Protein AF-0000000078951810 (afdb_homodimer)

Foldseek 3Di:
DDPDDPDPPPPPPDAQEAAEEEEEADFDDDLEDDDTAQRNCVCVVVVQPDWDDQPPDRVWIWTHDPLRYIYTHDDPFLVVVVSNLVRPSHQAALHFYEYEHAFAWALQAAAQLAKAWEQKAFEQAPWFADQQVPDPPPALGRTDFQQDPGHLDQHPANVPPDPDGDSVVSFGIGGEQPFLSVVLCVLQQPQDADDDPVSLVVLVLQVVRVRRNDTYGYYYAYEYAAQDLAAADSVSVSQQSSQCSRVVNPGGYTGYYHRSSVNLVSVVVSVVVPSYDRNSYIYMYGYQHHRYDHPPDDRVVRRPPRVVRRVSRSRSSCSRRVSVVVVCSVPVVVCSVPPGGPPPVD/DDPDDPDPPPPPPDAQEAAEEEEEADFDDDLEDDDTALRNCVCVVVVQPDWDDQPPDRVWIWTHDPLRYIYTHDDPFLVVVVSNLPRPSHQAALHFYEYEHAFAWALQAAAQLAKAWEQKAFEQAPWFADQQVPDPPPALGRTDFQQDPGHLDQHPANVPPDPDGDSVVSFGIGGEQPFLSVVLCVQQQPQDADDDPVSLVVLVLQVVRVRRNDTHGYYYAYEYAAQDLAAADSVSVSQQSSQCSRVVNPGGYTGYYHRSSVNLVSVVVSVVVPSYDRNSYIYMYGYQHHRYDHPPDDRVVRRPPRVVRRVSRSRSSCSRRVSVVVVCSVPVVVCSVPPGGPPPVD

pLDDT: mean 93.47, std 12.75, range [28.98, 99.0]

Secondary structure (DSSP, 8-state):
-------------PPB--SEEEEES--SSSSSSSS--SSHHHHHHTT--EEEE-TT-TT-EEEE-TTSEEEEE-SSTHHHHHHHHH-TTB--TT-EEEEEEEEEE-TTT--TT-EEE-SEEEE-SSSEE--TTSS-TT-S-SEE-TT-SSTT---S--TT-TT---GGGG--EEE--HHHHHHHHHHHTTPPPP--HHHHHHHTT-TT-GGGGSPP-EEE-EEEE-SSEE-SHHHHHHHHHHHHHHTTT---EEEEESSHHHHHHHHHHHHHTTSS-GGGEEEEEEEEEESSPPTTS-HHHHTT--HHHHHHHHHHHHHHHHHHHHHHHHTHHHHHHS---SGGG-/-------------PPB--SEEEEES--SSSSSSSS--SSHHHHHHTT--EEEE-TT-TT-EEEE-TTSEEEEE-SSTHHHHHHHHH-TTB--TT-EEEEEEEEEE-TTT--TT-EEE-SEEEE-SSSEE--TTSS-TT-S-SEE-TT-SSTT---S--TT-TT---GGGG--EEE--HHHHHHHHHHHTTPPPP--HHHHHHHTT-TT-GGGGSPP-EEE-EEEE-SSEE-SHHHHHHHHHHHHHHTTT---EEEEESSHHHHHHHHHHHHHTTSS-GGGEEEEEEEEEESSPPTTS-HHHHTT--HHHHHHHHHHHHHHHHHHHHHHHHTHHHHHHS---SGGG-

Sequence (692 aa):
MGLIAPAIAKTDTAKIEPKVIIVAGWENGADTGDKPGEYQFWVERMHLDEKLPIEGISTQVLRRNSDGVYALVLKDGATDLTALALDKHFDLKHSYWIFTGISGVNPNLASVGSVAWSRWVVDGDALREIDDRDIPKDWPYGLYAIGADRPDSLPVDPNHYGSVTDVAQLTKAYPLNRGLEQWAYTISRNVPLKDDPVIARQRQKWTDYPYAQKAPMILEGETLGAHRYWHGERRNQWAENWVKLWTKGQGRFVMTNEESQINQREMRVLAQLGYIDPDRILVLRSGSNFSMPPKGVATTDSMGDEESGQVIAFDNNERAGEPVVKELVKNWNKYRAYIPSNQGQNMGLIAPAIAKTDTAKIEPKVIIVAGWENGADTGDKPGEYQFWVERMHLDEKLPIEGISTQVLRRNSDGVYALVLKDGATDLTALALDKHFDLKHSYWIFTGISGVNPNLASVGSVAWSRWVVDGDALREIDDRDIPKDWPYGLYAIGADRPDSLPVDPNHYGSVTDVAQLTKAYPLNRGLEQWAYTISRNVPLKDDPVIARQRQKWTDYPYAQKAPMILEGETLGAHRYWHGERRNQWAENWVKLWTKGQGRFVMTNEESQINQREMRVLAQLGYIDPDRILVLRSGSNFSMPPKGVATTDSMGDEESGQVIAFDNNERAGEPVVKELVKNWNKYRAYIPSNQGQN

Organism: Zymomonas mobilis subsp. mobilis (strain ATCC 31821 / ZM4 / CP4) (NCBI:txid264203)

Solvent-accessible surface area (backbone atoms only — not comparable to full-atom values): 35959 Å² total; per-residue (Å²): 137,82,80,73,73,76,74,75,71,76,76,76,71,80,53,45,60,50,48,32,37,38,37,19,64,35,47,32,86,54,63,59,96,62,65,72,36,51,35,19,63,53,35,59,76,63,48,32,76,44,76,38,79,38,58,90,38,88,90,48,59,38,27,24,34,95,78,32,45,30,36,37,63,36,84,60,51,59,56,51,55,49,35,51,60,64,21,78,58,47,44,43,54,64,24,30,34,35,42,40,37,61,20,29,16,32,39,84,70,34,14,58,24,13,28,27,42,28,49,32,41,24,47,63,40,75,24,30,36,38,53,49,82,69,47,64,88,88,52,95,53,28,56,24,40,64,33,28,93,43,56,90,38,72,50,82,38,45,72,65,51,69,60,42,86,49,56,79,77,66,62,41,48,46,76,42,32,55,44,40,43,51,35,42,45,66,70,23,52,77,55,83,62,62,80,49,75,67,56,59,58,56,26,60,66,31,74,93,23,71,37,22,48,41,75,41,49,60,47,78,28,18,35,38,10,18,50,45,51,59,39,16,64,69,50,45,52,47,46,39,46,51,34,19,59,56,46,75,64,74,44,45,52,34,31,33,36,60,47,56,32,57,52,51,51,44,47,51,52,38,26,75,71,63,41,35,39,64,66,36,46,41,40,41,37,7,7,17,21,61,35,39,47,50,88,94,48,56,44,79,76,44,57,84,66,30,74,87,27,38,63,51,7,37,51,26,38,43,58,43,47,47,60,43,54,50,50,48,53,73,42,31,80,55,46,59,78,40,79,61,45,64,74,68,81,108,137,80,82,75,73,76,75,76,68,77,75,78,72,80,55,44,61,50,47,32,38,39,35,18,64,34,47,32,85,55,64,58,94,60,64,70,36,52,35,19,63,52,35,60,77,63,49,33,78,44,77,38,80,38,59,87,39,89,89,47,57,36,26,23,32,94,77,32,44,32,36,39,62,36,84,59,51,59,55,50,55,50,34,51,62,63,21,79,60,46,44,44,55,64,24,31,35,36,41,38,36,62,19,28,17,32,40,84,69,34,14,58,24,12,28,29,43,29,52,31,40,23,48,63,43,74,25,29,36,38,55,48,82,72,47,63,88,85,51,92,54,30,55,25,40,66,34,28,93,42,56,89,38,72,52,83,39,46,71,68,50,73,60,44,84,47,57,77,77,66,62,40,48,44,76,40,32,56,44,41,43,51,36,41,44,67,71,24,52,78,53,85,60,63,80,50,75,68,57,57,58,56,28,61,66,31,75,93,23,71,38,22,50,41,75,40,49,59,47,78,28,19,35,39,11,19,50,44,52,57,39,15,66,69,50,46,49,49,46,39,46,51,34,18,59,56,44,73,65,73,44,45,53,34,34,33,38,60,49,58,32,57,50,51,53,44,47,51,52,39,27,75,73,63,42,36,40,64,66,36,45,43,43,41,38,7,7,17,21,59,35,39,47,49,87,92,50,56,44,78,75,43,58,82,65,30,75,87,27,38,63,51,7,37,49,25,37,43,58,40,47,47,60,42,55,50,50,48,53,74,43,30,79,56,45,59,77,39,79,61,46,62,72,68,80,107

Structure (mmCIF, N/CA/C/O backbone):
data_AF-0000000078951810-model_v1
#
loop_
_entity.id
_entity.type
_entity.pdbx_description
1 polymer 'Purine nucleoside permease'
#
loop_
_atom_site.group_PDB
_atom_site.id
_atom_site.type_symbol
_atom_site.label_atom_id
_atom_site.label_alt_id
_atom_site.label_comp_id
_atom_site.label_asym_id
_atom_site.label_entity_id
_atom_site.label_seq_id
_atom_site.pdbx_PDB_ins_code
_atom_site.Cartn_x
_atom_site.Cartn_y
_atom_site.Cartn_z
_atom_site.occupancy
_atom_site.B_iso_or_equiv
_atom_site.auth_seq_id
_atom_site.auth_comp_id
_atom_site.auth_asym_id
_atom_site.auth_atom_id
_atom_site.pdbx_PDB_model_num
ATOM 1 N N . MET A 1 1 ? 65.875 0.909 -1.857 1 34.44 1 MET A N 1
ATOM 2 C CA . MET A 1 1 ? 65.062 2.016 -1.34 1 34.44 1 MET A CA 1
ATOM 3 C C . MET A 1 1 ? 63.75 2.109 -2.07 1 34.44 1 MET A C 1
ATOM 5 O O . MET A 1 1 ? 63.688 2.639 -3.18 1 34.44 1 MET A O 1
ATOM 9 N N . GLY A 1 2 ? 62.844 1.101 -1.938 1 39 2 GLY A N 1
ATOM 10 C CA . GLY A 1 2 ? 61.562 0.908 -2.586 1 39 2 GLY A CA 1
ATOM 11 C C . GLY A 1 2 ? 60.562 1.98 -2.232 1 39 2 GLY A C 1
ATOM 12 O O . GLY A 1 2 ? 60.281 2.217 -1.054 1 39 2 GLY A O 1
ATOM 13 N N . LEU A 1 3 ? 60.375 2.957 -3.156 1 40.78 3 LEU A N 1
ATOM 14 C CA . LEU A 1 3 ? 59.344 4.004 -3.039 1 40.78 3 LEU A CA 1
ATOM 15 C C . LEU A 1 3 ? 57.969 3.398 -2.893 1 40.78 3 LEU A C 1
ATOM 17 O O . LEU A 1 3 ? 57.5 2.674 -3.775 1 40.78 3 LEU A O 1
ATOM 21 N N . ILE A 1 4 ? 57.531 3.242 -1.692 1 47.81 4 ILE A N 1
ATOM 22 C CA . ILE A 1 4 ? 56.156 2.881 -1.379 1 47.81 4 ILE A CA 1
ATOM 23 C C . ILE A 1 4 ? 55.188 3.945 -1.925 1 47.81 4 ILE A C 1
ATOM 25 O O . ILE A 1 4 ? 55.312 5.121 -1.57 1 47.81 4 ILE A O 1
ATOM 29 N N . ALA A 1 5 ? 54.562 3.625 -3.084 1 50.16 5 ALA A N 1
ATOM 30 C CA . ALA A 1 5 ? 53.5 4.504 -3.582 1 50.16 5 ALA A CA 1
ATOM 31 C C . ALA A 1 5 ? 52.469 4.781 -2.498 1 50.16 5 ALA A C 1
ATOM 33 O O . ALA A 1 5 ? 52 3.857 -1.84 1 50.16 5 ALA A O 1
ATOM 34 N N . PRO A 1 6 ? 52.344 6.023 -2.115 1 39.44 6 PRO A N 1
ATOM 35 C CA . PRO A 1 6 ? 51.312 6.246 -1.122 1 39.44 6 PRO A CA 1
ATOM 36 C C . PRO A 1 6 ? 49.938 5.781 -1.601 1 39.44 6 PRO A C 1
ATOM 38 O O . PRO A 1 6 ? 49.656 5.824 -2.799 1 39.44 6 PRO A O 1
ATOM 41 N N . ALA A 1 7 ? 49.312 4.809 -0.945 1 42.56 7 ALA A N 1
ATOM 42 C CA . ALA A 1 7 ? 47.906 4.488 -1.141 1 42.56 7 ALA A CA 1
ATOM 43 C C . ALA A 1 7 ? 47.031 5.754 -1.197 1 42.56 7 ALA A C 1
ATOM 45 O O . ALA A 1 7 ? 47.125 6.609 -0.314 1 42.56 7 ALA A O 1
ATOM 46 N N . ILE A 1 8 ? 46.688 6.152 -2.352 1 39.12 8 ILE A N 1
ATOM 47 C CA . ILE A 1 8 ? 45.688 7.215 -2.453 1 39.12 8 ILE A CA 1
ATOM 48 C C . ILE A 1 8 ? 44.562 6.965 -1.459 1 39.12 8 ILE A C 1
ATOM 50 O O . ILE A 1 8 ? 43.938 5.906 -1.481 1 39.12 8 ILE A O 1
ATOM 54 N N . ALA A 1 9 ? 44.562 7.602 -0.417 1 37.31 9 ALA A N 1
ATOM 55 C CA . ALA A 1 9 ? 43.438 7.59 0.519 1 37.31 9 ALA A CA 1
ATOM 56 C C . ALA A 1 9 ? 42.094 7.773 -0.214 1 37.31 9 ALA A C 1
ATOM 58 O O . ALA A 1 9 ? 41.938 8.719 -0.988 1 37.31 9 ALA A O 1
ATOM 59 N N . LYS A 1 10 ? 41.406 6.746 -0.51 1 45.41 10 LYS A N 1
ATOM 60 C CA . LYS A 1 10 ? 40 6.941 -0.859 1 45.41 10 LYS A CA 1
ATOM 61 C C . LYS A 1 10 ? 39.406 8.117 -0.092 1 45.41 10 LYS A C 1
ATOM 63 O O . LYS A 1 10 ? 39.344 8.102 1.14 1 45.41 10 LYS A O 1
ATOM 68 N N . THR A 1 11 ? 39.531 9.297 -0.438 1 41.09 11 THR A N 1
ATOM 69 C CA . THR A 1 11 ? 38.938 10.438 0.247 1 41.09 11 THR A CA 1
ATOM 70 C C . THR A 1 11 ? 37.469 10.172 0.58 1 41.09 11 THR A C 1
ATOM 72 O O . THR A 1 11 ? 36.625 10.039 -0.32 1 41.09 11 THR A O 1
ATOM 75 N N . ASP A 1 12 ? 37.062 9.477 1.523 1 50.69 12 ASP A N 1
ATOM 76 C CA . ASP A 1 12 ? 35.75 9.297 2.123 1 50.69 12 ASP A CA 1
ATOM 77 C C . ASP A 1 12 ? 35 10.625 2.227 1 50.69 12 ASP A C 1
ATOM 79 O O . ASP A 1 12 ? 35.312 11.461 3.068 1 50.69 12 ASP A O 1
ATOM 83 N N . THR A 1 13 ? 34.594 11.25 1.083 1 62.5 13 THR A N 1
ATOM 84 C CA . THR A 1 13 ? 33.844 12.5 1.115 1 62.5 13 THR A CA 1
ATOM 85 C C . THR A 1 13 ? 32.75 12.445 2.199 1 62.5 13 THR A C 1
ATOM 87 O O . THR A 1 13 ? 32.094 11.422 2.375 1 62.5 13 THR A O 1
ATOM 90 N N . ALA A 1 14 ? 32.75 13.43 3.109 1 85.31 14 ALA A N 1
ATOM 91 C CA . ALA A 1 14 ? 31.859 13.555 4.254 1 85.31 14 ALA A CA 1
ATOM 92 C C . ALA A 1 14 ? 30.391 13.477 3.811 1 85.31 14 ALA A C 1
ATOM 94 O O . ALA A 1 14 ? 29.984 14.172 2.879 1 85.31 14 ALA A O 1
ATOM 95 N N . LYS A 1 15 ? 29.672 12.516 4.246 1 94.94 15 LYS A N 1
ATOM 96 C CA . LYS A 1 15 ? 28.25 12.359 3.934 1 94.94 15 LYS A CA 1
ATOM 97 C C . LYS A 1 15 ? 27.469 13.609 4.309 1 94.94 15 LYS A C 1
ATOM 99 O O . LYS A 1 15 ? 27.812 14.297 5.273 1 94.94 15 LYS A O 1
ATOM 104 N N . ILE A 1 16 ? 26.547 13.953 3.496 1 97.81 16 ILE A N 1
ATOM 105 C CA . ILE A 1 16 ? 25.609 15.031 3.783 1 97.81 16 ILE A CA 1
ATOM 106 C C . ILE A 1 16 ? 24.641 14.602 4.891 1 97.81 16 ILE A C 1
ATOM 108 O O . ILE A 1 16 ? 24.078 13.508 4.836 1 97.81 16 ILE A O 1
ATOM 112 N N . GLU A 1 17 ? 24.453 15.406 5.891 1 98 17 GLU A N 1
ATOM 113 C CA . GLU A 1 17 ? 23.578 15.117 7.008 1 98 17 GLU A CA 1
ATOM 114 C C . GLU A 1 17 ? 22.406 16.109 7.062 1 98 17 GLU A C 1
ATOM 116 O O . GLU A 1 17 ? 22.5 17.141 7.711 1 98 17 GLU A O 1
ATOM 121 N N . PRO A 1 18 ? 21.297 15.82 6.426 1 98.81 18 PRO A N 1
ATOM 122 C CA . PRO A 1 18 ? 20.141 16.703 6.551 1 98.81 18 PRO A CA 1
ATOM 123 C C . PRO A 1 18 ? 19.672 16.859 7.996 1 98.81 18 PRO A C 1
ATOM 125 O O . PRO A 1 18 ? 19.531 15.867 8.719 1 98.81 18 PRO A O 1
ATOM 128 N N . LYS A 1 19 ? 19.438 18.141 8.422 1 98.94 19 LYS A N 1
ATOM 129 C CA . LYS A 1 19 ? 18.906 18.359 9.766 1 98.94 19 LYS A CA 1
ATOM 130 C C . LYS A 1 19 ? 17.422 18 9.844 1 98.94 19 LYS A C 1
ATOM 132 O O . LYS A 1 19 ? 17.016 17.234 10.719 1 98.94 19 LYS A O 1
ATOM 137 N N . VAL A 1 20 ? 16.672 18.547 8.969 1 98.94 20 VAL A N 1
ATOM 138 C CA . VAL A 1 20 ? 15.234 18.312 8.883 1 98.94 20 VAL A CA 1
ATOM 139 C C . VAL A 1 20 ? 14.85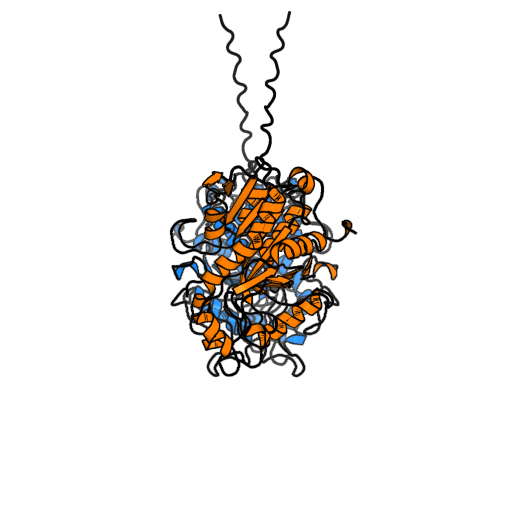2 17.984 7.441 1 98.94 20 VAL A C 1
ATOM 141 O O . VAL A 1 20 ? 15.328 18.625 6.504 1 98.94 20 VAL A O 1
ATOM 144 N N . ILE A 1 21 ? 14.094 16.969 7.215 1 98.94 21 ILE A N 1
ATOM 145 C CA . ILE A 1 21 ? 13.516 16.641 5.914 1 98.94 21 ILE A CA 1
ATOM 146 C C . ILE A 1 21 ? 11.992 16.719 5.988 1 98.94 21 ILE A C 1
ATOM 148 O O . ILE A 1 21 ? 11.359 15.969 6.734 1 98.94 21 ILE A O 1
ATOM 152 N N . ILE A 1 22 ? 11.43 17.625 5.254 1 98.94 22 ILE A N 1
ATOM 153 C CA . ILE A 1 22 ? 9.984 17.75 5.105 1 98.94 22 ILE A CA 1
ATOM 154 C C . ILE A 1 22 ? 9.508 16.891 3.938 1 98.94 22 ILE A C 1
ATOM 156 O O . ILE A 1 22 ? 10.016 17.016 2.822 1 98.94 22 ILE A O 1
ATOM 160 N N . VAL A 1 23 ? 8.523 16.031 4.172 1 98.94 23 VAL A N 1
ATOM 161 C CA . VAL A 1 23 ? 8.047 15.102 3.15 1 98.94 23 VAL A CA 1
ATOM 162 C C . VAL A 1 23 ? 6.566 15.359 2.867 1 98.94 23 VAL A C 1
ATOM 164 O O . VAL A 1 23 ? 5.727 15.203 3.754 1 98.94 23 VAL A O 1
ATOM 167 N N . ALA A 1 24 ? 6.246 15.727 1.648 1 98.25 24 ALA A N 1
ATOM 168 C CA . ALA A 1 24 ? 4.867 15.922 1.199 1 98.25 24 ALA A CA 1
ATOM 169 C C . ALA A 1 24 ? 4.449 14.828 0.224 1 98.25 24 ALA A C 1
ATOM 171 O O . ALA A 1 24 ? 5.297 14.164 -0.376 1 98.25 24 ALA A O 1
ATOM 172 N N . GLY A 1 25 ? 3.162 14.656 0.048 1 95.88 25 GLY A N 1
ATOM 173 C CA . GLY A 1 25 ? 2.643 13.562 -0.758 1 95.88 25 GLY A CA 1
ATOM 174 C C . GLY A 1 25 ? 2.496 13.922 -2.225 1 95.88 25 GLY A C 1
ATOM 175 O O . GLY A 1 25 ? 2.549 13.047 -3.09 1 95.88 25 GLY A O 1
ATOM 176 N N . TRP A 1 26 ? 2.234 15.164 -2.562 1 94.31 26 TRP A N 1
ATOM 177 C CA . TRP A 1 26 ? 2.027 15.555 -3.953 1 94.31 26 TRP A CA 1
ATOM 178 C C . TRP A 1 26 ? 2.197 17.062 -4.129 1 94.31 26 TRP A C 1
ATOM 180 O O . TRP A 1 26 ? 2.232 17.797 -3.145 1 94.31 26 TRP A O 1
ATOM 190 N N . GLU A 1 27 ? 2.42 17.422 -5.309 1 94.69 27 GLU A N 1
ATOM 191 C CA . GLU A 1 27 ? 2.463 18.828 -5.711 1 94.69 27 GLU A CA 1
ATOM 192 C C . GLU A 1 27 ? 1.817 19.031 -7.078 1 94.69 27 GLU A C 1
ATOM 194 O O . GLU A 1 27 ? 1.915 18.172 -7.949 1 94.69 27 GLU A O 1
ATOM 199 N N . ASN A 1 28 ? 1.152 20.156 -7.195 1 90.44 28 ASN A N 1
ATOM 200 C CA . ASN A 1 28 ? 0.599 20.562 -8.484 1 90.44 28 ASN A CA 1
ATOM 201 C C . ASN A 1 28 ? 1.645 21.25 -9.352 1 90.44 28 ASN A C 1
ATOM 203 O O . ASN A 1 28 ? 2.168 22.297 -8.984 1 90.44 28 ASN A O 1
ATOM 207 N N . GLY A 1 29 ? 1.916 20.688 -10.477 1 89.88 29 GLY A N 1
ATOM 208 C CA . GLY A 1 29 ? 2.812 21.375 -11.398 1 89.88 29 GLY A CA 1
ATOM 209 C C . GLY A 1 29 ? 4.203 21.578 -10.828 1 89.88 29 GLY A C 1
ATOM 210 O O . GLY A 1 29 ? 4.836 20.641 -10.352 1 89.88 29 GLY A O 1
ATOM 211 N N . ALA A 1 30 ? 4.598 22.828 -10.852 1 93.75 30 ALA A N 1
ATOM 212 C CA . ALA A 1 30 ? 5.93 23.188 -10.375 1 93.75 30 ALA A CA 1
ATOM 213 C C . ALA A 1 30 ? 5.953 23.281 -8.852 1 93.75 30 ALA A C 1
ATOM 215 O O . ALA A 1 30 ? 4.914 23.484 -8.219 1 93.75 30 ALA A O 1
ATOM 216 N N . ASP A 1 31 ? 7.148 23.188 -8.273 1 96.12 31 ASP A N 1
ATOM 217 C CA . ASP A 1 31 ? 7.297 23.25 -6.824 1 96.12 31 ASP A CA 1
ATOM 218 C C . ASP A 1 31 ? 7.098 24.672 -6.316 1 96.12 31 ASP A C 1
ATOM 220 O O . ASP A 1 31 ? 7.008 24.906 -5.105 1 96.12 31 ASP A O 1
ATOM 224 N N . THR A 1 32 ? 7.164 25.672 -7.25 1 97 32 THR A N 1
ATOM 225 C CA . THR A 1 32 ? 7.02 27.078 -6.902 1 97 32 THR A CA 1
ATOM 226 C C . THR A 1 32 ? 6.293 27.844 -8.008 1 97 32 THR A C 1
ATOM 228 O O . THR A 1 32 ? 6.293 27.422 -9.164 1 97 32 THR A O 1
ATOM 231 N N . GLY A 1 33 ? 5.641 28.875 -7.641 1 96.44 33 GLY A N 1
ATOM 232 C CA . GLY A 1 33 ? 5.27 29.906 -8.602 1 96.44 33 GLY A CA 1
ATOM 233 C C . GLY A 1 33 ? 3.914 29.672 -9.234 1 96.44 33 GLY A C 1
ATOM 234 O O . GLY A 1 33 ? 3.434 30.5 -10.008 1 96.44 33 GLY A O 1
ATOM 235 N N . ASP A 1 34 ? 3.266 28.578 -9 1 94.69 34 ASP A N 1
ATOM 236 C CA . ASP A 1 34 ? 1.946 28.297 -9.562 1 94.69 34 ASP A CA 1
ATOM 237 C C . ASP A 1 34 ? 0.968 27.859 -8.469 1 94.69 34 ASP A C 1
ATOM 239 O O . ASP A 1 34 ? 1.078 28.297 -7.32 1 94.69 34 ASP A O 1
ATOM 243 N N . LYS A 1 35 ? -0.109 27.172 -8.82 1 92.31 35 LYS A N 1
ATOM 244 C CA . LYS A 1 35 ? -1.086 26.75 -7.82 1 92.31 35 LYS A CA 1
ATOM 245 C C . LYS A 1 35 ? -0.479 25.75 -6.844 1 92.31 35 LYS A C 1
ATOM 247 O O . LYS A 1 35 ? 0.074 24.734 -7.262 1 92.31 35 LYS A O 1
ATOM 252 N N . PRO A 1 36 ? -0.615 26.016 -5.648 1 94.75 36 PRO A N 1
ATOM 253 C CA . PRO A 1 36 ? 0.043 25.156 -4.668 1 94.75 36 PRO A CA 1
ATOM 254 C C . PRO A 1 36 ? -0.662 23.812 -4.5 1 94.75 36 PRO A C 1
ATOM 256 O O . PRO A 1 36 ? -1.881 23.719 -4.668 1 94.75 36 PRO A O 1
ATOM 259 N N . GLY A 1 37 ? 0.188 22.828 -4.211 1 95.12 37 GLY A N 1
ATOM 260 C CA . GLY A 1 37 ? -0.234 21.609 -3.529 1 95.12 37 GLY A CA 1
ATOM 261 C C . GLY A 1 37 ? 0.276 21.516 -2.104 1 95.12 37 GLY A C 1
ATOM 262 O O . GLY A 1 37 ? 0.289 22.516 -1.378 1 95.12 37 GLY A O 1
ATOM 263 N N . GLU A 1 38 ? 0.694 20.344 -1.721 1 97.12 38 GLU A N 1
ATOM 264 C CA . GLU A 1 38 ? 1.125 20.094 -0.348 1 97.12 38 GLU A CA 1
ATOM 265 C C . GLU A 1 38 ? 2.568 20.547 -0.133 1 97.12 38 GLU A C 1
ATOM 267 O O . GLU A 1 38 ? 3.018 20.688 1.007 1 97.12 38 GLU A O 1
ATOM 272 N N . TYR A 1 39 ? 3.275 20.859 -1.15 1 98.19 39 TYR A N 1
ATOM 273 C CA . TYR A 1 39 ? 4.73 20.969 -1.108 1 98.19 39 TYR A CA 1
ATOM 274 C C . TYR A 1 39 ? 5.172 22.422 -1.272 1 98.19 39 TYR A C 1
ATOM 276 O O . TYR A 1 39 ? 6.125 22.859 -0.626 1 98.19 39 TYR A O 1
ATOM 284 N N . GLN A 1 40 ? 4.527 23.25 -2.051 1 97.81 40 GLN A N 1
ATOM 285 C CA . GLN A 1 40 ? 4.984 24.531 -2.586 1 97.81 40 GLN A CA 1
ATOM 286 C C . GLN A 1 40 ? 5.246 25.531 -1.464 1 97.81 40 GLN A C 1
ATOM 288 O O . GLN A 1 40 ? 6.273 26.203 -1.458 1 97.81 40 GLN A O 1
ATOM 293 N N . PHE A 1 41 ? 4.34 25.625 -0.521 1 98.62 41 PHE A N 1
ATOM 294 C CA . PHE A 1 41 ? 4.5 26.625 0.528 1 98.62 41 PHE A CA 1
ATOM 295 C C . PHE A 1 41 ? 5.727 26.328 1.379 1 98.62 41 PHE A C 1
ATOM 297 O O . PHE A 1 41 ? 6.418 27.25 1.825 1 98.62 41 PHE A O 1
ATOM 304 N N . TRP A 1 42 ? 6.039 25.047 1.615 1 98.81 42 TRP A N 1
ATOM 305 C CA . TRP A 1 42 ? 7.27 24.688 2.311 1 98.81 42 TRP A CA 1
ATOM 306 C C . TRP A 1 42 ? 8.492 25.141 1.518 1 98.81 42 TRP A C 1
ATOM 308 O O . TRP A 1 42 ? 9.414 25.734 2.076 1 98.81 42 TRP A O 1
ATOM 318 N N . VAL A 1 43 ? 8.492 24.875 0.229 1 98.88 43 VAL A N 1
ATOM 319 C CA . VAL A 1 43 ? 9.633 25.172 -0.635 1 98.88 43 VAL A CA 1
ATOM 320 C C . VAL A 1 43 ? 9.859 26.688 -0.689 1 98.88 43 VAL A C 1
ATOM 322 O O . VAL A 1 43 ? 10.984 27.156 -0.512 1 98.88 43 VAL A O 1
ATOM 325 N N . GLU A 1 44 ? 8.805 27.438 -0.864 1 98.75 44 GLU A N 1
ATOM 326 C CA . GLU A 1 44 ? 8.906 28.875 -1.058 1 98.75 44 GLU A CA 1
ATOM 327 C C . GLU A 1 44 ? 9.25 29.594 0.25 1 98.75 44 GLU A C 1
ATOM 329 O O . GLU A 1 44 ? 10.18 30.406 0.297 1 98.75 44 GLU A O 1
ATOM 334 N N . ARG A 1 45 ? 8.594 29.281 1.326 1 98.56 45 ARG A N 1
ATOM 335 C CA . ARG A 1 45 ? 8.711 30.047 2.559 1 98.56 45 ARG A CA 1
ATOM 336 C C . ARG A 1 45 ? 9.984 29.688 3.316 1 98.56 45 ARG A C 1
ATOM 338 O O . ARG A 1 45 ? 10.555 30.516 4.02 1 98.56 45 ARG A O 1
ATOM 345 N N . MET A 1 46 ? 10.461 28.422 3.107 1 98.56 46 MET A N 1
ATOM 346 C CA . MET A 1 46 ? 11.711 28.016 3.744 1 98.56 46 MET A CA 1
ATOM 347 C C . MET A 1 46 ? 12.898 28.234 2.812 1 98.56 46 MET A C 1
ATOM 349 O O . MET A 1 46 ? 14.039 27.922 3.158 1 98.56 46 MET A O 1
ATOM 353 N N . HIS A 1 47 ? 12.641 28.766 1.616 1 98.56 47 HIS A N 1
ATOM 354 C CA . HIS A 1 47 ? 13.656 29.094 0.62 1 98.56 47 HIS A CA 1
ATOM 355 C C . HIS A 1 47 ? 14.508 27.875 0.289 1 98.56 47 HIS A C 1
ATOM 357 O O . HIS A 1 47 ? 15.734 27.938 0.366 1 98.56 47 HIS A O 1
ATOM 363 N N . LEU A 1 48 ? 13.812 26.781 -0.017 1 98.81 48 LEU A N 1
ATOM 364 C CA . LEU A 1 48 ? 14.5 25.562 -0.407 1 98.81 48 LEU A CA 1
ATOM 365 C C . LEU A 1 48 ? 14.914 25.609 -1.876 1 98.81 48 LEU A C 1
ATOM 367 O O . LEU A 1 48 ? 14.43 24.812 -2.686 1 98.81 48 LEU A O 1
ATOM 371 N N . ASP A 1 49 ? 15.914 26.359 -2.191 1 98.44 49 ASP A N 1
ATOM 372 C CA . ASP A 1 49 ? 16.219 26.797 -3.553 1 98.44 49 ASP A CA 1
ATOM 373 C C . ASP A 1 49 ? 17.172 25.844 -4.242 1 98.44 49 ASP A C 1
ATOM 375 O O . ASP A 1 49 ? 17.234 25.797 -5.473 1 98.44 49 ASP A O 1
ATOM 379 N N . GLU A 1 50 ? 17.938 25.094 -3.482 1 98.56 50 GLU A N 1
ATOM 380 C CA . GLU A 1 50 ? 18.906 24.188 -4.09 1 98.56 50 GLU A CA 1
ATOM 381 C C . GLU A 1 50 ? 18.297 22.797 -4.324 1 98.56 50 GLU A C 1
ATOM 383 O O . GLU A 1 50 ? 17.531 22.297 -3.494 1 98.56 50 GLU A O 1
ATOM 388 N N . LYS A 1 51 ? 18.75 22.219 -5.406 1 97.94 51 LYS A N 1
ATOM 389 C CA . LYS A 1 51 ? 18.281 20.875 -5.773 1 97.94 51 LYS A CA 1
ATOM 390 C C . LYS A 1 51 ? 19.438 19.875 -5.754 1 97.94 51 LYS A C 1
ATOM 392 O O . LYS A 1 51 ? 20.547 20.188 -6.191 1 97.94 51 LYS A O 1
ATOM 397 N N . LEU A 1 52 ? 19.188 18.719 -5.168 1 97.81 52 LEU A N 1
ATOM 398 C CA . LEU A 1 52 ? 20.125 17.609 -5.129 1 97.81 52 LEU A CA 1
ATOM 399 C C . LEU A 1 52 ? 19.516 16.344 -5.723 1 97.81 52 LEU A C 1
ATOM 401 O O . LEU A 1 52 ? 18.344 16.047 -5.484 1 97.81 52 LEU A O 1
ATOM 405 N N . PRO A 1 53 ? 20.266 15.656 -6.492 1 97.19 53 PRO A N 1
ATOM 406 C CA . PRO A 1 53 ? 19.766 14.359 -6.953 1 97.19 53 PRO A CA 1
ATOM 407 C C . PRO A 1 53 ? 19.766 13.305 -5.848 1 97.19 53 PRO A C 1
ATOM 409 O O . PRO A 1 53 ? 20.422 13.477 -4.82 1 97.19 53 PRO A O 1
ATOM 412 N N . ILE A 1 54 ? 18.969 12.344 -5.953 1 97.56 54 ILE A N 1
ATOM 413 C CA . ILE A 1 54 ? 19 11.125 -5.152 1 97.56 54 ILE A CA 1
ATOM 414 C C . ILE A 1 54 ? 19.484 9.953 -6.004 1 97.56 54 ILE A C 1
ATOM 416 O O . ILE A 1 54 ? 18.859 9.617 -7.02 1 97.56 54 ILE A O 1
ATOM 420 N N . GLU A 1 55 ? 20.562 9.43 -5.582 1 96.19 55 GLU A N 1
ATOM 421 C CA . GLU A 1 55 ? 21.109 8.312 -6.355 1 96.19 55 GLU A CA 1
ATOM 422 C C . GLU A 1 55 ? 20.094 7.18 -6.473 1 96.19 55 GLU A C 1
ATOM 424 O O . GLU A 1 55 ? 19.453 6.809 -5.488 1 96.19 55 GLU A O 1
ATOM 429 N N . GLY A 1 56 ? 19.922 6.691 -7.66 1 94.56 56 GLY A N 1
ATOM 430 C CA . GLY A 1 56 ? 19.062 5.535 -7.887 1 94.56 56 GLY A CA 1
ATOM 431 C C . GLY A 1 56 ? 17.688 5.902 -8.406 1 94.56 56 GLY A C 1
ATOM 432 O O . GLY A 1 56 ? 16.969 5.047 -8.93 1 94.56 56 GLY A O 1
ATOM 433 N N . ILE A 1 57 ? 17.266 7.121 -8.125 1 96.69 57 ILE A N 1
ATOM 434 C CA . ILE A 1 57 ? 15.945 7.523 -8.617 1 96.69 57 ILE A CA 1
ATOM 435 C C . ILE A 1 57 ? 16.062 8.852 -9.367 1 96.69 57 ILE A C 1
ATOM 437 O O . ILE A 1 57 ? 15.961 9.922 -8.758 1 96.69 57 ILE A O 1
ATOM 441 N N . SER A 1 58 ? 16.078 8.828 -10.617 1 93.94 58 SER A N 1
ATOM 442 C CA . SER A 1 58 ? 16.375 9.984 -11.461 1 93.94 58 SER A CA 1
ATOM 443 C C . SER A 1 58 ? 15.195 10.93 -11.547 1 93.94 58 SER A C 1
ATOM 445 O O . SER A 1 58 ? 15.336 12.078 -11.961 1 93.94 58 SER A O 1
ATOM 447 N N . THR A 1 59 ? 14.078 10.477 -11.102 1 90.38 59 THR A N 1
ATOM 448 C CA . THR A 1 59 ? 12.867 11.273 -11.234 1 90.38 59 THR A CA 1
ATOM 449 C C . THR A 1 59 ? 12.68 12.164 -10.008 1 90.38 59 THR A C 1
ATOM 451 O O . THR A 1 59 ? 11.773 13 -9.977 1 90.38 59 THR A O 1
ATOM 454 N N . GLN A 1 60 ? 13.531 12 -9.031 1 91.75 60 GLN A N 1
ATOM 455 C CA . GLN A 1 60 ? 13.359 12.727 -7.781 1 91.75 60 GLN A CA 1
ATOM 456 C C . GLN A 1 60 ? 14.461 13.766 -7.59 1 91.75 60 GLN A C 1
ATOM 458 O O . GLN A 1 60 ? 15.57 13.602 -8.102 1 91.75 60 GLN A O 1
ATOM 463 N N . VAL A 1 61 ? 14.078 14.805 -6.91 1 95.25 61 VAL A N 1
ATOM 464 C CA . VAL A 1 61 ? 15.039 15.805 -6.461 1 95.25 61 VAL A CA 1
ATOM 465 C C . VAL A 1 61 ? 14.758 16.172 -5.008 1 95.25 61 VAL A C 1
ATOM 467 O O . VAL A 1 61 ? 13.594 16.312 -4.609 1 95.25 61 VAL A O 1
ATOM 470 N N . LEU A 1 62 ? 15.773 16.234 -4.281 1 97.88 62 LEU A N 1
ATOM 471 C CA . LEU A 1 62 ? 15.734 16.781 -2.928 1 97.88 62 LEU A CA 1
ATOM 472 C C . LEU A 1 62 ? 16.031 18.281 -2.936 1 97.88 62 LEU A C 1
ATOM 474 O O . LEU A 1 62 ? 16.984 18.719 -3.574 1 97.88 62 LEU A O 1
ATOM 478 N N . ARG A 1 63 ? 15.172 19.062 -2.332 1 98.75 63 ARG A N 1
ATOM 479 C CA . ARG A 1 63 ? 15.445 20.484 -2.193 1 98.75 63 ARG A CA 1
ATOM 480 C C . ARG A 1 63 ? 16.016 20.797 -0.817 1 98.75 63 ARG A C 1
ATOM 482 O O . ARG A 1 63 ? 15.742 20.094 0.156 1 98.75 63 ARG A O 1
ATOM 489 N N . ARG A 1 64 ? 16.844 21.875 -0.809 1 98.81 64 ARG A N 1
ATOM 490 C CA . ARG A 1 64 ? 17.391 22.234 0.491 1 98.81 64 ARG A CA 1
ATOM 491 C C . ARG A 1 64 ? 17.703 23.734 0.562 1 98.81 64 ARG A C 1
ATOM 493 O O . ARG A 1 64 ? 17.672 24.422 -0.456 1 98.81 64 ARG A O 1
ATOM 500 N N . ASN A 1 65 ? 17.859 24.25 1.729 1 98.81 65 ASN A N 1
ATOM 501 C CA . ASN A 1 65 ? 18.469 25.562 1.983 1 98.81 65 ASN A CA 1
ATOM 502 C C . ASN A 1 65 ? 19.781 25.422 2.748 1 98.81 65 ASN A C 1
ATOM 504 O O . ASN A 1 65 ? 20.234 24.312 3.027 1 98.81 65 ASN A O 1
ATOM 508 N N . SER A 1 66 ? 20.438 26.516 3.02 1 98.06 66 SER A N 1
ATOM 509 C CA . SER A 1 66 ? 21.766 26.516 3.615 1 98.06 66 SER A CA 1
ATOM 510 C C . SER A 1 66 ? 21.703 26.188 5.105 1 98.06 66 SER A C 1
ATOM 512 O O . SER A 1 66 ? 22.734 25.875 5.719 1 98.06 66 SER A O 1
ATOM 514 N N . ASP A 1 67 ? 20.469 26.219 5.703 1 98.31 67 ASP A N 1
ATOM 515 C CA . ASP A 1 67 ? 20.328 25.969 7.133 1 98.31 67 ASP A CA 1
ATOM 516 C C . ASP A 1 67 ? 20.234 24.469 7.43 1 98.31 67 ASP A C 1
ATOM 518 O O . ASP A 1 67 ? 20.219 24.062 8.594 1 98.31 67 ASP A O 1
ATOM 522 N N . GLY A 1 68 ? 20.125 23.625 6.375 1 98.56 68 GLY A N 1
ATOM 523 C CA . GLY A 1 68 ? 20.047 22.188 6.57 1 98.56 68 GLY A CA 1
ATOM 524 C C . GLY A 1 68 ? 18.625 21.656 6.504 1 98.56 68 GLY A C 1
ATOM 525 O O . GLY A 1 68 ? 18.359 20.531 6.93 1 98.56 68 GLY A O 1
ATOM 526 N N . VAL A 1 69 ? 17.719 22.516 6.02 1 98.94 69 VAL A N 1
ATOM 527 C CA . VAL A 1 69 ? 16.359 22.047 5.797 1 98.94 69 VAL A CA 1
ATOM 528 C C . VAL A 1 69 ? 16.234 21.469 4.395 1 98.94 69 VAL A C 1
ATOM 530 O O . VAL A 1 69 ? 16.656 22.078 3.416 1 98.94 69 VAL A O 1
ATOM 533 N N . TYR A 1 70 ? 15.742 20.281 4.344 1 98.94 70 TYR A N 1
ATOM 534 C CA . TYR A 1 70 ? 15.5 19.578 3.09 1 98.94 70 TYR A CA 1
ATOM 535 C C . TYR A 1 70 ? 14.016 19.281 2.91 1 98.94 70 TYR A C 1
ATOM 537 O O . TYR A 1 70 ? 13.25 19.312 3.875 1 98.94 70 TYR A O 1
ATOM 545 N N . ALA A 1 71 ? 13.633 19 1.689 1 98.88 71 ALA A N 1
ATOM 546 C CA . ALA A 1 71 ? 12.25 18.594 1.441 1 98.88 71 ALA A CA 1
ATOM 547 C C . ALA A 1 71 ? 12.164 17.672 0.237 1 98.88 71 ALA A C 1
ATOM 549 O O . ALA A 1 71 ? 12.953 17.781 -0.701 1 98.88 71 ALA A O 1
ATOM 550 N N . LEU A 1 72 ? 11.258 16.828 0.278 1 98.5 72 LEU A N 1
ATOM 551 C CA . LEU A 1 72 ? 10.969 15.828 -0.749 1 98.5 72 LEU A CA 1
ATOM 552 C C . LEU A 1 72 ? 9.469 15.711 -0.986 1 98.5 72 LEU A C 1
ATOM 554 O O . LEU A 1 72 ? 8.695 15.57 -0.037 1 98.5 72 LEU A O 1
ATOM 558 N N . VAL A 1 73 ? 8.984 15.867 -2.172 1 97.75 73 VAL A N 1
ATOM 559 C CA . VAL A 1 73 ? 7.621 15.508 -2.539 1 97.75 73 VAL A CA 1
ATOM 560 C C . VAL A 1 73 ? 7.605 14.109 -3.162 1 97.75 73 VAL A C 1
ATOM 562 O O . VAL A 1 73 ? 8.336 13.852 -4.125 1 97.75 73 VAL A O 1
ATOM 565 N N . LEU A 1 74 ? 6.844 13.234 -2.609 1 96.06 74 LEU A N 1
ATOM 566 C CA . LEU A 1 74 ? 6.855 11.836 -3.033 1 96.06 74 LEU A CA 1
ATOM 567 C C . LEU A 1 74 ? 6.18 11.68 -4.391 1 96.06 74 LEU A C 1
ATOM 569 O O . LEU A 1 74 ? 5.035 12.102 -4.574 1 96.06 74 LEU A O 1
ATOM 573 N N . LYS A 1 75 ? 6.863 11.109 -5.293 1 92.5 75 LYS A N 1
ATOM 574 C CA . LYS A 1 75 ? 6.336 10.781 -6.613 1 92.5 75 LYS A CA 1
ATOM 575 C C . LYS A 1 75 ? 6.047 9.281 -6.727 1 92.5 75 LYS A C 1
ATOM 577 O O . LYS A 1 75 ? 5.078 8.883 -7.371 1 92.5 75 LYS A O 1
ATOM 582 N N . ASP A 1 76 ? 6.863 8.57 -6.094 1 92.25 76 ASP A N 1
ATOM 583 C CA . ASP A 1 76 ? 6.73 7.117 -6.16 1 92.25 76 ASP A CA 1
ATOM 584 C C . ASP A 1 76 ? 6.656 6.504 -4.762 1 92.25 76 ASP A C 1
ATOM 586 O O . ASP A 1 76 ? 7.09 5.371 -4.551 1 92.25 76 ASP A O 1
ATOM 590 N N . GLY A 1 77 ? 6.246 7.34 -3.826 1 93 77 GLY A N 1
ATOM 591 C CA . GLY A 1 77 ? 5.926 6.883 -2.482 1 93 77 GLY A CA 1
ATOM 592 C C . GLY A 1 77 ? 7.109 6.254 -1.769 1 93 77 GLY A C 1
ATOM 593 O O . GLY A 1 77 ? 8.172 6.871 -1.661 1 93 77 GLY A O 1
ATOM 594 N N . ALA A 1 78 ? 6.934 5.012 -1.317 1 94.5 78 ALA A N 1
ATOM 595 C CA . ALA A 1 78 ? 7.918 4.293 -0.512 1 94.5 78 ALA A CA 1
ATOM 596 C C . ALA A 1 78 ? 9.234 4.129 -1.268 1 94.5 78 ALA A C 1
ATOM 598 O O . ALA A 1 78 ? 10.305 4.141 -0.664 1 94.5 78 ALA A O 1
ATOM 599 N N . THR A 1 79 ? 9.172 4.02 -2.564 1 96.81 79 THR A N 1
ATOM 600 C CA . THR A 1 79 ? 10.367 3.875 -3.387 1 96.81 79 THR A CA 1
ATOM 601 C C . THR A 1 79 ? 11.297 5.074 -3.211 1 96.81 79 THR A C 1
ATOM 603 O O . THR A 1 79 ? 12.516 4.914 -3.102 1 96.81 79 THR A O 1
ATOM 606 N N . ASP A 1 80 ? 10.727 6.262 -3.162 1 97.75 80 ASP A N 1
ATOM 607 C CA . ASP A 1 80 ? 11.5 7.484 -2.969 1 97.75 80 ASP A CA 1
ATOM 608 C C . ASP A 1 80 ? 12.219 7.469 -1.62 1 97.75 80 ASP A C 1
ATOM 610 O O . ASP A 1 80 ? 13.398 7.82 -1.535 1 97.75 80 ASP A O 1
ATOM 614 N N . LEU A 1 81 ? 11.516 7.043 -0.628 1 98.5 81 LEU A N 1
ATOM 615 C CA . LEU A 1 81 ? 12.078 7.012 0.717 1 98.5 81 LEU A CA 1
ATOM 616 C C . LEU A 1 81 ? 13.188 5.969 0.817 1 98.5 81 LEU A C 1
ATOM 618 O O . LEU A 1 81 ? 14.242 6.234 1.396 1 98.5 81 LEU A O 1
ATOM 622 N N . THR A 1 82 ? 12.961 4.82 0.225 1 98.31 82 THR A N 1
ATOM 623 C CA . THR A 1 82 ? 13.969 3.768 0.222 1 98.31 82 THR A CA 1
ATOM 624 C C . THR A 1 82 ? 15.227 4.223 -0.52 1 98.31 82 THR A C 1
ATOM 626 O O . THR A 1 82 ? 16.344 4.039 -0.032 1 98.31 82 THR A O 1
ATOM 629 N N . ALA A 1 83 ? 15.031 4.809 -1.676 1 98.06 83 ALA A N 1
ATOM 630 C CA . ALA A 1 83 ? 16.172 5.262 -2.469 1 98.06 83 ALA A CA 1
ATOM 631 C C . ALA A 1 83 ? 16.984 6.301 -1.71 1 98.06 83 ALA A C 1
ATOM 633 O O . ALA A 1 83 ? 18.219 6.258 -1.711 1 98.06 83 ALA A O 1
ATOM 634 N N . LEU A 1 84 ? 16.281 7.219 -1.067 1 98.5 84 LEU A N 1
ATOM 635 C CA . LEU A 1 84 ? 16.984 8.234 -0.291 1 98.5 84 LEU A CA 1
ATOM 636 C C . LEU A 1 84 ? 17.797 7.594 0.832 1 98.5 84 LEU A C 1
ATOM 638 O O . LEU A 1 84 ? 18.953 7.961 1.055 1 98.5 84 LEU A O 1
ATOM 642 N N . ALA A 1 85 ? 17.234 6.645 1.496 1 98.38 85 ALA A N 1
ATOM 643 C CA . ALA A 1 85 ? 17.906 5.977 2.609 1 98.38 85 ALA A CA 1
ATOM 644 C C . ALA A 1 85 ? 19.125 5.199 2.129 1 98.38 85 ALA A C 1
ATOM 646 O O . ALA A 1 85 ? 20.141 5.125 2.832 1 98.38 85 ALA A O 1
ATOM 647 N N . LEU A 1 86 ? 19.047 4.641 0.953 1 97.75 86 LEU A N 1
ATOM 648 C CA . LEU A 1 86 ? 20.109 3.787 0.443 1 97.75 86 LEU A CA 1
ATOM 649 C C . LEU A 1 86 ? 21.188 4.617 -0.239 1 97.75 86 LEU A C 1
ATOM 651 O O . LEU A 1 86 ? 22.266 4.102 -0.562 1 97.75 86 LEU A O 1
ATOM 655 N N . ASP A 1 87 ? 20.938 5.93 -0.538 1 97.44 87 ASP A N 1
ATOM 656 C CA . ASP A 1 87 ? 21.922 6.816 -1.149 1 97.44 87 ASP A CA 1
ATOM 657 C C . ASP A 1 87 ? 23.078 7.098 -0.192 1 97.44 87 ASP A C 1
ATOM 659 O O . ASP A 1 87 ? 22.906 7.785 0.816 1 97.44 87 ASP A O 1
ATOM 663 N N . LYS A 1 88 ? 24.266 6.664 -0.525 1 96.19 88 LYS A N 1
ATOM 664 C CA . LYS A 1 88 ? 25.422 6.664 0.364 1 96.19 88 LYS A CA 1
ATOM 665 C C . LYS A 1 88 ? 25.969 8.078 0.561 1 96.19 88 LYS A C 1
ATOM 667 O O . LYS A 1 88 ? 26.797 8.305 1.434 1 96.19 88 LYS A O 1
ATOM 672 N N . HIS A 1 89 ? 25.469 9.016 -0.148 1 97.31 89 HIS A N 1
ATOM 673 C CA . HIS A 1 89 ? 25.906 10.398 0.01 1 97.31 89 HIS A CA 1
ATOM 674 C C . HIS A 1 89 ? 25.281 11.031 1.249 1 97.31 89 HIS A C 1
ATOM 676 O O . HIS A 1 89 ? 25.734 12.094 1.699 1 97.31 89 HIS A O 1
ATOM 682 N N . PHE A 1 90 ? 24.266 10.328 1.815 1 98.25 90 PHE A N 1
ATOM 683 C CA . PHE A 1 90 ? 23.547 10.914 2.936 1 98.25 90 PHE A CA 1
ATOM 684 C C . PHE A 1 90 ? 23.719 10.078 4.195 1 98.25 90 PHE A C 1
ATOM 686 O O . PHE A 1 90 ? 23.844 8.852 4.117 1 98.25 90 PHE A O 1
ATOM 693 N N . ASP A 1 91 ? 23.812 10.672 5.277 1 98.38 91 ASP A N 1
ATOM 694 C CA . ASP A 1 91 ? 23.641 10.086 6.605 1 98.38 91 ASP A CA 1
ATOM 695 C C . ASP A 1 91 ? 22.375 10.602 7.273 1 98.38 91 ASP A C 1
ATOM 697 O O . ASP A 1 91 ? 22.312 11.758 7.691 1 98.38 91 ASP A O 1
ATOM 701 N N . LEU A 1 92 ? 21.406 9.773 7.438 1 98.88 92 LEU A N 1
ATOM 702 C CA . LEU A 1 92 ? 20.078 10.211 7.852 1 98.88 92 LEU A CA 1
ATOM 703 C C . LEU A 1 92 ? 19.812 9.852 9.312 1 98.88 92 LEU A C 1
ATOM 705 O O . LEU A 1 92 ? 18.719 10.07 9.82 1 98.88 92 LEU A O 1
ATOM 709 N N . LYS A 1 93 ? 20.766 9.422 10.039 1 98.31 93 LYS A N 1
ATOM 710 C CA . LYS A 1 93 ? 20.594 8.828 11.367 1 98.31 93 LYS A CA 1
ATOM 711 C C . LYS A 1 93 ? 20.141 9.867 12.383 1 98.31 93 LYS A C 1
ATOM 713 O O . LYS A 1 93 ? 19.484 9.531 13.367 1 98.31 93 LYS A O 1
ATOM 718 N N . HIS A 1 94 ? 20.484 11.109 12.156 1 98.69 94 HIS A N 1
ATOM 719 C CA . HIS A 1 94 ? 20.109 12.148 13.109 1 98.69 94 HIS A CA 1
ATOM 720 C C . HIS A 1 94 ? 19.078 13.094 12.516 1 98.69 94 HIS A C 1
ATOM 722 O O . HIS A 1 94 ? 18.719 14.094 13.141 1 98.69 94 HIS A O 1
ATOM 728 N N . SER A 1 95 ? 18.609 12.82 11.281 1 98.94 95 SER A N 1
ATOM 729 C CA . SER A 1 95 ? 17.656 13.695 10.609 1 98.94 95 SER A CA 1
ATOM 730 C C . SER A 1 95 ? 16.281 13.633 11.273 1 98.94 95 SER A C 1
ATOM 732 O O . SER A 1 95 ? 15.82 12.555 11.641 1 98.94 95 SER A O 1
ATOM 734 N N . TYR A 1 96 ? 15.703 14.797 11.453 1 98.94 96 TYR A N 1
ATOM 735 C CA . TYR A 1 96 ? 14.289 14.859 11.789 1 98.94 96 TYR A CA 1
ATOM 736 C C . TYR A 1 96 ? 13.422 14.836 10.539 1 98.94 96 TYR A C 1
ATOM 738 O O . TYR A 1 96 ? 13.805 15.375 9.5 1 98.94 96 TYR A O 1
ATOM 746 N N . TRP A 1 97 ? 12.352 14.18 10.672 1 98.94 97 TRP A N 1
ATOM 747 C CA . TRP A 1 97 ? 11.406 14.07 9.57 1 98.94 97 TRP A CA 1
ATOM 748 C C . TRP A 1 97 ? 10.062 14.703 9.945 1 98.94 97 TRP A C 1
ATOM 750 O O . TRP A 1 97 ? 9.562 14.5 11.055 1 98.94 97 TRP A O 1
ATOM 760 N N . ILE A 1 98 ? 9.5 15.414 9.055 1 98.94 98 ILE A N 1
ATOM 761 C CA . ILE A 1 98 ? 8.125 15.883 9.188 1 98.94 98 ILE A CA 1
ATOM 762 C C . ILE A 1 98 ? 7.312 15.453 7.965 1 98.94 98 ILE A C 1
ATOM 764 O O . ILE A 1 98 ? 7.516 15.977 6.863 1 98.94 98 ILE A O 1
ATOM 768 N N . PHE A 1 99 ? 6.473 14.477 8.141 1 98.94 99 PHE A N 1
ATOM 769 C CA . PHE A 1 99 ? 5.504 14.109 7.113 1 98.94 99 PHE A CA 1
ATOM 770 C C . PHE A 1 99 ? 4.285 15.023 7.168 1 98.94 99 PHE A C 1
ATOM 772 O O . PHE A 1 99 ? 3.631 15.133 8.203 1 98.94 99 PHE A O 1
ATOM 779 N N . THR A 1 100 ? 4.02 15.664 6.035 1 98.56 100 THR A N 1
ATOM 780 C CA . THR A 1 100 ? 2.994 16.703 5.988 1 98.56 100 THR A CA 1
ATOM 781 C C . THR A 1 100 ? 2.021 16.438 4.84 1 98.56 100 THR A C 1
ATOM 783 O O . THR A 1 100 ? 2.383 15.82 3.842 1 98.56 100 THR A O 1
ATOM 786 N N . GLY A 1 101 ? 0.795 16.906 4.98 1 97.75 101 GLY A N 1
ATOM 787 C CA . GLY A 1 101 ? -0.213 16.781 3.939 1 97.75 101 GLY A CA 1
ATOM 788 C C . GLY A 1 101 ? -1.614 17.109 4.426 1 97.75 101 GLY A C 1
ATOM 789 O O . GLY A 1 101 ? -1.838 17.266 5.629 1 97.75 101 GLY A O 1
ATOM 790 N N . ILE A 1 102 ? -2.527 17.203 3.469 1 97.25 102 ILE A N 1
ATOM 791 C CA . ILE A 1 102 ? -3.914 17.516 3.811 1 97.25 102 ILE A CA 1
ATOM 792 C C . ILE A 1 102 ? -4.668 16.203 4.098 1 97.25 102 ILE A C 1
ATOM 794 O O . ILE A 1 102 ? -4.168 15.117 3.809 1 97.25 102 ILE A O 1
ATOM 798 N N . SER A 1 103 ? -5.816 16.344 4.672 1 97.75 103 SER A N 1
ATOM 799 C CA . SER A 1 103 ? -6.629 15.234 5.148 1 97.75 103 SER A CA 1
ATOM 800 C C . SER A 1 103 ? -8.109 15.602 5.184 1 97.75 103 SER A C 1
ATOM 802 O O . SER A 1 103 ? -8.461 16.781 5.125 1 97.75 103 SER A O 1
ATOM 804 N N . GLY A 1 104 ? -8.922 14.562 5.215 1 97.94 104 GLY A N 1
ATOM 805 C CA . GLY A 1 104 ? -10.234 14.742 5.812 1 97.94 104 GLY A CA 1
ATOM 806 C C . GLY A 1 104 ? -10.18 14.875 7.324 1 97.94 104 GLY A C 1
ATOM 807 O O . GLY A 1 104 ? -9.43 14.156 7.992 1 97.94 104 GLY A O 1
ATOM 808 N N . VAL A 1 105 ? -10.977 15.789 7.844 1 98.69 105 VAL A N 1
ATOM 809 C CA . VAL A 1 105 ? -10.945 16.047 9.281 1 98.69 105 VAL A CA 1
ATOM 810 C C . VAL A 1 105 ? -12.234 15.547 9.922 1 98.69 105 VAL A C 1
ATOM 812 O O . VAL A 1 105 ? -13.32 15.695 9.352 1 98.69 105 VAL A O 1
ATOM 815 N N . ASN A 1 106 ? -12.125 14.922 11.062 1 98.88 106 ASN A N 1
ATOM 816 C CA . ASN A 1 106 ? -13.258 14.484 11.875 1 98.88 106 ASN A CA 1
ATOM 817 C C . ASN A 1 106 ? -14.039 15.672 12.438 1 98.88 106 ASN A C 1
ATOM 819 O O . ASN A 1 106 ? -13.539 16.391 13.312 1 98.88 106 ASN A O 1
ATOM 823 N N . PRO A 1 107 ? -15.25 15.844 12.023 1 98.56 107 PRO A N 1
ATOM 824 C CA . PRO A 1 107 ? -15.992 17.016 12.492 1 98.56 107 PRO A CA 1
ATOM 825 C C . PRO A 1 107 ? -16.297 16.953 13.984 1 98.56 107 PRO A C 1
ATOM 827 O O . PRO A 1 107 ? -16.672 17.969 14.586 1 98.56 107 PRO A O 1
ATOM 830 N N . ASN A 1 108 ? -16.156 15.828 14.586 1 98.69 108 ASN A N 1
ATOM 831 C CA . ASN A 1 108 ? -16.359 15.711 16.016 1 98.69 108 ASN A CA 1
ATOM 832 C C . ASN A 1 108 ? -15.242 16.375 16.812 1 98.69 108 ASN A C 1
ATOM 834 O O . ASN A 1 108 ? -15.383 16.625 18.016 1 98.69 108 ASN A O 1
ATOM 838 N N . LEU A 1 109 ? -14.117 16.734 16.078 1 98.81 109 LEU A N 1
ATOM 839 C CA . LEU A 1 109 ? -12.961 17.109 16.891 1 98.81 109 LEU A CA 1
ATOM 840 C C . LEU A 1 109 ? -12.336 18.406 16.359 1 98.81 109 LEU A C 1
ATOM 842 O O . LEU A 1 109 ? -11.594 19.062 17.094 1 98.81 109 LEU A O 1
ATOM 846 N N . ALA A 1 110 ? -12.586 18.719 15.086 1 98.69 110 ALA A N 1
ATOM 847 C CA . ALA A 1 110 ? -11.93 19.906 14.555 1 98.69 110 ALA A CA 1
ATOM 848 C C . ALA A 1 110 ? -12.633 20.406 13.305 1 98.69 110 ALA A C 1
ATOM 850 O O . ALA A 1 110 ? -13.555 19.766 12.797 1 98.69 110 ALA A O 1
ATOM 851 N N . SER A 1 111 ? -12.219 21.562 12.789 1 98.38 111 SER A N 1
ATOM 852 C CA . SER A 1 111 ? -12.797 22.203 11.617 1 98.38 111 SER A CA 1
ATOM 853 C C . SER A 1 111 ? -11.844 22.141 10.43 1 98.38 111 SER A C 1
ATOM 855 O O . SER A 1 111 ? -10.672 21.797 10.578 1 98.38 111 SER A O 1
ATOM 857 N N . VAL A 1 112 ? -12.398 22.422 9.297 1 97.88 112 VAL A N 1
ATOM 858 C CA . VAL A 1 112 ? -11.586 22.547 8.094 1 97.88 112 VAL A CA 1
ATOM 859 C C . VAL A 1 112 ? -10.547 23.656 8.297 1 97.88 112 VAL A C 1
ATOM 861 O O . VAL A 1 112 ? -10.867 24.719 8.836 1 97.88 112 VAL A O 1
ATOM 864 N N . GLY A 1 113 ? -9.328 23.406 7.891 1 98.12 113 GLY A N 1
ATOM 865 C CA . GLY A 1 113 ? -8.227 24.344 8.086 1 98.12 113 GLY A CA 1
ATOM 866 C C . GLY A 1 113 ? -7.406 24.047 9.328 1 98.12 113 GLY A C 1
ATOM 867 O O . GLY A 1 113 ? -6.293 24.547 9.477 1 98.12 113 GLY A O 1
ATOM 868 N N . SER A 1 114 ? -7.969 23.25 10.219 1 98.81 114 SER A N 1
ATOM 869 C CA . SER A 1 114 ? -7.242 22.875 11.43 1 98.81 114 SER A CA 1
ATOM 870 C C . SER A 1 114 ? -6.055 21.969 11.102 1 98.81 114 SER A C 1
ATOM 872 O O . SER A 1 114 ? -6 21.375 10.031 1 98.81 114 SER A O 1
ATOM 874 N N . VAL A 1 115 ? -5.129 21.953 12.031 1 98.94 115 VAL A N 1
ATOM 875 C CA . VAL A 1 115 ? -3.887 21.203 11.891 1 98.94 115 VAL A CA 1
ATOM 876 C C . VAL A 1 115 ? -3.682 20.312 13.109 1 98.94 115 VAL A C 1
ATOM 878 O O . VAL A 1 115 ? -3.951 20.734 14.242 1 98.94 115 VAL A O 1
ATOM 881 N N . ALA A 1 116 ? -3.215 19.078 12.875 1 98.94 116 ALA A N 1
ATOM 882 C CA . ALA A 1 116 ? -3.053 18.156 14 1 98.94 116 ALA A CA 1
ATOM 883 C C . ALA A 1 116 ? -1.69 17.469 13.961 1 98.94 116 ALA A C 1
ATOM 885 O O . ALA A 1 116 ? -1.27 16.984 12.914 1 98.94 116 ALA A O 1
ATOM 886 N N . TRP A 1 117 ? -0.975 17.5 15.086 1 98.94 117 TRP A N 1
ATOM 887 C CA . TRP A 1 117 ? 0.174 16.625 15.312 1 98.94 117 TRP A CA 1
ATOM 888 C C . TRP A 1 117 ? -0.275 15.234 15.758 1 98.94 117 TRP A C 1
ATOM 890 O O . TRP A 1 117 ? -1.054 15.102 16.703 1 98.94 117 TRP A O 1
ATOM 900 N N . SER A 1 118 ? 0.222 14.227 15.117 1 98.94 118 SER A N 1
ATOM 901 C CA . SER A 1 118 ? -0.203 12.867 15.438 1 98.94 118 SER A CA 1
ATOM 902 C C . SER A 1 118 ? 0.705 12.242 16.484 1 98.94 118 SER A C 1
ATOM 904 O O . SER A 1 118 ? 1.922 12.438 16.453 1 98.94 118 SER A O 1
ATOM 906 N N . ARG A 1 119 ? 0.145 11.43 17.391 1 98.75 119 ARG A N 1
ATOM 907 C CA . ARG A 1 119 ? 0.881 10.617 18.359 1 98.75 119 ARG A CA 1
ATOM 908 C C . ARG A 1 119 ? 1.043 9.188 17.859 1 98.75 119 ARG A C 1
ATOM 910 O O . ARG A 1 119 ? 1.936 8.461 18.312 1 98.75 119 ARG A O 1
ATOM 917 N N . TRP A 1 120 ? 0.145 8.758 16.969 1 98.81 120 TRP A N 1
ATOM 918 C CA . TRP A 1 120 ? 0.166 7.496 16.234 1 98.81 120 TRP A CA 1
ATOM 919 C C . TRP A 1 120 ? -0.168 7.727 14.758 1 98.81 120 TRP A C 1
ATOM 921 O O . TRP A 1 120 ? -0.935 8.633 14.422 1 98.81 120 TRP A O 1
ATOM 931 N N . VAL A 1 121 ? 0.407 6.973 13.938 1 98.94 121 VAL A N 1
ATOM 932 C CA . VAL A 1 121 ? -0.164 6.719 12.617 1 98.94 121 VAL A CA 1
ATOM 933 C C . VAL A 1 121 ? -0.905 5.383 12.625 1 98.94 121 VAL A C 1
ATOM 935 O O . VAL A 1 121 ? -0.332 4.352 12.969 1 98.94 121 VAL A O 1
ATOM 938 N N . VAL A 1 122 ? -2.154 5.461 12.328 1 98.94 122 VAL A N 1
ATOM 939 C CA . VAL A 1 122 ? -2.971 4.254 12.383 1 98.94 122 VAL A CA 1
ATOM 940 C C . VAL A 1 122 ? -3.291 3.783 10.969 1 98.94 122 VAL A C 1
ATOM 942 O O . VAL A 1 122 ? -3.699 4.578 10.117 1 98.94 122 VAL A O 1
ATOM 945 N N . ASP A 1 123 ? -3.072 2.482 10.773 1 98.56 123 ASP A N 1
ATOM 946 C CA . ASP A 1 123 ? -3.236 1.835 9.477 1 98.56 123 ASP A CA 1
ATOM 947 C C . ASP A 1 123 ? -4.66 1.312 9.297 1 98.56 123 ASP A C 1
ATOM 949 O O . ASP A 1 123 ? -5.102 0.435 10.039 1 98.56 123 ASP A O 1
ATOM 953 N N . GLY A 1 124 ? -5.328 1.832 8.25 1 98.25 124 GLY A N 1
ATOM 954 C CA . GLY A 1 124 ? -6.703 1.433 7.996 1 98.25 124 GLY A CA 1
ATOM 955 C C . GLY A 1 124 ? -6.844 0.535 6.777 1 98.25 124 GLY A C 1
ATOM 956 O O . GLY A 1 124 ? -7.926 0.439 6.195 1 98.25 124 GLY A O 1
ATOM 957 N N . ASP A 1 125 ? -5.785 -0.125 6.285 1 96.5 125 ASP A N 1
ATOM 958 C CA . ASP A 1 125 ? -5.832 -0.868 5.031 1 96.5 125 ASP A CA 1
ATOM 959 C C . ASP A 1 125 ? -6.004 -2.363 5.285 1 96.5 125 ASP A C 1
ATOM 961 O O . ASP A 1 125 ? -7.027 -2.945 4.91 1 96.5 125 ASP A O 1
ATOM 965 N N . ALA A 1 126 ? -5.047 -3.035 5.941 1 91.69 126 ALA A N 1
ATOM 966 C CA . ALA A 1 126 ? -5.07 -4.488 6.109 1 91.69 126 ALA A CA 1
ATOM 967 C C . ALA A 1 126 ? -6.09 -4.898 7.168 1 91.69 126 ALA A C 1
ATOM 969 O O . ALA A 1 126 ? -5.789 -4.898 8.359 1 91.69 126 ALA A O 1
ATOM 970 N N . LEU A 1 127 ? -7.266 -5.199 6.805 1 96.19 127 LEU A N 1
ATOM 971 C CA . LEU A 1 127 ? -8.359 -5.672 7.648 1 96.19 127 LEU A CA 1
ATOM 972 C C . LEU A 1 127 ? -9.312 -6.559 6.855 1 96.19 127 LEU A C 1
ATOM 974 O O . LEU A 1 127 ? -9.188 -6.676 5.637 1 96.19 127 LEU A O 1
ATOM 978 N N . ARG A 1 128 ? -10.164 -7.238 7.516 1 96.12 128 ARG A N 1
ATOM 979 C CA . ARG A 1 128 ? -11.211 -8.031 6.879 1 96.12 128 ARG A CA 1
ATOM 980 C C . ARG A 1 128 ? -12.391 -7.164 6.465 1 96.12 128 ARG A C 1
ATOM 982 O O . ARG A 1 128 ? -12.75 -6.219 7.176 1 96.12 128 ARG A O 1
ATOM 989 N N . GLU A 1 129 ? -12.961 -7.504 5.363 1 98.38 129 GLU A N 1
ATOM 990 C CA . GLU A 1 129 ? -14.062 -6.715 4.816 1 98.38 129 GLU A CA 1
ATOM 991 C C . GLU A 1 129 ? -15.188 -7.613 4.316 1 98.38 129 GLU A C 1
ATOM 993 O O . GLU A 1 129 ? -14.953 -8.516 3.508 1 98.38 129 GLU A O 1
ATOM 998 N N . ILE A 1 130 ? -16.359 -7.391 4.785 1 98.25 130 ILE A N 1
ATOM 999 C CA . ILE A 1 130 ? -17.625 -7.961 4.316 1 98.25 130 ILE A CA 1
ATOM 1000 C C . ILE A 1 130 ? -18.594 -6.84 3.959 1 98.25 130 ILE A C 1
ATOM 1002 O O . ILE A 1 130 ? -18.609 -5.785 4.602 1 98.25 130 ILE A O 1
ATOM 1006 N N . ASP A 1 131 ? -19.359 -7.023 2.902 1 98.56 131 ASP A N 1
ATOM 1007 C CA . ASP A 1 131 ? -20.438 -6.07 2.611 1 98.56 131 ASP A CA 1
ATOM 1008 C C . ASP A 1 131 ? -21.281 -5.789 3.854 1 98.56 131 ASP A C 1
ATOM 1010 O O . ASP A 1 131 ? -21.719 -6.719 4.531 1 98.56 131 ASP A O 1
ATOM 1014 N N . ASP A 1 132 ? -21.484 -4.488 4.078 1 98.44 132 ASP A N 1
ATOM 1015 C CA . ASP A 1 132 ? -22.125 -4.066 5.316 1 98.44 132 ASP A CA 1
ATOM 1016 C C . ASP A 1 132 ? -23.562 -4.59 5.391 1 98.44 132 ASP A C 1
ATOM 1018 O O . ASP A 1 132 ? -24.188 -4.57 6.457 1 98.44 132 ASP A O 1
ATOM 1022 N N . ARG A 1 133 ? -24.172 -5.109 4.32 1 98 133 ARG A N 1
ATOM 1023 C CA . ARG A 1 133 ? -25.531 -5.629 4.262 1 98 133 ARG A CA 1
ATOM 1024 C C . ARG A 1 133 ? -25.562 -7.125 4.555 1 98 133 ARG A C 1
ATOM 1026 O O . ARG A 1 133 ? -26.625 -7.703 4.773 1 98 133 ARG A O 1
ATOM 1033 N N . ASP A 1 134 ? -24.312 -7.773 4.617 1 96.88 134 ASP A N 1
ATOM 1034 C CA . ASP A 1 134 ? -24.234 -9.219 4.793 1 96.88 134 ASP A CA 1
ATOM 1035 C C . ASP A 1 134 ? -23.641 -9.578 6.156 1 96.88 134 ASP A C 1
ATOM 1037 O O . ASP A 1 134 ? -23.156 -10.688 6.355 1 96.88 134 ASP A O 1
ATOM 1041 N N . ILE A 1 135 ? -23.641 -8.672 7.074 1 97.75 135 ILE A N 1
ATOM 1042 C CA . ILE A 1 135 ? -23.047 -8.898 8.383 1 97.75 135 ILE A CA 1
ATOM 1043 C C . ILE A 1 135 ? -24.109 -9.281 9.391 1 97.75 135 ILE A C 1
ATOM 1045 O O . ILE A 1 135 ? -25.297 -9.023 9.172 1 97.75 135 ILE A O 1
ATOM 1049 N N . PRO A 1 136 ? -23.656 -9.922 10.523 1 97.69 136 PRO A N 1
ATOM 1050 C CA . PRO A 1 136 ? -24.609 -10.133 11.617 1 97.69 136 PRO A CA 1
ATOM 1051 C C . PRO A 1 136 ? -25.297 -8.836 12.062 1 97.69 136 PRO A C 1
ATOM 1053 O O . PRO A 1 136 ? -24.688 -7.766 12.008 1 97.69 136 PRO A O 1
ATOM 1056 N N . LYS A 1 137 ? -26.5 -8.984 12.562 1 97.19 137 LYS A N 1
ATOM 1057 C CA . LYS A 1 137 ? -27.359 -7.84 12.852 1 97.19 137 LYS A CA 1
ATOM 1058 C C . LYS A 1 137 ? -26.734 -6.945 13.922 1 97.19 137 LYS A C 1
ATOM 1060 O O . LYS A 1 137 ? -26.953 -5.734 13.938 1 97.19 137 LYS A O 1
ATOM 1065 N N . ASP A 1 138 ? -25.953 -7.504 14.758 1 97.69 138 ASP A N 1
ATOM 1066 C CA . ASP A 1 138 ? -25.422 -6.727 15.875 1 97.69 138 ASP A CA 1
ATOM 1067 C C . ASP A 1 138 ? -24.078 -6.109 15.531 1 97.69 138 ASP A C 1
ATOM 1069 O O . ASP A 1 138 ? -23.469 -5.418 16.344 1 97.69 138 ASP A O 1
ATOM 1073 N N . TRP A 1 139 ? -23.578 -6.387 14.375 1 98.31 139 TRP A N 1
ATOM 1074 C CA . TRP A 1 139 ? -22.328 -5.762 13.945 1 98.31 139 TRP A CA 1
ATOM 1075 C C . TRP A 1 139 ? -22.578 -4.348 13.438 1 98.31 139 TRP A C 1
ATOM 1077 O O . TRP A 1 139 ? -23.531 -4.105 12.688 1 98.31 139 TRP A O 1
ATOM 1087 N N . PRO A 1 140 ? -21.734 -3.398 13.812 1 98.44 140 PRO A N 1
ATOM 1088 C CA . PRO A 1 140 ? -21.922 -2.031 13.312 1 98.44 140 PRO A CA 1
ATOM 1089 C C . PRO A 1 140 ? -21.453 -1.865 11.867 1 98.44 140 PRO A C 1
ATOM 1091 O O . PRO A 1 140 ? -21.938 -0.972 11.164 1 98.44 140 PRO A O 1
ATOM 1094 N N . TYR A 1 141 ? -20.562 -2.6 11.375 1 98.44 141 TYR A N 1
ATOM 1095 C CA . TYR A 1 141 ? -20.016 -2.582 10.023 1 98.44 141 TYR A CA 1
ATOM 1096 C C . TYR A 1 141 ? -19.25 -3.865 9.727 1 98.44 141 TYR A C 1
ATOM 1098 O O . TYR A 1 141 ? -18.984 -4.656 10.633 1 98.44 141 TYR A O 1
ATOM 1106 N N . GLY A 1 142 ? -18.953 -4.098 8.461 1 98.31 142 GLY A N 1
ATOM 1107 C CA . GLY A 1 142 ? -18.281 -5.32 8.039 1 98.31 142 GLY A CA 1
ATOM 1108 C C . GLY A 1 142 ? -16.781 -5.172 7.949 1 98.31 142 GLY A C 1
ATOM 1109 O O . GLY A 1 142 ? -16.141 -5.812 7.113 1 98.31 142 GLY A O 1
ATOM 1110 N N . LEU A 1 143 ? -16.141 -4.258 8.711 1 98.56 143 LEU A N 1
ATOM 1111 C CA . LEU A 1 143 ? -14.695 -4.035 8.781 1 98.56 143 LEU A CA 1
ATOM 1112 C C . LEU A 1 143 ? -14.148 -4.453 10.141 1 98.56 143 LEU A C 1
ATOM 1114 O O . LEU A 1 143 ? -14.602 -3.963 11.18 1 98.56 143 LEU A O 1
ATOM 1118 N N . TYR A 1 144 ? -13.219 -5.391 10.125 1 96.88 144 TYR A N 1
ATOM 1119 C CA . TYR A 1 144 ? -12.688 -5.836 11.406 1 96.88 144 TYR A CA 1
ATOM 1120 C C . TYR A 1 144 ? -11.273 -6.391 11.25 1 96.88 144 TYR A C 1
ATOM 1122 O O . TYR A 1 144 ? -10.836 -6.684 10.133 1 96.88 144 TYR A O 1
ATOM 1130 N N . ALA A 1 145 ? -10.555 -6.449 12.328 1 95.62 145 ALA A N 1
ATOM 1131 C CA . ALA A 1 145 ? -9.133 -6.801 12.32 1 95.62 145 ALA A CA 1
ATOM 1132 C C . ALA A 1 145 ? -8.93 -8.234 11.828 1 95.62 145 ALA A C 1
ATOM 1134 O O . ALA A 1 145 ? -9.695 -9.133 12.18 1 95.62 145 ALA A O 1
ATOM 1135 N N . ILE A 1 146 ? -7.918 -8.453 10.992 1 93.31 146 ILE A N 1
ATOM 1136 C CA . ILE A 1 146 ? -7.484 -9.812 10.672 1 93.31 146 ILE A CA 1
ATOM 1137 C C . ILE A 1 146 ? -7.152 -10.562 11.961 1 93.31 146 ILE A C 1
ATOM 1139 O O . ILE A 1 146 ? -6.422 -10.047 12.812 1 93.31 146 ILE A O 1
ATOM 1143 N N . GLY A 1 147 ? -7.715 -11.703 12.141 1 90.75 147 GLY A N 1
ATOM 1144 C CA . GLY A 1 147 ? -7.484 -12.5 13.328 1 90.75 147 GLY A CA 1
ATOM 1145 C C . GLY A 1 147 ? -8.516 -12.273 14.414 1 90.75 147 GLY A C 1
ATOM 1146 O O . GLY A 1 147 ? -8.539 -12.984 15.422 1 90.75 147 GLY A O 1
ATOM 1147 N N . ALA A 1 148 ? -9.398 -11.227 14.227 1 93.31 148 ALA A N 1
ATOM 1148 C CA . ALA A 1 148 ? -10.492 -10.992 15.172 1 93.31 148 ALA A CA 1
ATOM 1149 C C . ALA A 1 148 ? -11.758 -11.719 14.734 1 93.31 148 ALA A C 1
ATOM 1151 O O . ALA A 1 148 ? -11.898 -12.102 13.57 1 93.31 148 ALA A O 1
ATOM 1152 N N . ASP A 1 149 ? -12.742 -11.852 15.656 1 91.75 149 ASP A N 1
ATOM 1153 C CA . ASP A 1 149 ? -13.977 -12.57 15.367 1 91.75 149 ASP A CA 1
ATOM 1154 C C . ASP A 1 149 ? -15.102 -11.617 14.984 1 91.75 149 ASP A C 1
ATOM 1156 O O . ASP A 1 149 ? -16.125 -12.031 14.453 1 91.75 149 ASP A O 1
ATOM 1160 N N . ARG A 1 150 ? -14.844 -10.375 15.312 1 96 150 ARG A N 1
ATOM 1161 C CA . ARG A 1 150 ? -15.875 -9.375 15.062 1 96 150 ARG A CA 1
ATOM 1162 C C . ARG A 1 150 ? -15.289 -7.969 15.047 1 96 150 ARG A C 1
ATOM 1164 O O . ARG A 1 150 ? -14.148 -7.766 15.461 1 96 150 ARG A O 1
ATOM 1171 N N . PRO A 1 151 ? -16.062 -6.988 14.547 1 98.06 151 PRO A N 1
ATOM 1172 C CA . PRO A 1 151 ? -15.578 -5.602 14.602 1 98.06 151 PRO A CA 1
ATOM 1173 C C . PRO A 1 151 ? -15.289 -5.133 16.016 1 98.06 151 PRO A C 1
ATOM 1175 O O . PRO A 1 151 ? -15.898 -5.629 16.969 1 98.06 151 PRO A O 1
ATOM 1178 N N . ASP A 1 152 ? -14.328 -4.172 16.109 1 98.12 152 ASP A N 1
ATOM 1179 C CA . ASP A 1 152 ? -13.977 -3.477 17.344 1 98.12 152 ASP A CA 1
ATOM 1180 C C . ASP A 1 152 ? -13.391 -4.445 18.375 1 98.12 152 ASP A C 1
ATOM 1182 O O . ASP A 1 152 ? -13.57 -4.262 19.578 1 98.12 152 ASP A O 1
ATOM 1186 N N . SER A 1 153 ? -12.812 -5.508 17.875 1 96.56 153 SER A N 1
ATOM 1187 C CA . SER A 1 153 ? -12.109 -6.473 18.703 1 96.56 153 SER A CA 1
ATOM 1188 C C . SER A 1 153 ? -10.703 -6.73 18.188 1 96.56 153 SER A C 1
ATOM 1190 O O . SER A 1 153 ? -10.469 -6.707 16.969 1 96.56 153 SER A O 1
ATOM 1192 N N . LEU A 1 154 ? -9.805 -6.922 19.141 1 94.94 154 LEU A N 1
ATOM 1193 C CA . LEU A 1 154 ? -8.43 -7.254 18.781 1 94.94 154 LEU A CA 1
ATOM 1194 C C . LEU A 1 154 ? -8.328 -8.695 18.297 1 94.94 154 LEU A C 1
ATOM 1196 O O . LEU A 1 154 ? -9.156 -9.531 18.656 1 94.94 154 LEU A O 1
ATOM 1200 N N . PRO A 1 155 ? -7.285 -8.93 17.484 1 92.69 155 PRO A N 1
ATOM 1201 C CA . PRO A 1 155 ? -7.082 -10.312 17.062 1 92.69 155 PRO A CA 1
ATOM 1202 C C . PRO A 1 155 ? -6.836 -11.258 18.234 1 92.69 155 PRO A C 1
ATOM 1204 O O . PRO A 1 155 ? -6.16 -10.883 19.203 1 92.69 155 PRO A O 1
ATOM 1207 N N . VAL A 1 156 ? -7.348 -12.438 18.172 1 88.25 156 VAL A N 1
ATOM 1208 C CA . VAL A 1 156 ? -7.109 -13.461 19.188 1 88.25 156 VAL A CA 1
ATOM 1209 C C . VAL A 1 156 ? -6.262 -14.586 18.594 1 88.25 156 VAL A C 1
ATOM 1211 O O . VAL A 1 156 ? -5.621 -15.336 19.328 1 88.25 156 VAL A O 1
ATOM 1214 N N . ASP A 1 157 ? -6.242 -14.664 17.266 1 83.12 157 ASP A N 1
ATOM 1215 C CA . ASP A 1 157 ? -5.527 -15.688 16.516 1 83.12 157 ASP A CA 1
ATOM 1216 C C . ASP A 1 157 ? -5.133 -15.18 15.125 1 83.12 157 ASP A C 1
ATOM 1218 O O . ASP A 1 157 ? -5.992 -14.773 14.344 1 83.12 157 ASP A O 1
ATOM 1222 N N . PRO A 1 158 ? -3.84 -15.273 14.953 1 73.69 158 PRO A N 1
ATOM 1223 C CA . PRO A 1 158 ? -3.486 -14.773 13.617 1 73.69 158 PRO A CA 1
ATOM 1224 C C . PRO A 1 158 ? -4.004 -15.672 12.492 1 73.69 158 PRO A C 1
ATOM 1226 O O . PRO A 1 158 ? -3.949 -15.289 11.32 1 73.69 158 PRO A O 1
ATOM 1229 N N . ASN A 1 159 ? -4.816 -16.703 12.883 1 64.44 159 ASN A N 1
ATOM 1230 C CA . ASN A 1 159 ? -5.391 -17.656 11.945 1 64.44 159 ASN A CA 1
ATOM 1231 C C . ASN A 1 159 ? -4.43 -17.969 10.805 1 64.44 159 ASN A C 1
ATOM 1233 O O . ASN A 1 159 ? -4.844 -18.062 9.648 1 64.44 159 ASN A O 1
ATOM 1237 N N . HIS A 1 160 ? -3.129 -18.172 10.977 1 62.81 160 HIS A N 1
ATOM 1238 C CA . HIS A 1 160 ? -2.061 -18.531 10.055 1 62.81 160 HIS A CA 1
ATOM 1239 C C . HIS A 1 160 ? -2.018 -17.578 8.859 1 62.81 160 HIS A C 1
ATOM 1241 O O . HIS A 1 160 ? -1.759 -18 7.73 1 62.81 160 HIS A O 1
ATOM 1247 N N . TYR A 1 161 ? -2.418 -16.438 9.062 1 63.78 161 TYR A N 1
ATOM 1248 C CA . TYR A 1 161 ? -2.275 -15.422 8.023 1 63.78 161 TYR A CA 1
ATOM 1249 C C . TYR A 1 161 ? -0.808 -15.195 7.68 1 63.78 161 TYR A C 1
ATOM 1251 O O . TYR A 1 161 ? -0.076 -14.562 8.445 1 63.78 161 TYR A O 1
ATOM 1259 N N . GLY A 1 162 ? -0.486 -15.844 6.617 1 63.78 162 GLY A N 1
ATOM 1260 C CA . GLY A 1 162 ? 0.915 -15.711 6.254 1 63.78 162 GLY A CA 1
ATOM 1261 C C . GLY A 1 162 ? 1.858 -16.312 7.281 1 63.78 162 GLY A C 1
ATOM 1262 O O . GLY A 1 162 ? 1.604 -17.391 7.805 1 63.78 162 GLY A O 1
ATOM 1263 N N . SER A 1 163 ? 2.992 -15.664 7.477 1 73.62 163 SER A N 1
ATOM 1264 C CA . SER A 1 163 ? 4.039 -16.109 8.391 1 73.62 163 SER A CA 1
ATOM 1265 C C . SER A 1 163 ? 3.828 -15.539 9.789 1 73.62 163 SER A C 1
ATOM 1267 O O . SER A 1 163 ? 4.672 -15.711 10.672 1 73.62 163 SER A O 1
ATOM 1269 N N . VAL A 1 164 ? 2.594 -15 10.023 1 80 164 VAL A N 1
ATOM 1270 C CA . VAL A 1 164 ? 2.377 -14.312 11.289 1 80 164 VAL A CA 1
ATOM 1271 C C . VAL A 1 164 ? 1.985 -15.328 12.367 1 80 164 VAL A C 1
ATOM 1273 O O . VAL A 1 164 ? 0.986 -16.031 12.227 1 80 164 VAL A O 1
ATOM 1276 N N . THR A 1 165 ? 2.793 -15.398 13.422 1 78.88 165 THR A N 1
ATOM 1277 C CA . THR A 1 165 ? 2.527 -16.359 14.492 1 78.88 165 THR A CA 1
ATOM 1278 C C . THR A 1 165 ? 2.199 -15.633 15.797 1 78.88 165 THR A C 1
ATOM 1280 O O . THR A 1 165 ? 1.711 -16.25 16.75 1 78.88 165 THR A O 1
ATOM 1283 N N . ASP A 1 166 ? 2.445 -14.312 15.797 1 83.56 166 ASP A N 1
ATOM 1284 C CA . ASP A 1 166 ? 2.201 -13.453 16.953 1 83.56 166 ASP A CA 1
ATOM 1285 C C . ASP A 1 166 ? 1.197 -12.352 16.625 1 83.56 166 ASP A C 1
ATOM 1287 O O . ASP A 1 166 ? 1.431 -11.547 15.719 1 83.56 166 ASP A O 1
ATOM 1291 N N . VAL A 1 167 ? 0.176 -12.328 17.453 1 82.56 167 VAL A N 1
ATOM 1292 C CA . VAL A 1 167 ? -0.898 -11.367 17.234 1 82.56 167 VAL A CA 1
ATOM 1293 C C . VAL A 1 167 ? -0.347 -9.945 17.328 1 82.56 167 VAL A C 1
ATOM 1295 O O . VAL A 1 167 ? -0.865 -9.023 16.688 1 82.56 167 VAL A O 1
ATOM 1298 N N . ALA A 1 168 ? 0.689 -9.75 18.031 1 81.94 168 ALA A N 1
ATOM 1299 C CA . ALA A 1 168 ? 1.283 -8.422 18.172 1 81.94 168 ALA A CA 1
ATOM 1300 C C . ALA A 1 168 ? 1.781 -7.895 16.828 1 81.94 168 ALA A C 1
ATOM 1302 O O . ALA A 1 168 ? 1.808 -6.684 16.609 1 81.94 168 ALA A O 1
ATOM 1303 N N . GLN A 1 169 ? 2.049 -8.781 15.836 1 83.94 169 GLN A N 1
ATOM 1304 C CA . GLN A 1 169 ? 2.537 -8.414 14.508 1 83.94 169 GLN A CA 1
ATOM 1305 C C . GLN A 1 169 ? 1.409 -7.852 13.648 1 83.94 169 GLN A C 1
ATOM 1307 O O . GLN A 1 169 ? 1.662 -7.246 12.602 1 83.94 169 GLN A O 1
ATOM 1312 N N . LEU A 1 170 ? 0.253 -7.988 14.195 1 88 170 LEU A N 1
ATOM 1313 C CA . LEU A 1 170 ? -0.912 -7.543 13.438 1 88 170 LEU A CA 1
ATOM 1314 C C . LEU A 1 170 ? -1.307 -6.125 13.828 1 88 170 LEU A C 1
ATOM 1316 O O . LEU A 1 170 ? -2.361 -5.633 13.422 1 88 170 LEU A O 1
ATOM 1320 N N . THR A 1 171 ? -0.481 -5.441 14.57 1 91.06 171 THR A N 1
ATOM 1321 C CA . THR A 1 171 ? -0.806 -4.098 15.031 1 91.06 171 THR A CA 1
ATOM 1322 C C . THR A 1 171 ? -1.065 -3.168 13.852 1 91.06 171 THR A C 1
ATOM 1324 O O . THR A 1 171 ? -0.401 -3.268 12.82 1 91.06 171 THR A O 1
ATOM 1327 N N . LYS A 1 172 ? -1.995 -2.289 14.109 1 96.88 172 LYS A N 1
ATOM 1328 C CA . LYS A 1 172 ? -2.346 -1.297 13.102 1 96.88 172 LYS A CA 1
ATOM 1329 C C . LYS A 1 172 ? -2.057 0.118 13.594 1 96.88 172 LYS A C 1
ATOM 1331 O O . LYS A 1 172 ? -2.393 1.097 12.922 1 96.88 172 LYS A O 1
ATOM 1336 N N . ALA A 1 173 ? -1.479 0.267 14.703 1 98.06 173 ALA A N 1
ATOM 1337 C CA . ALA A 1 173 ? -1.104 1.575 15.234 1 98.06 173 ALA A CA 1
ATOM 1338 C C . ALA A 1 173 ? 0.41 1.686 15.398 1 98.06 173 ALA A C 1
ATOM 1340 O O . ALA A 1 173 ? 1.03 0.85 16.062 1 98.06 173 ALA A O 1
ATOM 1341 N N . TYR A 1 174 ? 0.976 2.66 14.805 1 98.12 174 TYR A N 1
ATOM 1342 C CA . TYR A 1 174 ? 2.408 2.934 14.859 1 98.12 174 TYR A CA 1
ATOM 1343 C C . TYR A 1 174 ? 2.701 4.148 15.734 1 98.12 174 TYR A C 1
ATOM 1345 O O . TYR A 1 174 ? 2.469 5.285 15.32 1 98.12 174 TYR A O 1
ATOM 1353 N N . PRO A 1 175 ? 3.219 3.928 16.891 1 98.19 175 PRO A N 1
ATOM 1354 C CA . PRO A 1 175 ? 3.451 5.066 17.781 1 98.19 175 PRO A CA 1
ATOM 1355 C C . PRO A 1 175 ? 4.586 5.973 17.297 1 98.19 175 PRO A C 1
ATOM 1357 O O . PRO A 1 175 ? 5.594 5.48 16.781 1 98.19 175 PRO A O 1
ATOM 1360 N N . LEU A 1 176 ? 4.41 7.223 17.453 1 98.69 176 LEU A N 1
ATOM 1361 C CA . LEU A 1 176 ? 5.461 8.227 17.312 1 98.69 176 LEU A CA 1
ATOM 1362 C C . LEU A 1 176 ? 6.016 8.633 18.672 1 98.69 176 LEU A C 1
ATOM 1364 O O . LEU A 1 176 ? 5.496 8.211 19.703 1 98.69 176 LEU A O 1
ATOM 1368 N N . ASN A 1 177 ? 7.145 9.344 18.625 1 98.69 177 ASN A N 1
ATOM 1369 C CA . ASN A 1 177 ? 7.754 9.812 19.859 1 98.69 177 ASN A CA 1
ATOM 1370 C C . ASN A 1 177 ? 6.898 10.875 20.547 1 98.69 177 ASN A C 1
ATOM 1372 O O . ASN A 1 177 ? 6.883 12.031 20.125 1 98.69 177 ASN A O 1
ATOM 1376 N N . ARG A 1 178 ? 6.242 10.516 21.641 1 98.06 178 ARG A N 1
ATOM 1377 C CA . ARG A 1 178 ? 5.297 11.398 22.312 1 98.06 178 ARG A CA 1
ATOM 1378 C C . ARG A 1 178 ? 5.996 12.648 22.844 1 98.06 178 ARG A C 1
ATOM 1380 O O . ARG A 1 178 ? 5.43 13.742 22.812 1 98.06 178 ARG A O 1
ATOM 1387 N N . GLY A 1 179 ? 7.164 12.461 23.375 1 98.44 179 GLY A N 1
ATOM 1388 C CA . GLY A 1 179 ? 7.914 13.617 23.844 1 98.44 179 GLY A CA 1
ATOM 1389 C C . GLY A 1 179 ? 8.18 14.641 22.75 1 98.44 179 GLY A C 1
ATOM 1390 O O . GLY A 1 179 ? 7.961 15.836 22.953 1 98.44 179 GLY A O 1
ATOM 1391 N N . LEU A 1 180 ? 8.664 14.172 21.609 1 98.88 180 LEU A N 1
ATOM 1392 C CA . LEU A 1 180 ? 8.938 15.039 20.469 1 98.88 180 LEU A CA 1
ATOM 1393 C C . LEU A 1 180 ? 7.652 15.672 19.953 1 98.88 180 LEU A C 1
ATOM 1395 O O . LEU A 1 180 ? 7.621 16.875 19.641 1 98.88 180 LEU A O 1
ATOM 1399 N N . GLU A 1 181 ? 6.637 14.867 19.844 1 98.75 181 GLU A N 1
ATOM 1400 C CA . GLU A 1 181 ? 5.348 15.352 19.359 1 98.75 181 GLU A CA 1
ATOM 1401 C C . GLU A 1 181 ? 4.789 16.453 20.266 1 98.75 181 GLU A C 1
ATOM 1403 O O . GLU A 1 181 ? 4.363 17.5 19.781 1 98.75 181 GLU A O 1
ATOM 1408 N N . GLN A 1 182 ? 4.824 16.281 21.547 1 98.5 182 GLN A N 1
ATOM 1409 C CA . GLN A 1 182 ? 4.312 17.281 22.484 1 98.5 182 GLN A CA 1
ATOM 1410 C C . GLN A 1 182 ? 5.145 18.562 22.438 1 98.5 182 GLN A C 1
ATOM 1412 O O . GLN A 1 182 ? 4.613 19.656 22.594 1 98.5 182 GLN A O 1
ATOM 1417 N N . TRP A 1 183 ? 6.43 18.359 22.344 1 98.75 183 TRP A N 1
ATOM 1418 C CA . TRP A 1 183 ? 7.328 19.5 22.188 1 98.75 183 TRP A CA 1
ATOM 1419 C C . TRP A 1 183 ? 6.957 20.312 20.938 1 98.75 183 TRP A C 1
ATOM 1421 O O . TRP A 1 183 ? 6.832 21.531 21.016 1 98.75 183 TRP A O 1
ATOM 1431 N N . ALA A 1 184 ? 6.691 19.688 19.828 1 98.88 184 ALA A N 1
ATOM 1432 C CA . ALA A 1 184 ? 6.297 20.359 18.594 1 98.88 184 ALA A CA 1
ATOM 1433 C C . ALA A 1 184 ? 4.957 21.078 18.75 1 98.88 184 ALA A C 1
ATOM 1435 O O . ALA A 1 184 ? 4.797 22.203 18.312 1 98.88 184 ALA A O 1
ATOM 1436 N N . TYR A 1 185 ? 4.07 20.391 19.422 1 98.81 185 TYR A N 1
ATOM 1437 C CA . TYR A 1 185 ? 2.771 21 19.703 1 98.81 185 TYR A CA 1
ATOM 1438 C C . TYR A 1 185 ? 2.924 22.266 20.531 1 98.81 185 TYR A C 1
ATOM 1440 O O . TYR A 1 185 ? 2.311 23.297 20.234 1 98.81 185 TYR A O 1
ATOM 1448 N N . THR A 1 186 ? 3.689 22.219 21.5 1 98.44 186 THR A N 1
ATOM 1449 C CA . THR A 1 186 ? 3.883 23.359 22.391 1 98.44 186 THR A CA 1
ATOM 1450 C C . THR A 1 186 ? 4.473 24.547 21.641 1 98.44 186 THR A C 1
ATOM 1452 O O . THR A 1 186 ? 4.051 25.688 21.844 1 98.44 186 THR A O 1
ATOM 1455 N N . ILE A 1 187 ? 5.371 24.297 20.766 1 97.94 187 ILE A N 1
ATOM 1456 C CA . ILE A 1 187 ? 6.016 25.344 19.969 1 97.94 187 ILE A CA 1
ATOM 1457 C C . ILE A 1 187 ? 4.996 25.984 19.047 1 97.94 187 ILE A C 1
ATOM 1459 O O . ILE A 1 187 ? 5.035 27.203 18.812 1 97.94 187 ILE A O 1
ATOM 1463 N N . SER A 1 188 ? 4.027 25.188 18.562 1 98.44 188 SER A N 1
ATOM 1464 C CA . SER A 1 188 ? 3.223 25.625 17.438 1 98.44 188 SER A CA 1
ATOM 1465 C C . SER A 1 188 ? 1.815 26.016 17.875 1 98.44 188 SER A C 1
ATOM 1467 O O . SER A 1 188 ? 1.081 26.672 17.125 1 98.44 188 SER A O 1
ATOM 1469 N N . ARG A 1 189 ? 1.338 25.703 19 1 97.62 189 ARG A N 1
ATOM 1470 C CA . ARG A 1 189 ? -0.069 25.656 19.391 1 97.62 189 ARG A CA 1
ATOM 1471 C C . ARG A 1 189 ? -0.705 27.047 19.297 1 97.62 189 ARG A C 1
ATOM 1473 O O . ARG A 1 189 ? -1.927 27.156 19.188 1 97.62 189 ARG A O 1
ATOM 1480 N N . ASN A 1 190 ? 0.098 28.125 19.328 1 96.75 190 ASN A N 1
ATOM 1481 C CA . ASN A 1 190 ? -0.472 29.469 19.312 1 96.75 190 ASN A CA 1
ATOM 1482 C C . ASN A 1 190 ? -0.172 30.203 18.016 1 96.75 190 ASN A C 1
ATOM 1484 O O . ASN A 1 190 ? -0.385 31.406 17.906 1 96.75 190 ASN A O 1
ATOM 1488 N N . VAL A 1 191 ? 0.376 29.5 17.062 1 98.38 191 VAL A N 1
ATOM 1489 C CA . VAL A 1 191 ? 0.607 30.094 15.75 1 98.38 191 VAL A CA 1
ATOM 1490 C C . VAL A 1 191 ? -0.722 30.531 15.141 1 98.38 191 VAL A C 1
ATOM 1492 O O . VAL A 1 191 ? -1.691 29.781 15.133 1 98.38 191 VAL A O 1
ATOM 1495 N N . PRO A 1 192 ? -0.795 31.797 14.703 1 98 192 PRO A N 1
ATOM 1496 C CA . PRO A 1 192 ? -2.031 32.188 14.023 1 98 192 PRO A CA 1
ATOM 1497 C C . PRO A 1 192 ? -2.264 31.438 12.719 1 98 192 PRO A C 1
ATOM 1499 O O . PRO A 1 192 ? -1.397 31.438 11.836 1 98 192 PRO A O 1
ATOM 1502 N N . LEU A 1 193 ? -3.371 30.781 12.641 1 98.62 193 LEU A N 1
ATOM 1503 C CA . LEU A 1 193 ? -3.773 30.109 11.414 1 98.62 193 LEU A CA 1
ATOM 1504 C C . LEU A 1 193 ? -4.699 30.984 10.586 1 98.62 193 LEU A C 1
ATOM 1506 O O . LEU A 1 193 ? -5.344 31.891 11.117 1 98.62 193 LEU A O 1
ATOM 1510 N N . LYS A 1 194 ? -4.688 30.734 9.328 1 97.75 194 LYS A N 1
ATOM 1511 C CA . LYS A 1 194 ? -5.617 31.422 8.438 1 97.75 194 LYS A CA 1
ATOM 1512 C C . LYS A 1 194 ? -7.008 30.812 8.516 1 97.75 194 LYS A C 1
ATOM 1514 O O . LYS A 1 194 ? -7.148 29.609 8.781 1 97.75 194 LYS A O 1
ATOM 1519 N N . ASP A 1 195 ? -7.922 31.688 8.328 1 96.69 195 ASP A N 1
ATOM 1520 C CA . ASP A 1 195 ? -9.297 31.266 8.094 1 96.69 195 ASP A CA 1
ATOM 1521 C C . ASP A 1 195 ? -9.828 31.844 6.777 1 96.69 195 ASP A C 1
ATOM 1523 O O . ASP A 1 195 ? -9.227 32.75 6.203 1 96.69 195 ASP A O 1
ATOM 1527 N N . ASP A 1 196 ? -10.758 31.172 6.168 1 94.62 196 ASP A N 1
ATOM 1528 C CA . ASP A 1 196 ? -11.383 31.594 4.918 1 94.62 196 ASP A CA 1
ATOM 1529 C C . ASP A 1 196 ? -12.867 31.891 5.117 1 94.62 196 ASP A C 1
ATOM 1531 O O . ASP A 1 196 ? -13.602 31.062 5.66 1 94.62 196 ASP A O 1
ATOM 1535 N N . PRO A 1 197 ? -13.328 33.125 4.609 1 95 197 PRO A N 1
ATOM 1536 C CA . PRO A 1 197 ? -14.727 33.5 4.852 1 95 197 PRO A CA 1
ATOM 1537 C C . PRO A 1 197 ? -15.711 32.5 4.246 1 95 197 PRO A C 1
ATOM 1539 O O . PRO A 1 197 ? -16.797 32.281 4.809 1 95 197 PRO A O 1
ATOM 1542 N N . VAL A 1 198 ? -15.445 31.984 3.135 1 93.69 198 VAL A N 1
ATOM 1543 C CA . VAL A 1 198 ? -16.328 31.016 2.504 1 93.69 198 VAL A CA 1
ATOM 1544 C C . VAL A 1 198 ? -16.422 29.75 3.363 1 93.69 198 VAL A C 1
ATOM 1546 O O . VAL A 1 198 ? -17.5 29.234 3.602 1 93.69 198 VAL A O 1
ATOM 1549 N N . ILE A 1 199 ? -15.266 29.312 3.805 1 94.75 199 ILE A N 1
ATOM 1550 C CA . ILE A 1 199 ? -15.211 28.109 4.645 1 94.75 199 ILE A CA 1
ATOM 1551 C C . ILE A 1 199 ? -15.922 28.391 5.969 1 94.75 199 ILE A C 1
ATOM 1553 O O . ILE A 1 199 ? -16.641 27.516 6.484 1 94.75 199 ILE A O 1
ATOM 1557 N N . ALA A 1 200 ? -15.695 29.562 6.5 1 95.94 200 ALA A N 1
ATOM 1558 C CA . ALA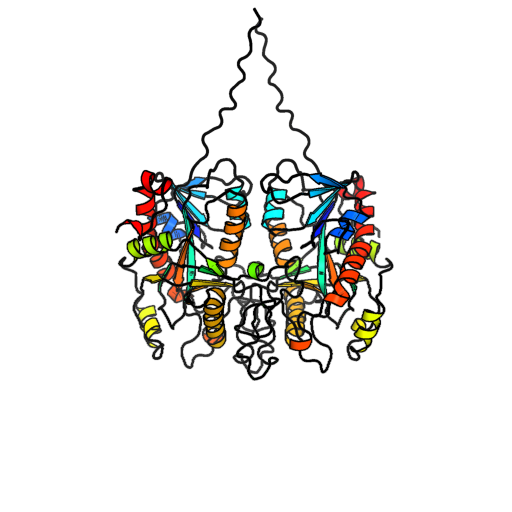 A 1 200 ? -16.344 29.969 7.742 1 95.94 200 ALA A CA 1
ATOM 1559 C C . ALA A 1 200 ? -17.875 29.906 7.605 1 95.94 200 ALA A C 1
ATOM 1561 O O . ALA A 1 200 ? -18.562 29.438 8.516 1 95.94 200 ALA A O 1
ATOM 1562 N N . ARG A 1 201 ? -18.422 30.281 6.512 1 94.69 201 ARG A N 1
ATOM 1563 C CA . ARG A 1 201 ? -19.859 30.219 6.273 1 94.69 201 ARG A CA 1
ATOM 1564 C C . ARG A 1 201 ? -20.328 28.781 6.148 1 94.69 201 ARG A C 1
ATOM 1566 O O . ARG A 1 201 ? -21.375 28.406 6.68 1 94.69 201 ARG A O 1
ATOM 1573 N N . GLN A 1 202 ? -19.531 28.016 5.496 1 92.31 202 GLN A N 1
ATOM 1574 C CA . GLN A 1 202 ? -19.891 26.609 5.266 1 92.31 202 GLN A CA 1
ATOM 1575 C C . GLN A 1 202 ? -19.953 25.844 6.578 1 92.31 202 GLN A C 1
ATOM 1577 O O . GLN A 1 202 ? -20.797 24.953 6.75 1 92.31 202 GLN A O 1
ATOM 1582 N N . ARG A 1 203 ? -19.016 26.141 7.48 1 94.38 203 ARG A N 1
ATOM 1583 C CA . ARG A 1 203 ? -18.938 25.344 8.703 1 94.38 203 ARG A CA 1
ATOM 1584 C C . ARG A 1 203 ? -20.125 25.625 9.609 1 94.38 203 ARG A C 1
ATOM 1586 O O . ARG A 1 203 ? -20.422 24.828 10.516 1 94.38 203 ARG A O 1
ATOM 1593 N N . GLN A 1 204 ? -20.891 26.656 9.281 1 93.44 204 GLN A N 1
ATOM 1594 C CA . GLN A 1 204 ? -22.062 26.969 10.094 1 93.44 204 GLN A CA 1
ATOM 1595 C C . GLN A 1 204 ? -23.141 25.906 9.906 1 93.44 204 GLN A C 1
ATOM 1597 O O . GLN A 1 204 ? -24.047 25.781 10.742 1 93.44 204 GLN A O 1
ATOM 1602 N N . LYS A 1 205 ? -23.062 25.125 8.898 1 91.81 205 LYS A N 1
ATOM 1603 C CA . LYS A 1 205 ? -24.031 24.078 8.625 1 91.81 205 LYS A CA 1
ATOM 1604 C C . LYS A 1 205 ? -23.875 22.906 9.602 1 91.81 205 LYS A C 1
ATOM 1606 O O . LYS A 1 205 ? -24.766 22.062 9.703 1 91.81 205 LYS A O 1
ATOM 1611 N N . TRP A 1 206 ? -22.812 22.859 10.273 1 96.81 206 TRP A N 1
ATOM 1612 C CA . TRP A 1 206 ? -22.484 21.734 11.141 1 96.81 206 TRP A CA 1
ATOM 1613 C C . TRP A 1 206 ? -23.016 21.969 12.555 1 96.81 206 TRP A C 1
ATOM 1615 O O . TRP A 1 206 ? -22.266 21.859 13.531 1 96.81 206 TRP A O 1
ATOM 1625 N N . THR A 1 207 ? -24.281 22.094 12.648 1 95.25 207 THR A N 1
ATOM 1626 C CA . THR A 1 207 ? -24.922 22.594 13.867 1 95.25 207 THR A CA 1
ATOM 1627 C C . THR A 1 207 ? -24.812 21.562 14.992 1 95.25 207 THR A C 1
ATOM 1629 O O . THR A 1 207 ? -24.812 21.922 16.172 1 95.25 207 THR A O 1
ATOM 1632 N N . ASP A 1 208 ? -24.641 20.312 14.773 1 95.25 208 ASP A N 1
ATOM 1633 C CA . ASP A 1 208 ? -24.562 19.297 15.812 1 95.25 208 ASP A CA 1
ATOM 1634 C C . ASP A 1 208 ? -23.109 18.984 16.156 1 95.25 208 ASP A C 1
ATOM 1636 O O . ASP A 1 208 ? -22.828 18.078 16.938 1 95.25 208 ASP A O 1
ATOM 1640 N N . TYR A 1 209 ? -22.203 19.672 15.594 1 97.69 209 TYR A N 1
ATOM 1641 C CA . TYR A 1 209 ? -20.781 19.438 15.734 1 97.69 209 TYR A CA 1
ATOM 1642 C C . TYR A 1 209 ? -20.047 20.703 16.141 1 97.69 209 TYR A C 1
ATOM 1644 O O . TYR A 1 209 ? -19.422 21.375 15.305 1 97.69 209 TYR A O 1
ATOM 1652 N N . PRO A 1 210 ? -20.016 20.984 17.359 1 97.5 210 PRO A N 1
ATOM 1653 C CA . PRO A 1 210 ? -19.484 22.266 17.828 1 97.5 210 PRO A CA 1
ATOM 1654 C C . PRO A 1 210 ? -18.047 22.516 17.375 1 97.5 210 PRO A C 1
ATOM 1656 O O . PRO A 1 210 ? -17.688 23.656 17.062 1 97.5 210 PRO A O 1
ATOM 1659 N N . TYR A 1 211 ? -17.219 21.516 17.344 1 98.19 211 TYR A N 1
ATOM 1660 C CA . TYR A 1 211 ? -15.828 21.734 16.953 1 98.19 211 TYR A CA 1
ATOM 1661 C C . TYR A 1 211 ? -15.727 22.031 15.461 1 98.19 211 TYR A C 1
ATOM 1663 O O . TYR A 1 211 ? -14.852 22.797 15.039 1 98.19 211 TYR A O 1
ATOM 1671 N N . ALA A 1 212 ? -16.562 21.469 14.68 1 98.19 212 ALA A N 1
ATOM 1672 C CA . ALA A 1 212 ? -16.562 21.688 13.234 1 98.19 212 ALA A CA 1
ATOM 1673 C C . ALA A 1 212 ? -16.859 23.156 12.898 1 98.19 212 ALA A C 1
ATOM 1675 O O . ALA A 1 212 ? -16.5 23.641 11.828 1 98.19 212 ALA A O 1
ATOM 1676 N N . GLN A 1 213 ? -17.516 23.844 13.836 1 97.88 213 GLN A N 1
ATOM 1677 C CA . GLN A 1 213 ? -17.953 25.203 13.555 1 97.88 213 GLN A CA 1
ATOM 1678 C C . GLN A 1 213 ? -16.875 26.219 13.945 1 97.88 213 GLN A C 1
ATOM 1680 O O . GLN A 1 213 ? -16.984 27.406 13.617 1 97.88 213 GLN A O 1
ATOM 1685 N N . LYS A 1 214 ? -15.93 25.812 14.641 1 98.06 214 LYS A N 1
ATOM 1686 C CA . LYS A 1 214 ? -14.906 26.703 15.156 1 98.06 214 LYS A CA 1
ATOM 1687 C C . LYS A 1 214 ? -13.961 27.156 14.047 1 98.06 214 LYS A C 1
ATOM 1689 O O . LYS A 1 214 ? -13.906 26.547 12.977 1 98.06 214 LYS A O 1
ATOM 1694 N N . ALA A 1 215 ? -13.234 28.266 14.359 1 98.06 215 ALA A N 1
ATOM 1695 C CA . ALA A 1 215 ? -12.102 28.625 13.516 1 98.06 215 ALA A CA 1
ATOM 1696 C C . ALA A 1 215 ? -11.016 27.547 13.562 1 98.06 215 ALA A C 1
ATOM 1698 O O . ALA A 1 215 ? -10.977 26.75 14.492 1 98.06 215 ALA A O 1
ATOM 1699 N N . PRO A 1 216 ? -10.172 27.562 12.531 1 98.56 216 PRO A N 1
ATOM 1700 C CA . PRO A 1 216 ? -9.086 26.578 12.531 1 98.56 216 PRO A CA 1
ATOM 1701 C C . PRO A 1 216 ? -8.25 26.625 13.812 1 98.56 216 PRO A C 1
ATOM 1703 O O . PRO A 1 216 ? -8.008 27.703 14.352 1 98.56 216 PRO A O 1
ATOM 1706 N N . MET A 1 217 ? -7.777 25.5 14.25 1 98.62 217 MET A N 1
ATOM 1707 C CA . MET A 1 217 ? -6.977 25.375 15.461 1 98.62 217 MET A CA 1
ATOM 1708 C C . MET A 1 217 ? -5.879 24.328 15.289 1 98.62 217 MET A C 1
ATOM 1710 O O . MET A 1 217 ? -5.93 23.516 14.367 1 98.62 217 MET A O 1
ATOM 1714 N N . ILE A 1 218 ? -4.902 24.406 16.109 1 98.94 218 ILE A N 1
ATOM 1715 C CA . ILE A 1 218 ? -3.865 23.391 16.172 1 98.94 218 ILE A CA 1
ATOM 1716 C C . ILE A 1 218 ? -4.152 22.453 17.344 1 98.94 218 ILE A C 1
ATOM 1718 O O . ILE A 1 218 ? -4.41 22.891 18.469 1 98.94 218 ILE A O 1
ATOM 1722 N N . LEU A 1 219 ? -4.215 21.188 17.094 1 98.81 219 LEU A N 1
ATOM 1723 C CA . LEU A 1 219 ? -4.516 20.219 18.141 1 98.81 219 LEU A CA 1
ATOM 1724 C C . LEU A 1 219 ? -3.658 18.969 17.984 1 98.81 219 LEU A C 1
ATOM 1726 O O . LEU A 1 219 ? -2.855 18.875 17.047 1 98.81 219 LEU A O 1
ATOM 1730 N N . GLU A 1 220 ? -3.691 18.078 18.984 1 98.81 220 GLU A N 1
ATOM 1731 C CA . GLU A 1 220 ? -3.113 16.75 18.906 1 98.81 220 GLU A CA 1
ATOM 1732 C C . GLU A 1 220 ? -4.176 15.703 18.578 1 98.81 220 GLU A C 1
ATOM 1734 O O . GLU A 1 220 ? -5.309 15.781 19.062 1 98.81 220 GLU A O 1
ATOM 1739 N N . GLY A 1 221 ? -3.84 14.797 17.672 1 98.75 221 GLY A N 1
ATOM 1740 C CA . GLY A 1 221 ? -4.738 13.711 17.344 1 98.75 221 GLY A CA 1
ATOM 1741 C C . GLY A 1 221 ? -4.215 12.828 16.219 1 98.75 221 GLY A C 1
ATOM 1742 O O . GLY A 1 221 ? -3.338 13.242 15.461 1 98.75 221 GLY A O 1
ATOM 1743 N N . GLU A 1 222 ? -4.758 11.641 16.062 1 98.88 222 GLU A N 1
ATOM 1744 C CA . GLU A 1 222 ? -4.18 10.594 15.227 1 98.88 222 GLU A CA 1
ATOM 1745 C C . GLU A 1 222 ? -4.617 10.758 13.773 1 98.88 222 GLU A C 1
ATOM 1747 O O . GLU A 1 222 ? -5.68 11.312 13.492 1 98.88 222 GLU A O 1
ATOM 1752 N N . THR A 1 223 ? -3.76 10.352 12.953 1 98.94 223 THR A N 1
ATOM 1753 C CA . THR A 1 223 ? -4.086 10.203 11.539 1 98.94 223 THR A CA 1
ATOM 1754 C C . THR A 1 223 ? -4.332 8.742 11.188 1 98.94 223 THR A C 1
ATOM 1756 O O . THR A 1 223 ? -3.588 7.859 11.625 1 98.94 223 THR A O 1
ATOM 1759 N N . LEU A 1 224 ? -5.422 8.492 10.594 1 98.94 224 LEU A N 1
ATOM 1760 C CA . LEU A 1 224 ? -5.723 7.199 9.992 1 98.94 224 LEU A CA 1
ATOM 1761 C C . LEU A 1 224 ? -5.5 7.23 8.484 1 98.94 224 LEU A C 1
ATOM 1763 O O . LEU A 1 224 ? -6.141 8.008 7.777 1 98.94 224 LEU A O 1
ATOM 1767 N N . GLY A 1 225 ? -4.527 6.426 8.055 1 98.62 225 GLY A N 1
ATOM 1768 C CA . GLY A 1 225 ? -4.273 6.301 6.625 1 98.62 225 GLY A CA 1
ATOM 1769 C C . GLY A 1 225 ? -4.934 5.086 6.004 1 98.62 225 GLY A C 1
ATOM 1770 O O . GLY A 1 225 ? -4.93 4.004 6.594 1 98.62 225 GLY A O 1
ATOM 1771 N N . ALA A 1 226 ? -5.488 5.258 4.836 1 97.88 226 ALA A N 1
ATOM 1772 C CA . ALA A 1 226 ? -6.066 4.168 4.055 1 97.88 226 ALA A CA 1
ATOM 1773 C C . ALA A 1 226 ? -6.012 4.477 2.559 1 97.88 226 ALA A C 1
ATOM 1775 O O . ALA A 1 226 ? -6.25 5.609 2.143 1 97.88 226 ALA A O 1
ATOM 1776 N N . HIS A 1 227 ? -5.754 3.432 1.77 1 95.94 227 HIS A N 1
ATOM 1777 C CA . HIS A 1 227 ? -5.816 3.609 0.323 1 95.94 227 HIS A CA 1
ATOM 1778 C C . HIS A 1 227 ? -7.223 3.994 -0.127 1 95.94 227 HIS A C 1
ATOM 1780 O O . HIS A 1 227 ? -7.387 4.715 -1.112 1 95.94 227 HIS A O 1
ATOM 1786 N N . ARG A 1 228 ? -8.141 3.494 0.583 1 96.75 228 ARG A N 1
ATOM 1787 C CA . ARG A 1 228 ? -9.539 3.812 0.284 1 96.75 228 ARG A CA 1
ATOM 1788 C C . ARG A 1 228 ? -9.852 5.266 0.621 1 96.75 228 ARG A C 1
ATOM 1790 O O . ARG A 1 228 ? -9.555 5.73 1.725 1 96.75 228 ARG A O 1
ATOM 1797 N N . TYR A 1 229 ? -10.336 5.949 -0.342 1 95.5 229 TYR A N 1
ATOM 1798 C CA . TYR A 1 229 ? -10.977 7.234 -0.069 1 95.5 229 TYR A CA 1
ATOM 1799 C C . TYR A 1 229 ? -12.383 7.043 0.477 1 95.5 229 TYR A C 1
ATOM 1801 O O . TYR A 1 229 ? -13.367 7.199 -0.251 1 95.5 229 TYR A O 1
ATOM 1809 N N . TRP A 1 230 ? -12.492 6.844 1.731 1 97.81 230 TRP A N 1
ATOM 1810 C CA . TRP A 1 230 ? -13.773 6.57 2.361 1 97.81 230 TRP A CA 1
ATOM 1811 C C . TRP A 1 230 ? -14.438 7.859 2.83 1 97.81 230 TRP A C 1
ATOM 1813 O O . TRP A 1 230 ? -13.773 8.883 3.012 1 97.81 230 TRP A O 1
ATOM 1823 N N . HIS A 1 231 ? -15.719 7.84 2.988 1 97.94 231 HIS A N 1
ATOM 1824 C CA . HIS A 1 231 ? -16.5 8.992 3.412 1 97.94 231 HIS A CA 1
ATOM 1825 C C . HIS A 1 231 ? -17.828 8.555 4.047 1 97.94 231 HIS A C 1
ATOM 1827 O O . HIS A 1 231 ? -18.344 7.477 3.736 1 97.94 231 HIS A O 1
ATOM 1833 N N . GLY A 1 232 ? -18.266 9.312 5.023 1 98.12 232 GLY A N 1
ATOM 1834 C CA . GLY A 1 232 ? -19.594 9.078 5.566 1 98.12 232 GLY A CA 1
ATOM 1835 C C . GLY A 1 232 ? -19.594 8.797 7.055 1 98.12 232 GLY A C 1
ATOM 1836 O O . GLY A 1 232 ? -18.562 8.414 7.617 1 98.12 232 GLY A O 1
ATOM 1837 N N . GLU A 1 233 ? -20.766 8.922 7.641 1 97.94 233 GLU A N 1
ATOM 1838 C CA . GLU A 1 233 ? -20.922 8.836 9.086 1 97.94 233 GLU A CA 1
ATOM 1839 C C . GLU A 1 233 ? -20.531 7.453 9.602 1 97.94 233 GLU A C 1
ATOM 1841 O O . GLU A 1 233 ? -19.812 7.34 10.609 1 97.94 233 GLU A O 1
ATOM 1846 N N . ARG A 1 234 ? -20.938 6.418 8.93 1 98.31 234 ARG A N 1
ATOM 1847 C CA . ARG A 1 234 ? -20.641 5.066 9.406 1 98.31 234 ARG A CA 1
ATOM 1848 C C . ARG A 1 234 ? -19.156 4.754 9.289 1 98.31 234 ARG A C 1
ATOM 1850 O O . ARG A 1 234 ? -18.594 4.09 10.156 1 98.31 234 ARG A O 1
ATOM 1857 N N . ARG A 1 235 ? -18.531 5.203 8.227 1 98.69 235 ARG A N 1
ATOM 1858 C CA . ARG A 1 235 ? -17.094 5.012 8.086 1 98.69 235 ARG A CA 1
ATOM 1859 C C . ARG A 1 235 ? -16.328 5.879 9.078 1 98.69 235 ARG A C 1
ATOM 1861 O O . ARG A 1 235 ? -15.266 5.484 9.562 1 98.69 235 ARG A O 1
ATOM 1868 N N . ASN A 1 236 ? -16.844 7.055 9.344 1 98.75 236 ASN A N 1
ATOM 1869 C CA . ASN A 1 236 ? -16.25 7.883 10.391 1 98.75 236 ASN A CA 1
ATOM 1870 C C . ASN A 1 236 ? -16.281 7.191 11.75 1 98.75 236 ASN A C 1
ATOM 1872 O O . ASN A 1 236 ? -15.305 7.203 12.484 1 98.75 236 ASN A O 1
ATOM 1876 N N . GLN A 1 237 ? -17.453 6.605 12.039 1 98.75 237 GLN A N 1
ATOM 1877 C CA . GLN A 1 237 ? -17.578 5.832 13.273 1 98.75 237 GLN A CA 1
ATOM 1878 C C . GLN A 1 237 ? -16.578 4.688 13.297 1 98.75 237 GLN A C 1
ATOM 1880 O O . GLN A 1 237 ? -15.93 4.441 14.328 1 98.75 237 GLN A O 1
ATOM 1885 N N . TRP A 1 238 ? -16.453 3.975 12.219 1 98.88 238 TRP A N 1
ATOM 1886 C CA . TRP A 1 238 ? -15.453 2.914 12.133 1 98.88 238 TRP A CA 1
ATOM 1887 C C . TRP A 1 238 ? -14.055 3.453 12.422 1 98.88 238 TRP A C 1
ATOM 1889 O O . TRP A 1 238 ? -13.305 2.859 13.195 1 98.88 238 TRP A O 1
ATOM 1899 N N . ALA A 1 239 ? -13.711 4.578 11.828 1 98.94 239 ALA A N 1
ATOM 1900 C CA . ALA A 1 239 ? -12.391 5.168 12.008 1 98.94 239 ALA A CA 1
ATOM 1901 C C . ALA A 1 239 ? -12.141 5.523 13.477 1 98.94 239 ALA A C 1
ATOM 1903 O O . ALA A 1 239 ? -11.062 5.254 14.008 1 98.94 239 ALA A O 1
ATOM 1904 N N . GLU A 1 240 ? -13.125 6.105 14.094 1 98.94 240 GLU A N 1
ATOM 1905 C CA . GLU A 1 240 ? -13.008 6.438 15.516 1 98.94 240 GLU A CA 1
ATOM 1906 C C . GLU A 1 240 ? -12.766 5.188 16.359 1 98.94 240 GLU A C 1
ATOM 1908 O O . GLU A 1 240 ? -11.867 5.164 17.188 1 98.94 240 GLU A O 1
ATOM 1913 N N . ASN A 1 241 ? -13.555 4.164 16.109 1 98.88 241 ASN A N 1
ATOM 1914 C CA . ASN A 1 241 ? -13.438 2.928 16.875 1 98.88 241 ASN A CA 1
ATOM 1915 C C . ASN A 1 241 ? -12.117 2.215 16.578 1 98.88 241 ASN A C 1
ATOM 1917 O O . ASN A 1 241 ? -11.508 1.638 17.484 1 98.88 241 ASN A O 1
ATOM 1921 N N . TRP A 1 242 ? -11.727 2.236 15.336 1 98.88 242 TRP A N 1
ATOM 1922 C CA . TRP A 1 242 ? -10.492 1.586 14.906 1 98.88 242 TRP A CA 1
ATOM 1923 C C . TRP A 1 242 ? -9.281 2.217 15.578 1 98.88 242 TRP A C 1
ATOM 1925 O O . TRP A 1 242 ? -8.422 1.511 16.109 1 98.88 242 TRP A O 1
ATOM 1935 N N . VAL A 1 243 ? -9.211 3.531 15.602 1 98.88 243 VAL A N 1
ATOM 1936 C CA . VAL A 1 243 ? -8.109 4.242 16.25 1 98.88 243 VAL A CA 1
ATOM 1937 C C . VAL A 1 243 ? -8.125 3.947 17.75 1 98.88 243 VAL A C 1
ATOM 1939 O O . VAL A 1 243 ? -7.082 3.623 18.328 1 98.88 243 VAL A O 1
ATOM 1942 N N . LYS A 1 244 ? -9.297 4.043 18.328 1 98.75 244 LYS A N 1
ATOM 1943 C CA . LYS A 1 244 ? -9.422 3.748 19.75 1 98.75 244 LYS A CA 1
ATOM 1944 C C . LYS A 1 244 ? -8.945 2.332 20.062 1 98.75 244 LYS A C 1
ATOM 1946 O O . LYS A 1 244 ? -8.164 2.123 20.984 1 98.75 244 LYS A O 1
ATOM 1951 N N . LEU A 1 245 ? -9.383 1.366 19.297 1 98.44 245 LEU A N 1
ATOM 1952 C CA . LEU A 1 245 ? -9.055 -0.041 19.5 1 98.44 245 LEU A CA 1
ATOM 1953 C C . LEU A 1 245 ? -7.543 -0.253 19.469 1 98.44 245 LEU A C 1
ATOM 1955 O O . LEU A 1 245 ? -6.973 -0.792 20.422 1 98.44 245 LEU A O 1
ATOM 1959 N N . TRP A 1 246 ? -6.859 0.281 18.484 1 98.25 246 TRP A N 1
ATOM 1960 C CA . TRP A 1 246 ? -5.469 -0.072 18.234 1 98.25 246 TRP A CA 1
ATOM 1961 C C . TRP A 1 246 ? -4.523 0.783 19.078 1 98.25 246 TRP A C 1
ATOM 1963 O O . TRP A 1 246 ? -3.336 0.474 19.188 1 98.25 246 TRP A O 1
ATOM 1973 N N . THR A 1 247 ? -5.027 1.809 19.656 1 98.25 247 THR A N 1
ATOM 1974 C CA . THR A 1 247 ? -4.211 2.627 20.547 1 98.25 247 THR A CA 1
ATOM 1975 C C . THR A 1 247 ? -4.574 2.365 22 1 98.25 247 THR A C 1
ATOM 1977 O O . THR A 1 247 ? -4.223 3.15 22.891 1 98.25 247 THR A O 1
ATOM 1980 N N . LYS A 1 248 ? -5.371 1.329 22.234 1 97 248 LYS A N 1
ATOM 1981 C CA . LYS A 1 248 ? -5.777 0.896 23.578 1 97 248 LYS A CA 1
ATOM 1982 C C . LYS A 1 248 ? -6.523 2.006 24.312 1 97 248 LYS A C 1
ATOM 1984 O O . LYS A 1 248 ? -6.262 2.26 25.484 1 97 248 LYS A O 1
ATOM 1989 N N . GLY A 1 249 ? -7.238 2.725 23.547 1 98.12 249 GLY A N 1
ATOM 1990 C CA . GLY A 1 249 ? -8.109 3.738 24.125 1 98.12 249 GLY A CA 1
ATOM 1991 C C . GLY A 1 249 ? -7.426 5.078 24.312 1 98.12 249 GLY A C 1
ATOM 1992 O O . GLY A 1 249 ? -8.039 6.031 24.797 1 98.12 249 GLY A O 1
ATOM 1993 N N . GLN A 1 250 ? -6.215 5.227 23.859 1 98.38 250 GLN A N 1
ATOM 1994 C CA . GLN A 1 250 ? -5.457 6.43 24.172 1 98.38 250 GLN A CA 1
ATOM 1995 C C . GLN A 1 250 ? -5.488 7.426 23.016 1 98.38 250 GLN A C 1
ATOM 1997 O O . GLN A 1 250 ? -5.141 8.594 23.188 1 98.38 250 GLN A O 1
ATOM 2002 N N . GLY A 1 251 ? -5.828 6.93 21.812 1 98.62 251 GLY A N 1
ATOM 2003 C CA . GLY A 1 251 ? -5.816 7.789 20.641 1 98.62 251 GLY A CA 1
ATOM 2004 C C . GLY A 1 251 ? -7.199 8.25 20.219 1 98.62 251 GLY A C 1
ATOM 2005 O O . GLY A 1 251 ? -8.203 7.621 20.578 1 98.62 251 GLY A O 1
ATOM 2006 N N . ARG A 1 252 ? -7.195 9.32 19.484 1 98.75 252 ARG A N 1
ATOM 2007 C CA . ARG A 1 252 ? -8.422 9.844 18.875 1 98.75 252 ARG A CA 1
ATOM 2008 C C . ARG A 1 252 ? -8.234 10.094 17.391 1 98.75 252 ARG A C 1
ATOM 2010 O O . ARG A 1 252 ? -7.219 10.664 16.969 1 98.75 252 ARG A O 1
ATOM 2017 N N . PHE A 1 253 ? -9.211 9.664 16.703 1 98.94 253 PHE A N 1
ATOM 2018 C CA . PHE A 1 253 ? -9.18 9.883 15.258 1 98.94 253 PHE A CA 1
ATOM 2019 C C . PHE A 1 253 ? -9.461 11.344 14.93 1 98.94 253 PHE A C 1
ATOM 2021 O O . PHE A 1 253 ? -10.547 11.852 15.219 1 98.94 253 PHE A O 1
ATOM 2028 N N . VAL A 1 254 ? -8.523 12.055 14.227 1 98.94 254 VAL A N 1
ATOM 2029 C CA . VAL A 1 254 ? -8.703 13.461 13.875 1 98.94 254 VAL A CA 1
ATOM 2030 C C . VAL A 1 254 ? -8.609 13.625 12.359 1 98.94 254 VAL A C 1
ATOM 2032 O O . VAL A 1 254 ? -9.414 14.344 11.758 1 98.94 254 VAL A O 1
ATOM 2035 N N . MET A 1 255 ? -7.648 12.977 11.727 1 98.94 255 MET A N 1
ATOM 2036 C CA . MET A 1 255 ? -7.344 13.172 10.312 1 98.94 255 MET A CA 1
ATOM 2037 C C . MET A 1 255 ? -7.363 11.844 9.57 1 98.94 255 MET A C 1
ATOM 2039 O O . MET A 1 255 ? -6.93 10.82 10.102 1 98.94 255 MET A O 1
ATOM 2043 N N . THR A 1 256 ? -7.812 11.867 8.32 1 98.69 256 THR A N 1
ATOM 2044 C CA . THR A 1 256 ? -7.668 10.711 7.445 1 98.69 256 THR A CA 1
ATOM 2045 C C . THR A 1 256 ? -7.07 11.125 6.102 1 98.69 256 THR A C 1
ATOM 2047 O O . THR A 1 256 ? -7.305 12.234 5.629 1 98.69 256 THR A O 1
ATOM 2050 N N . ASN A 1 257 ? -6.348 10.344 5.594 1 97.69 257 ASN A N 1
ATOM 2051 C CA . ASN A 1 257 ? -5.645 10.531 4.328 1 97.69 257 ASN A CA 1
ATOM 2052 C C . ASN A 1 257 ? -5.312 9.195 3.67 1 97.69 257 ASN A C 1
ATOM 2054 O O . ASN A 1 257 ? -5.738 8.141 4.145 1 97.69 257 ASN A O 1
ATOM 2058 N N . GLU A 1 258 ? -4.547 9.227 2.576 1 96 258 GLU A N 1
ATOM 2059 C CA . GLU A 1 258 ? -4.383 7.992 1.812 1 96 258 GLU A CA 1
ATOM 2060 C C . GLU A 1 258 ? -2.941 7.492 1.867 1 96 258 GLU A C 1
ATOM 2062 O O . GLU A 1 258 ? -2.6 6.492 1.235 1 96 258 GLU A O 1
ATOM 2067 N N . GLU A 1 259 ? -2.039 8.117 2.697 1 96.56 259 GLU A N 1
ATOM 2068 C CA . GLU A 1 259 ? -0.645 7.754 2.471 1 96.56 259 GLU A CA 1
ATOM 2069 C C . GLU A 1 259 ? 0.116 7.637 3.789 1 96.56 259 GLU A C 1
ATOM 2071 O O . GLU A 1 259 ? 1.227 7.105 3.826 1 96.56 259 GLU A O 1
ATOM 2076 N N . SER A 1 260 ? -0.384 8.164 4.898 1 98.31 260 SER A N 1
ATOM 2077 C CA . SER A 1 260 ? 0.404 8.219 6.125 1 98.31 260 SER A CA 1
ATOM 2078 C C . SER A 1 260 ? 0.813 6.824 6.586 1 98.31 260 SER A C 1
ATOM 2080 O O . SER A 1 260 ? 1.936 6.621 7.055 1 98.31 260 SER A O 1
ATOM 2082 N N . GLN A 1 261 ? -0.108 5.828 6.441 1 97.94 261 GLN A N 1
ATOM 2083 C CA . GLN A 1 261 ? 0.19 4.473 6.883 1 97.94 261 GLN A CA 1
ATOM 2084 C C . GLN A 1 261 ? 1.296 3.848 6.035 1 97.94 261 GLN A C 1
ATOM 2086 O O . GLN A 1 261 ? 2.123 3.09 6.543 1 97.94 261 GLN A O 1
ATOM 2091 N N . ILE A 1 262 ? 1.335 4.172 4.777 1 97.06 262 ILE A N 1
ATOM 2092 C CA . ILE A 1 262 ? 2.355 3.674 3.863 1 97.06 262 ILE A CA 1
ATOM 2093 C C . ILE A 1 262 ? 3.715 4.266 4.234 1 97.06 262 ILE A C 1
ATOM 2095 O O . ILE A 1 262 ? 4.703 3.541 4.355 1 97.06 262 ILE A O 1
ATOM 2099 N N . ASN A 1 263 ? 3.715 5.594 4.422 1 98.31 263 ASN A N 1
ATOM 2100 C CA . ASN A 1 263 ? 4.949 6.285 4.777 1 98.31 263 ASN A CA 1
ATOM 2101 C C . ASN A 1 263 ? 5.523 5.77 6.094 1 98.31 263 ASN A C 1
ATOM 2103 O O . ASN A 1 263 ? 6.719 5.496 6.191 1 98.31 263 ASN A O 1
ATOM 2107 N N . GLN A 1 264 ? 4.66 5.629 7.027 1 98.25 264 GLN A N 1
ATOM 2108 C CA . GLN A 1 264 ? 5.137 5.23 8.352 1 98.25 264 GLN A CA 1
ATOM 2109 C C . GLN A 1 264 ? 5.637 3.789 8.344 1 98.25 264 GLN A C 1
ATOM 2111 O O . GLN A 1 264 ? 6.621 3.465 9.016 1 98.25 264 GLN A O 1
ATOM 2116 N N . ARG A 1 265 ? 4.949 2.91 7.633 1 96.75 265 ARG A N 1
ATOM 2117 C CA . ARG A 1 265 ? 5.441 1.542 7.512 1 96.75 265 ARG A CA 1
ATOM 2118 C C . ARG A 1 265 ? 6.832 1.514 6.879 1 96.75 265 ARG A C 1
ATOM 2120 O O . ARG A 1 265 ? 7.715 0.794 7.348 1 96.75 265 ARG A O 1
ATOM 2127 N N . GLU A 1 266 ? 7 2.297 5.848 1 98 266 GLU A N 1
ATOM 2128 C CA . GLU A 1 266 ? 8.305 2.357 5.195 1 98 266 GLU A CA 1
ATOM 2129 C C . GLU A 1 266 ? 9.375 2.875 6.152 1 98 266 GLU A C 1
ATOM 2131 O O . GLU A 1 266 ? 10.461 2.305 6.238 1 98 266 GLU A O 1
ATOM 2136 N N . MET A 1 267 ? 9.062 3.895 6.895 1 98.69 267 MET A N 1
ATOM 2137 C CA . MET A 1 267 ? 10.039 4.484 7.812 1 98.69 267 MET A CA 1
ATOM 2138 C C . MET A 1 267 ? 10.414 3.494 8.914 1 98.69 267 MET A C 1
ATOM 2140 O O . MET A 1 267 ? 11.562 3.475 9.367 1 98.69 267 MET A O 1
ATOM 2144 N N . ARG A 1 268 ? 9.492 2.725 9.328 1 97.38 268 ARG A N 1
ATOM 2145 C CA . ARG A 1 268 ? 9.773 1.709 10.344 1 97.38 268 ARG A CA 1
ATOM 2146 C C . ARG A 1 268 ? 10.719 0.641 9.797 1 97.38 268 ARG A C 1
ATOM 2148 O O . ARG A 1 268 ? 11.617 0.178 10.5 1 97.38 268 ARG A O 1
ATOM 2155 N N . VAL A 1 269 ? 10.523 0.238 8.539 1 97.5 269 VAL A N 1
ATOM 2156 C CA . VAL A 1 269 ? 11.438 -0.703 7.902 1 97.5 269 VAL A CA 1
ATOM 2157 C C . VAL A 1 269 ? 12.844 -0.099 7.832 1 97.5 269 VAL A C 1
ATOM 2159 O O . VAL A 1 269 ? 13.82 -0.747 8.203 1 97.5 269 VAL A O 1
ATOM 2162 N N . LEU A 1 270 ? 12.93 1.158 7.422 1 98.56 270 LEU A N 1
ATOM 2163 C CA . LEU A 1 270 ? 14.219 1.83 7.281 1 98.56 270 LEU A CA 1
ATOM 2164 C C . LEU A 1 270 ? 14.898 1.993 8.633 1 98.56 270 LEU A C 1
ATOM 2166 O O . LEU A 1 270 ? 16.125 1.926 8.727 1 98.56 270 LEU A O 1
ATOM 2170 N N . ALA A 1 271 ? 14.078 2.213 9.656 1 98.5 271 ALA A N 1
ATOM 2171 C CA . ALA A 1 271 ? 14.609 2.277 11.016 1 98.5 271 ALA A CA 1
ATOM 2172 C C . ALA A 1 271 ? 15.188 0.93 11.445 1 98.5 271 ALA A C 1
ATOM 2174 O O . ALA A 1 271 ? 16.281 0.866 12.008 1 98.5 271 ALA A O 1
ATOM 2175 N N . GLN A 1 272 ? 14.453 -0.142 11.172 1 96.81 272 GLN A N 1
ATOM 2176 C CA . GLN A 1 272 ? 14.898 -1.49 11.508 1 96.81 272 GLN A CA 1
ATOM 2177 C C . GLN A 1 272 ? 16.203 -1.827 10.797 1 96.81 272 GLN A C 1
ATOM 2179 O O . GLN A 1 272 ? 17.047 -2.549 11.344 1 96.81 272 GLN A O 1
ATOM 2184 N N . LEU A 1 273 ? 16.406 -1.25 9.641 1 97.12 273 LEU A N 1
ATOM 2185 C CA . LEU A 1 273 ? 17.609 -1.483 8.852 1 97.12 273 LEU A CA 1
ATOM 2186 C C . LEU A 1 273 ? 18.734 -0.542 9.281 1 97.12 273 LEU A C 1
ATOM 2188 O O . LEU A 1 273 ? 19.859 -0.643 8.781 1 97.12 273 LEU A O 1
ATOM 2192 N N . GLY A 1 274 ? 18.453 0.438 10.141 1 97.75 274 GLY A N 1
ATOM 2193 C CA . GLY A 1 274 ? 19.484 1.276 10.75 1 97.75 274 GLY A CA 1
ATOM 2194 C C . GLY A 1 274 ? 19.734 2.562 9.992 1 97.75 274 GLY A C 1
ATOM 2195 O O . GLY A 1 274 ? 20.703 3.268 10.258 1 97.75 274 GLY A O 1
ATOM 2196 N N . TYR A 1 275 ? 18.828 2.906 9.055 1 98.5 275 TYR A N 1
ATOM 2197 C CA . TYR A 1 275 ? 19.078 4.062 8.195 1 98.5 275 TYR A CA 1
ATOM 2198 C C . TYR A 1 275 ? 18.625 5.348 8.867 1 98.5 275 TYR A C 1
ATOM 2200 O O . TYR A 1 275 ? 19.156 6.426 8.586 1 98.5 275 TYR A O 1
ATOM 2208 N N . ILE A 1 276 ? 17.609 5.258 9.703 1 98.81 276 ILE A N 1
ATOM 2209 C CA . ILE A 1 276 ? 17.047 6.449 10.328 1 98.81 276 ILE A CA 1
ATOM 2210 C C . ILE A 1 276 ? 16.719 6.16 11.797 1 98.81 276 ILE A C 1
ATOM 2212 O O . ILE A 1 276 ? 16.781 5.008 12.234 1 98.81 276 ILE A O 1
ATOM 2216 N N . ASP A 1 277 ? 16.453 7.172 12.555 1 98.81 277 ASP A N 1
ATOM 2217 C CA . ASP A 1 277 ? 15.945 7.09 13.922 1 98.81 277 ASP A CA 1
ATOM 2218 C C . ASP A 1 277 ? 14.445 7.352 13.953 1 98.81 277 ASP A C 1
ATOM 2220 O O . ASP A 1 277 ? 13.992 8.477 13.727 1 98.81 277 ASP A O 1
ATOM 2224 N N . PRO A 1 278 ? 13.664 6.332 14.234 1 98.5 278 PRO A N 1
ATOM 2225 C CA . PRO A 1 278 ? 12.211 6.512 14.18 1 98.5 278 PRO A CA 1
ATOM 2226 C C . PRO A 1 278 ? 11.695 7.492 15.227 1 98.5 278 PRO A C 1
ATOM 2228 O O . PRO A 1 278 ? 10.586 8.008 15.094 1 98.5 278 PRO A O 1
ATOM 2231 N N . ASP A 1 279 ? 12.477 7.801 16.25 1 98.69 279 ASP A N 1
ATOM 2232 C CA . ASP A 1 279 ? 12.055 8.711 17.312 1 98.69 279 ASP A CA 1
ATOM 2233 C C . ASP A 1 279 ? 12.141 10.164 16.859 1 98.69 279 ASP A C 1
ATOM 2235 O O . ASP A 1 279 ? 11.727 11.07 17.594 1 98.69 279 ASP A O 1
ATOM 2239 N N . ARG A 1 280 ? 12.641 10.359 15.664 1 98.88 280 ARG A N 1
ATOM 2240 C CA . ARG A 1 280 ? 12.805 11.719 15.148 1 98.88 280 ARG A CA 1
ATOM 2241 C C . ARG A 1 280 ? 11.758 12.023 14.086 1 98.88 280 ARG A C 1
ATOM 2243 O O . ARG A 1 280 ? 11.891 13 13.336 1 98.88 280 ARG A O 1
ATOM 2250 N N . ILE A 1 281 ? 10.68 11.242 14.023 1 98.94 281 ILE A N 1
ATOM 2251 C CA . ILE A 1 281 ? 9.625 11.414 13.023 1 98.94 281 ILE A CA 1
ATOM 2252 C C . ILE A 1 281 ? 8.453 12.18 13.641 1 98.94 281 ILE A C 1
ATOM 2254 O O . ILE A 1 281 ? 7.965 11.82 14.719 1 98.94 281 ILE A O 1
ATOM 2258 N N . LEU A 1 282 ? 8.031 13.211 12.969 1 98.94 282 LEU A N 1
ATOM 2259 C CA . LEU A 1 282 ? 6.801 13.953 13.25 1 98.94 282 LEU A CA 1
ATOM 2260 C C . LEU A 1 282 ? 5.824 13.844 12.078 1 98.94 282 LEU A C 1
ATOM 2262 O O . LEU A 1 282 ? 6.242 13.781 10.922 1 98.94 282 LEU A O 1
ATOM 2266 N N . VAL A 1 283 ? 4.535 13.781 12.406 1 99 283 VAL A N 1
ATOM 2267 C CA . VAL A 1 283 ? 3.486 13.766 11.391 1 99 283 VAL A CA 1
ATOM 2268 C C . VAL A 1 283 ? 2.498 14.898 11.664 1 99 283 VAL A C 1
ATOM 2270 O O . VAL A 1 283 ? 1.919 14.984 12.75 1 99 283 VAL A O 1
ATOM 2273 N N . LEU A 1 284 ? 2.375 15.766 10.695 1 98.94 284 LEU A N 1
ATOM 2274 C CA . LEU A 1 284 ? 1.529 16.953 10.75 1 98.94 284 LEU A CA 1
ATOM 2275 C C . LEU A 1 284 ? 0.523 16.953 9.602 1 98.94 284 LEU A C 1
ATOM 2277 O O . LEU A 1 284 ? 0.91 16.969 8.438 1 98.94 284 LEU A O 1
ATOM 2281 N N . ARG A 1 285 ? -0.761 16.922 9.914 1 98.88 285 ARG A N 1
ATOM 2282 C CA . ARG A 1 285 ? -1.802 16.891 8.891 1 98.88 285 ARG A CA 1
ATOM 2283 C C . ARG A 1 285 ? -2.781 18.047 9.086 1 98.88 285 ARG A C 1
ATOM 2285 O O . ARG A 1 285 ? -2.984 18.516 10.211 1 98.88 285 ARG A O 1
ATOM 2292 N N . SER A 1 286 ? -3.361 18.5 8.016 1 98.75 286 SER A N 1
ATOM 2293 C CA . SER A 1 286 ? -4.367 19.562 8.055 1 98.75 286 SER A CA 1
ATOM 2294 C C . SER A 1 286 ? -5.66 19.109 7.379 1 98.75 286 SER A C 1
ATOM 2296 O O . SER A 1 286 ? -5.637 18.281 6.465 1 98.75 286 SER A O 1
ATOM 2298 N N . GLY A 1 287 ? -6.773 19.672 7.836 1 98.19 287 GLY A N 1
ATOM 2299 C CA . GLY A 1 287 ? -8.07 19.297 7.301 1 98.19 287 GLY A CA 1
ATOM 2300 C C . GLY A 1 287 ? -8.484 20.125 6.105 1 98.19 287 GLY A C 1
ATOM 2301 O O . GLY A 1 287 ? -8.68 21.344 6.223 1 98.19 287 GLY A O 1
ATOM 2302 N N . SER A 1 288 ? -8.664 19.453 4.945 1 96.69 288 SER A N 1
ATOM 2303 C CA . SER A 1 288 ? -9.117 20.156 3.752 1 96.69 288 SER A CA 1
ATOM 2304 C C . SER A 1 288 ? -10.625 20.016 3.564 1 96.69 288 SER A C 1
ATOM 2306 O O . SER A 1 288 ? -11.242 20.797 2.838 1 96.69 288 SER A O 1
ATOM 2308 N N . ASN A 1 289 ? -11.227 19.047 4.09 1 96.06 289 ASN A N 1
ATOM 2309 C CA . ASN A 1 289 ? -12.648 18.703 4.09 1 96.06 289 ASN A CA 1
ATOM 2310 C C . ASN A 1 289 ? -13.016 17.812 5.27 1 96.06 289 ASN A C 1
ATOM 2312 O O . ASN A 1 289 ? -12.133 17.312 5.969 1 96.06 289 ASN A O 1
ATOM 2316 N N . PHE A 1 290 ? -14.281 17.734 5.496 1 97.31 290 PHE A N 1
ATOM 2317 C CA . PHE A 1 290 ? -14.719 16.844 6.559 1 97.31 290 PHE A CA 1
ATOM 2318 C C . PHE A 1 290 ? -14.773 15.398 6.059 1 97.31 290 PHE A C 1
ATOM 2320 O O . PHE A 1 290 ? -15.023 15.156 4.875 1 97.31 290 PHE A O 1
ATOM 2327 N N . SER A 1 291 ? -14.609 14.414 6.91 1 98.06 291 SER A N 1
ATOM 2328 C CA . SER A 1 291 ? -14.586 12.992 6.586 1 98.06 291 SER A CA 1
ATOM 2329 C C . SER A 1 291 ? -16 12.438 6.426 1 98.06 291 SER A C 1
ATOM 2331 O O . SER A 1 291 ? -16.172 11.258 6.102 1 98.06 291 SER A O 1
ATOM 2333 N N . MET A 1 292 ? -16.953 13.211 6.648 1 97.81 292 MET A N 1
ATOM 2334 C CA . MET A 1 292 ? -18.359 12.852 6.496 1 97.81 292 MET A CA 1
ATOM 2335 C C . MET A 1 292 ? -19.203 14.086 6.18 1 97.81 292 MET A C 1
ATOM 2337 O O . MET A 1 292 ? -18.75 15.219 6.359 1 97.81 292 MET A O 1
ATOM 2341 N N . PRO A 1 293 ? -20.469 13.852 5.676 1 96.44 293 PRO A N 1
ATOM 2342 C CA . PRO A 1 293 ? -21.328 15 5.387 1 96.44 293 PRO A CA 1
ATOM 2343 C C . PRO A 1 293 ? -22 15.562 6.641 1 96.44 293 PRO A C 1
ATOM 2345 O O . PRO A 1 293 ? -22.078 14.875 7.66 1 96.44 293 PRO A O 1
ATOM 2348 N N . PRO A 1 294 ? -22.344 16.844 6.566 1 95.19 294 PRO A N 1
ATOM 2349 C CA . PRO A 1 294 ? -23.234 17.328 7.641 1 95.19 294 PRO A CA 1
ATOM 2350 C C . PRO A 1 294 ? -24.594 16.641 7.633 1 95.19 294 PRO A C 1
ATOM 2352 O O . PRO A 1 294 ? -24.922 15.922 6.684 1 95.19 294 PRO A O 1
ATOM 2355 N N . LYS A 1 295 ? -25.312 16.891 8.695 1 94.38 295 LYS A N 1
ATOM 2356 C CA . LYS A 1 295 ? -26.641 16.281 8.812 1 94.38 295 LYS A CA 1
ATOM 2357 C C . LYS A 1 295 ? -27.531 16.656 7.629 1 94.38 295 LYS A C 1
ATOM 2359 O O . LYS A 1 295 ? -27.547 17.812 7.211 1 94.38 295 LYS A O 1
ATOM 2364 N N . GLY A 1 296 ? -28.156 15.648 7.047 1 93.44 296 GLY A N 1
ATOM 2365 C CA . GLY A 1 296 ? -29.141 15.883 6.012 1 93.44 296 GLY A CA 1
ATOM 2366 C C . GLY A 1 296 ? -28.562 15.891 4.613 1 93.44 296 GLY A C 1
ATOM 2367 O O . GLY A 1 296 ? -29.297 15.938 3.625 1 93.44 296 GLY A O 1
ATOM 2368 N N . VAL A 1 297 ? -27.328 15.883 4.512 1 94.31 297 VAL A N 1
ATOM 2369 C CA . VAL A 1 297 ? -26.688 15.852 3.201 1 94.31 297 VAL A CA 1
ATOM 2370 C C . VAL A 1 297 ? -26.266 14.422 2.865 1 94.31 297 VAL A C 1
ATOM 2372 O O . VAL A 1 297 ? -25.688 13.734 3.701 1 94.31 297 VAL A O 1
ATOM 2375 N N . ALA A 1 298 ? -26.578 13.992 1.596 1 94.62 298 ALA A N 1
ATOM 2376 C CA . ALA A 1 298 ? -26.234 12.641 1.165 1 94.62 298 ALA A CA 1
ATOM 2377 C C . ALA A 1 298 ? -24.719 12.477 1.055 1 94.62 298 ALA A C 1
ATOM 2379 O O . ALA A 1 298 ? -24.016 13.391 0.605 1 94.62 298 ALA A O 1
ATOM 2380 N N . THR A 1 299 ? -24.203 11.305 1.439 1 95.94 299 THR A N 1
ATOM 2381 C CA . THR A 1 299 ? -22.781 11.023 1.417 1 95.94 299 THR A CA 1
ATOM 2382 C C . THR A 1 299 ? -22.203 11.203 0.012 1 95.94 299 THR A C 1
ATOM 2384 O O . THR A 1 299 ? -21.125 11.758 -0.157 1 95.94 299 THR A O 1
ATOM 2387 N N . THR A 1 300 ? -22.922 10.844 -1.013 1 94.94 300 THR A N 1
ATOM 2388 C CA . THR A 1 300 ? -22.469 10.938 -2.395 1 94.94 300 THR A CA 1
ATOM 2389 C C . THR A 1 300 ? -22.328 12.398 -2.816 1 94.94 300 THR A C 1
ATOM 2391 O O . THR A 1 300 ? -21.469 12.734 -3.633 1 94.94 300 THR A O 1
ATOM 2394 N N . ASP A 1 301 ? -23.109 13.312 -2.229 1 92.69 301 ASP A N 1
ATOM 2395 C CA . ASP A 1 301 ? -23.062 14.727 -2.568 1 92.69 301 ASP A CA 1
ATOM 2396 C C . ASP A 1 301 ? -21.828 15.398 -1.943 1 92.69 301 ASP A C 1
ATOM 2398 O O . ASP A 1 301 ? -21.312 16.375 -2.488 1 92.69 301 ASP A O 1
ATOM 2402 N N . SER A 1 302 ? -21.438 14.828 -0.871 1 92.81 302 SER A N 1
ATOM 2403 C CA . SER A 1 302 ? -20.344 15.414 -0.111 1 92.81 302 SER A CA 1
ATOM 2404 C C . SER A 1 302 ? -19 14.797 -0.505 1 92.81 302 SER A C 1
ATOM 2406 O O . SER A 1 302 ? -17.953 15.344 -0.206 1 92.81 302 SER A O 1
ATOM 2408 N N . MET A 1 303 ? -19.047 13.68 -1.211 1 91.62 303 MET A N 1
ATOM 2409 C CA . MET A 1 303 ? -17.844 12.953 -1.574 1 91.62 303 MET A CA 1
ATOM 2410 C C . MET A 1 303 ? -16.938 13.812 -2.455 1 91.62 303 MET A C 1
ATOM 2412 O O . MET A 1 303 ? -17.375 14.336 -3.477 1 91.62 303 MET A O 1
ATOM 2416 N N . GLY A 1 304 ? -15.656 13.977 -2.043 1 80.56 304 GLY A N 1
ATOM 2417 C CA . GLY A 1 304 ? -14.656 14.641 -2.859 1 80.56 304 GLY A CA 1
ATOM 2418 C C . GLY A 1 304 ? -14.766 16.156 -2.826 1 80.56 304 GLY A C 1
ATOM 2419 O O . GLY A 1 304 ? -14.117 16.844 -3.611 1 80.56 304 GLY A O 1
ATOM 2420 N N . ASP A 1 305 ? -15.609 16.688 -1.98 1 80.25 305 ASP A N 1
ATOM 2421 C CA . ASP A 1 305 ? -15.773 18.125 -1.876 1 80.25 305 ASP A CA 1
ATOM 2422 C C . ASP A 1 305 ? -14.641 18.75 -1.051 1 80.25 305 ASP A C 1
ATOM 2424 O O . ASP A 1 305 ? -14.859 19.188 0.081 1 80.25 305 ASP A O 1
ATOM 2428 N N . GLU A 1 306 ? -13.445 18.859 -1.691 1 77.31 306 GLU A N 1
ATOM 2429 C CA . GLU A 1 306 ? -12.281 19.312 -0.936 1 77.31 306 GLU A CA 1
ATOM 2430 C C . GLU A 1 306 ? -11.711 20.609 -1.51 1 77.31 306 GLU A C 1
ATOM 2432 O O . GLU A 1 306 ? -10.875 21.25 -0.883 1 77.31 306 GLU A O 1
ATOM 2437 N N . GLU A 1 307 ? -12.148 21.016 -2.572 1 77.5 307 GLU A N 1
ATOM 2438 C CA . GLU A 1 307 ? -11.477 22.078 -3.303 1 77.5 307 GLU A CA 1
ATOM 2439 C C . GLU A 1 307 ? -11.453 23.375 -2.492 1 77.5 307 GLU A C 1
ATOM 2441 O O . GLU A 1 307 ? -10.414 24.031 -2.389 1 77.5 307 GLU A O 1
ATOM 2446 N N . SER A 1 308 ? -12.477 23.656 -1.811 1 83.19 308 SER A N 1
ATOM 2447 C CA . SER A 1 308 ? -12.586 24.938 -1.13 1 83.19 308 SER A CA 1
ATOM 2448 C C . SER A 1 308 ? -11.633 25.031 0.056 1 83.19 308 SER A C 1
ATOM 2450 O O . SER A 1 308 ? -11.156 26.109 0.398 1 83.19 308 SER A O 1
ATOM 2452 N N . GLY A 1 309 ? -11.352 23.891 0.62 1 92.75 309 GLY A N 1
ATOM 2453 C CA . GLY A 1 309 ? -10.547 23.906 1.832 1 92.75 309 GLY A CA 1
ATOM 2454 C C . GLY A 1 309 ? -9.086 23.578 1.587 1 92.75 309 GLY A C 1
ATOM 2455 O O . GLY A 1 309 ? -8.266 23.656 2.502 1 92.75 309 GLY A O 1
ATOM 2456 N N . GLN A 1 310 ? -8.68 23.297 0.383 1 93 310 GLN A N 1
ATOM 2457 C CA . GLN A 1 310 ? -7.348 22.781 0.096 1 93 310 GLN A CA 1
ATOM 2458 C C . GLN A 1 310 ? -6.27 23.828 0.372 1 93 310 GLN A C 1
ATOM 2460 O O . GLN A 1 310 ? -5.312 23.562 1.104 1 93 310 GLN A O 1
ATOM 2465 N N . VAL A 1 311 ? -6.473 25 -0.124 1 94.31 311 VAL A N 1
ATOM 2466 C CA . VAL A 1 311 ? -5.406 26 -0.068 1 94.31 311 VAL A CA 1
ATOM 2467 C C . VAL A 1 311 ? -5.172 26.422 1.379 1 94.31 311 VAL A C 1
ATOM 2469 O O . VAL A 1 311 ? -4.027 26.562 1.812 1 94.31 311 VAL A O 1
ATOM 2472 N N . ILE A 1 312 ? -6.266 26.641 2.109 1 97.12 312 ILE A N 1
ATOM 2473 C CA . ILE A 1 312 ? -6.09 27.047 3.504 1 97.12 312 ILE A CA 1
ATOM 2474 C C . ILE A 1 312 ? -5.441 25.906 4.285 1 97.12 312 ILE A C 1
ATOM 2476 O O . ILE A 1 312 ? -4.664 26.141 5.211 1 97.12 312 ILE A O 1
ATOM 2480 N N . ALA A 1 313 ? -5.75 24.641 3.932 1 97.62 313 ALA A N 1
ATOM 2481 C CA . ALA A 1 313 ? -5.113 23.484 4.582 1 97.62 313 ALA A CA 1
ATOM 2482 C C . ALA A 1 313 ? -3.619 23.453 4.277 1 97.62 313 ALA A C 1
ATOM 2484 O O . ALA A 1 313 ? -2.807 23.203 5.172 1 97.62 313 ALA A O 1
ATOM 2485 N N . PHE A 1 314 ? -3.225 23.719 3.008 1 97.69 314 PHE A N 1
ATOM 2486 C CA . PHE A 1 314 ? -1.811 23.812 2.666 1 97.69 314 PHE A CA 1
ATOM 2487 C C . PHE A 1 314 ? -1.118 24.875 3.51 1 97.69 314 PHE A C 1
ATOM 2489 O O . PHE A 1 314 ? -0.063 24.625 4.094 1 97.69 314 PHE A O 1
ATOM 2496 N N . ASP A 1 315 ? -1.725 26 3.543 1 98.31 315 ASP A N 1
ATOM 2497 C CA . ASP A 1 315 ? -1.169 27.172 4.211 1 98.31 315 ASP A CA 1
ATOM 2498 C C . ASP A 1 315 ? -0.981 26.922 5.703 1 98.31 315 ASP A C 1
ATOM 2500 O O . ASP A 1 315 ? 0.118 27.094 6.234 1 98.31 315 ASP A O 1
ATOM 2504 N N . ASN A 1 316 ? -2.021 26.469 6.312 1 98.88 316 ASN A N 1
ATOM 2505 C CA . ASN A 1 316 ? -2.014 26.281 7.758 1 98.88 316 ASN A CA 1
ATOM 2506 C C . ASN A 1 316 ? -1.067 25.156 8.172 1 98.88 316 ASN A C 1
ATOM 2508 O O . ASN A 1 316 ? -0.472 25.219 9.25 1 98.88 316 ASN A O 1
ATOM 2512 N N . ASN A 1 317 ? -0.961 24.125 7.328 1 98.88 317 ASN A N 1
ATOM 2513 C CA . ASN A 1 317 ? -0.005 23.047 7.609 1 98.88 317 ASN A CA 1
ATOM 2514 C C . ASN A 1 317 ? 1.415 23.594 7.75 1 98.88 317 ASN A C 1
ATOM 2516 O O . ASN A 1 317 ? 2.086 23.344 8.75 1 98.88 317 ASN A O 1
ATOM 2520 N N . GLU A 1 318 ? 1.817 24.391 6.766 1 98.88 318 GLU A N 1
ATOM 2521 C CA . GLU A 1 318 ? 3.148 24.984 6.781 1 98.88 318 GLU A CA 1
ATOM 2522 C C . GLU A 1 318 ? 3.299 25.984 7.934 1 98.88 318 GLU A C 1
ATOM 2524 O O . GLU A 1 318 ? 4.328 26 8.617 1 98.88 318 GLU A O 1
ATOM 2529 N N . ARG A 1 319 ? 2.293 26.828 8.219 1 98.81 319 ARG A N 1
ATOM 2530 C CA . ARG A 1 319 ? 2.338 27.797 9.305 1 98.81 319 ARG A CA 1
ATOM 2531 C C . ARG A 1 319 ? 2.584 27.109 10.648 1 98.81 319 ARG A C 1
ATOM 2533 O O . ARG A 1 319 ? 3.369 27.594 11.461 1 98.81 319 ARG A O 1
ATOM 2540 N N . ALA A 1 320 ? 1.922 25.984 10.836 1 98.94 320 ALA A N 1
ATOM 2541 C CA . ALA A 1 320 ? 2.053 25.266 12.102 1 98.94 320 ALA A CA 1
ATOM 2542 C C . ALA A 1 320 ? 3.42 24.594 12.203 1 98.94 320 ALA A C 1
ATOM 2544 O O . ALA A 1 320 ? 3.996 24.516 13.289 1 98.94 320 ALA A O 1
ATOM 2545 N N . GLY A 1 321 ? 3.943 24.047 11.078 1 98.88 321 GLY A N 1
ATOM 2546 C CA . GLY A 1 321 ? 5.164 23.25 11.102 1 98.88 321 GLY A CA 1
ATOM 2547 C C . GLY A 1 321 ? 6.422 24.094 11.086 1 98.88 321 GLY A C 1
ATOM 2548 O O . GLY A 1 321 ? 7.461 23.688 11.602 1 98.88 321 GLY A O 1
ATOM 2549 N N . GLU A 1 322 ? 6.383 25.328 10.531 1 98.75 322 GLU A N 1
ATOM 2550 C CA . GLU A 1 322 ? 7.562 26.172 10.297 1 98.75 322 GLU A CA 1
ATOM 2551 C C . GLU A 1 322 ? 8.297 26.469 11.594 1 98.75 322 GLU A C 1
ATOM 2553 O O . GLU A 1 322 ? 9.516 26.344 11.672 1 98.75 322 GLU A O 1
ATOM 2558 N N . PRO A 1 323 ? 7.594 26.906 12.703 1 98.81 323 PRO A N 1
ATOM 2559 C CA . PRO A 1 323 ? 8.328 27.234 13.922 1 98.81 323 PRO A CA 1
ATOM 2560 C C . PRO A 1 323 ? 9.062 26.031 14.508 1 98.81 323 PRO A C 1
ATOM 2562 O O . PRO A 1 323 ? 10.117 26.188 15.141 1 98.81 323 PRO A O 1
ATOM 2565 N N . VAL A 1 324 ? 8.531 24.812 14.297 1 98.88 324 VAL A N 1
ATOM 2566 C CA . VAL A 1 324 ? 9.164 23.594 14.781 1 98.88 324 VAL A CA 1
ATOM 2567 C C . VAL A 1 324 ? 10.469 23.359 14.016 1 98.88 324 VAL A C 1
ATOM 2569 O O . VAL A 1 324 ? 11.508 23.094 14.617 1 98.88 324 VAL A O 1
ATOM 2572 N N . VAL A 1 325 ? 10.406 23.5 12.695 1 98.94 325 VAL A N 1
ATOM 2573 C CA . VAL A 1 325 ? 11.578 23.328 11.852 1 98.94 325 VAL A CA 1
ATOM 2574 C C . VAL A 1 325 ? 12.641 24.359 12.234 1 98.94 325 VAL A C 1
ATOM 2576 O O . VAL A 1 325 ? 13.812 24.016 12.422 1 98.94 325 VAL A O 1
ATOM 2579 N N . LYS A 1 326 ? 12.25 25.594 12.422 1 98.75 326 LYS A N 1
ATOM 2580 C CA . LYS A 1 326 ? 13.172 26.688 12.742 1 98.75 326 LYS A CA 1
ATOM 2581 C C . LYS A 1 326 ? 13.844 26.453 14.094 1 98.75 326 LYS A C 1
ATOM 2583 O O . LYS A 1 326 ? 15.039 26.703 14.25 1 98.75 326 LYS A O 1
ATOM 2588 N N . GLU A 1 327 ? 13.078 25.969 15.016 1 98.69 327 GLU A N 1
ATOM 2589 C CA . GLU A 1 327 ? 13.641 25.703 16.328 1 98.69 327 GLU A CA 1
ATOM 2590 C C . GLU A 1 327 ? 14.688 24.594 16.281 1 98.69 327 GLU A C 1
ATOM 2592 O O . GLU A 1 327 ? 15.758 24.719 16.875 1 98.69 327 GLU A O 1
ATOM 2597 N N . LEU A 1 328 ? 14.383 23.469 15.531 1 98.81 328 LEU A N 1
ATOM 2598 C CA . LEU A 1 328 ? 15.312 22.359 15.391 1 98.81 328 LEU A CA 1
ATOM 2599 C C . LEU A 1 328 ? 16.625 22.812 14.773 1 98.81 328 LEU A C 1
ATOM 2601 O O . LEU A 1 328 ? 17.703 22.469 15.266 1 98.81 328 LEU A O 1
ATOM 2605 N N . VAL A 1 329 ? 16.5 23.656 13.727 1 98.69 329 VAL A N 1
ATOM 2606 C CA . VAL A 1 329 ? 17.688 24.047 12.984 1 98.69 329 VAL A CA 1
ATOM 2607 C C . VAL A 1 329 ? 18.469 25.094 13.789 1 98.69 329 VAL A C 1
ATOM 2609 O O . VAL A 1 329 ? 19.703 25.078 13.797 1 98.69 329 VAL A O 1
ATOM 2612 N N . LYS A 1 330 ? 17.781 26 14.477 1 98.31 330 LYS A N 1
ATOM 2613 C CA . LYS A 1 330 ? 18.438 27.031 15.281 1 98.31 330 LYS A CA 1
ATOM 2614 C C . LYS A 1 330 ? 19.25 26.422 16.406 1 98.31 330 LYS A C 1
ATOM 2616 O O . LYS A 1 330 ? 20.344 26.906 16.734 1 98.31 330 LYS A O 1
ATOM 2621 N N . ASN A 1 331 ? 18.781 25.375 17 1 98.5 331 ASN A N 1
ATOM 2622 C CA . ASN A 1 331 ? 19.453 24.734 18.125 1 98.5 331 ASN A CA 1
ATOM 2623 C C . ASN A 1 331 ? 19.953 23.328 17.766 1 98.5 331 ASN A C 1
ATOM 2625 O O . ASN A 1 331 ? 19.859 22.406 18.578 1 98.5 331 ASN A O 1
ATOM 2629 N N . TRP A 1 332 ? 20.469 23.188 16.609 1 98.5 332 TRP A N 1
ATOM 2630 C CA . TRP A 1 332 ? 20.828 21.891 16.031 1 98.5 332 TRP A CA 1
ATOM 2631 C C . TRP A 1 332 ? 21.844 21.172 16.906 1 98.5 332 TRP A C 1
ATOM 2633 O O . TRP A 1 332 ? 21.766 19.969 17.109 1 98.5 332 TRP A O 1
ATOM 2643 N N . ASN A 1 333 ? 22.828 21.906 17.391 1 98.06 333 ASN A N 1
ATOM 2644 C CA . ASN A 1 333 ? 23.844 21.25 18.203 1 98.06 333 ASN A CA 1
ATOM 2645 C C . ASN A 1 333 ? 23.234 20.484 19.359 1 98.06 333 ASN A C 1
ATOM 2647 O O . ASN A 1 333 ? 23.641 19.359 19.672 1 98.06 333 ASN A O 1
ATOM 2651 N N . LYS A 1 334 ? 22.281 21.094 19.891 1 98.25 334 LYS A N 1
ATOM 2652 C CA . LYS A 1 334 ? 21.562 20.453 20.984 1 98.25 334 LYS A CA 1
ATOM 2653 C C . LYS A 1 334 ? 20.688 19.312 20.484 1 98.25 334 LYS A C 1
ATOM 2655 O O . LYS A 1 334 ? 20.766 18.188 21 1 98.25 334 LYS A O 1
ATOM 2660 N N . TYR A 1 335 ? 19.969 19.531 19.438 1 98.56 335 TYR A N 1
ATOM 2661 C CA . TYR A 1 335 ? 18.906 18.594 19.031 1 98.56 335 TYR A CA 1
ATOM 2662 C C . TYR A 1 335 ? 19.469 17.469 18.172 1 98.56 335 TYR A C 1
ATOM 2664 O O . TYR A 1 335 ? 18.812 16.453 17.969 1 98.56 335 TYR A O 1
ATOM 2672 N N . ARG A 1 336 ? 20.672 17.688 17.672 1 98.56 336 ARG A N 1
ATOM 2673 C CA . ARG A 1 336 ? 21.375 16.562 17.078 1 98.56 336 ARG A CA 1
ATOM 2674 C C . ARG A 1 336 ? 21.688 15.492 18.109 1 98.56 336 ARG A C 1
ATOM 2676 O O . ARG A 1 336 ? 21.547 14.297 17.844 1 98.56 336 ARG A O 1
ATOM 2683 N N . ALA A 1 337 ? 22.094 15.945 19.297 1 97.88 337 ALA A N 1
ATOM 2684 C CA . ALA A 1 337 ? 22.562 15.055 20.359 1 97.88 337 ALA A CA 1
ATOM 2685 C C . ALA A 1 337 ? 21.391 14.523 21.188 1 97.88 337 ALA A C 1
ATOM 2687 O O . ALA A 1 337 ? 21.406 13.375 21.625 1 97.88 337 ALA A O 1
ATOM 2688 N N . TYR A 1 338 ? 20.328 15.398 21.344 1 97.62 338 TYR A N 1
ATOM 2689 C CA . TYR A 1 338 ? 19.203 15.039 22.203 1 97.62 338 TYR A CA 1
ATOM 2690 C C . TYR A 1 338 ? 17.875 15.359 21.516 1 97.62 338 TYR A C 1
ATOM 2692 O O . TYR A 1 338 ? 17.672 16.469 21.016 1 97.62 338 TYR A O 1
ATOM 2700 N N . ILE A 1 339 ? 17.047 14.43 21.5 1 98.62 339 ILE A N 1
ATOM 2701 C CA . ILE A 1 339 ? 15.703 14.664 20.969 1 98.62 339 ILE A CA 1
ATOM 2702 C C . ILE A 1 339 ? 14.883 15.484 21.953 1 98.62 339 ILE A C 1
ATOM 2704 O O . ILE A 1 339 ? 14.766 15.117 23.125 1 98.62 339 ILE A O 1
ATOM 2708 N N . PRO A 1 340 ? 14.367 16.594 21.578 1 97.81 340 PRO A N 1
ATOM 2709 C CA . PRO A 1 340 ? 13.641 17.438 22.531 1 97.81 340 PRO A CA 1
ATOM 2710 C C . PRO A 1 340 ? 12.367 16.766 23.062 1 97.81 340 PRO A C 1
ATOM 2712 O O . PRO A 1 340 ? 11.75 15.961 22.344 1 97.81 340 PRO A O 1
ATOM 2715 N N . SER A 1 341 ? 12.062 17.047 24.344 1 94.88 341 SER A N 1
ATOM 2716 C CA . SER A 1 341 ? 10.852 16.578 25.031 1 94.88 341 SER A CA 1
ATOM 2717 C C . SER A 1 341 ? 10.391 17.594 26.078 1 94.88 341 SER A C 1
ATOM 2719 O O . SER A 1 341 ? 11.18 18.422 26.531 1 94.88 341 SER A O 1
ATOM 2721 N N . ASN A 1 342 ? 9.141 17.797 26.297 1 81.88 342 ASN A N 1
ATOM 2722 C CA . ASN A 1 342 ? 8.68 18.672 27.359 1 81.88 342 ASN A CA 1
ATOM 2723 C C . ASN A 1 342 ? 8.938 18.062 28.734 1 81.88 342 ASN A C 1
ATOM 2725 O O . ASN A 1 342 ? 8.82 18.75 29.766 1 81.88 342 ASN A O 1
ATOM 2729 N N . GLN A 1 343 ? 9.102 16.859 29 1 60.03 343 GLN A N 1
ATOM 2730 C CA . GLN A 1 343 ? 9.297 16.266 30.312 1 60.03 343 GLN A CA 1
ATOM 2731 C C . GLN A 1 343 ? 10.555 16.828 30.984 1 60.03 343 GLN A C 1
ATOM 2733 O O . GLN A 1 343 ? 10.664 16.844 32.219 1 60.03 343 GLN A O 1
ATOM 2738 N N . GLY A 1 344 ? 11.727 16.969 30.484 1 44.62 344 GLY A N 1
ATOM 2739 C CA . GLY A 1 344 ? 12.875 17.297 31.297 1 44.62 344 GLY A CA 1
ATOM 2740 C C . GLY A 1 344 ? 12.797 18.688 31.891 1 44.62 344 GLY A C 1
ATOM 2741 O O . GLY A 1 344 ? 13.703 19.125 32.625 1 44.62 344 GLY A O 1
ATOM 2742 N N . GLN A 1 345 ? 12.133 19.625 31.281 1 36.31 345 GLN A N 1
ATOM 2743 C CA . GLN A 1 345 ? 12.383 20.938 31.859 1 36.31 345 GLN A CA 1
ATOM 2744 C C . GLN A 1 345 ? 11.75 21.078 33.219 1 36.31 345 GLN A C 1
ATOM 2746 O O . GLN A 1 345 ? 11.789 22.156 33.844 1 36.31 345 GLN A O 1
ATOM 2751 N N . ASN A 1 346 ? 11.078 20.078 33.719 1 29.44 346 ASN A N 1
ATOM 2752 C CA . ASN A 1 346 ? 11 20.266 35.188 1 29.44 346 ASN A CA 1
ATOM 2753 C C . ASN A 1 346 ? 12.234 19.719 35.875 1 29.44 346 ASN A C 1
ATOM 2755 O O . ASN A 1 346 ? 12.758 18.672 35.5 1 29.44 346 ASN A O 1
ATOM 2759 N N . MET B 1 1 ? 63.188 9.523 -17.906 1 34.53 1 MET B N 1
ATOM 2760 C CA . MET B 1 1 ? 62.344 8.383 -18.281 1 34.53 1 MET B CA 1
ATOM 2761 C C . MET B 1 1 ? 61.312 8.102 -17.219 1 34.53 1 MET B C 1
ATOM 2763 O O . MET B 1 1 ? 61.625 7.539 -16.156 1 34.53 1 MET B O 1
ATOM 2767 N N . GLY B 1 2 ? 60.312 8.969 -17.047 1 38.62 2 GLY B N 1
ATOM 2768 C CA . GLY B 1 2 ? 59.25 9 -16.047 1 38.62 2 GLY B CA 1
ATOM 2769 C C . GLY B 1 2 ? 58.281 7.816 -16.156 1 38.62 2 GLY B C 1
ATOM 2770 O O . GLY B 1 2 ? 57.688 7.574 -17.203 1 38.62 2 GLY B O 1
ATOM 2771 N N . LEU B 1 3 ? 58.469 6.797 -15.273 1 41.25 3 LEU B N 1
ATOM 2772 C CA . LEU B 1 3 ? 57.594 5.633 -15.164 1 41.25 3 LEU B CA 1
ATOM 2773 C C . LEU B 1 3 ? 56.188 6.051 -14.836 1 41.25 3 LEU B C 1
ATOM 2775 O O . LEU B 1 3 ? 55.938 6.668 -13.797 1 41.25 3 LEU B O 1
ATOM 2779 N N . ILE B 1 4 ? 55.375 6.195 -15.828 1 47.97 4 ILE B N 1
ATOM 2780 C CA . ILE B 1 4 ? 53.938 6.383 -15.68 1 47.97 4 ILE B CA 1
ATOM 2781 C C . ILE B 1 4 ? 53.344 5.191 -14.938 1 47.97 4 ILE B C 1
ATOM 2783 O O . ILE B 1 4 ? 53.5 4.047 -15.367 1 47.97 4 ILE B O 1
ATOM 2787 N N . ALA B 1 5 ? 53 5.43 -13.641 1 50.44 5 ALA B N 1
ATOM 2788 C CA . ALA B 1 5 ? 52.281 4.418 -12.891 1 50.44 5 ALA B CA 1
ATOM 2789 C C . ALA B 1 5 ? 51 3.996 -13.633 1 50.44 5 ALA B C 1
ATOM 2791 O O . ALA B 1 5 ? 50.219 4.844 -14.078 1 50.44 5 ALA B O 1
ATOM 2792 N N . PRO B 1 6 ? 50.938 2.752 -14.008 1 39.5 6 PRO B N 1
ATOM 2793 C CA . PRO B 1 6 ? 49.656 2.377 -14.664 1 39.5 6 PRO B CA 1
ATOM 2794 C C . PRO B 1 6 ? 48.438 2.65 -13.797 1 39.5 6 PRO B C 1
ATOM 2796 O O . PRO B 1 6 ? 48.531 2.598 -12.562 1 39.5 6 PRO B O 1
ATOM 2799 N N . ALA B 1 7 ? 47.5 3.514 -14.211 1 42.69 7 ALA B N 1
ATOM 2800 C CA . ALA B 1 7 ? 46.188 3.629 -13.617 1 42.69 7 ALA B CA 1
ATOM 2801 C C . ALA B 1 7 ? 45.594 2.254 -13.328 1 42.69 7 ALA B C 1
ATOM 2803 O O . ALA B 1 7 ? 45.562 1.392 -14.211 1 42.69 7 ALA B O 1
ATOM 2804 N N . ILE B 1 8 ? 45.625 1.858 -12.125 1 38.97 8 ILE B N 1
ATOM 2805 C CA . ILE B 1 8 ? 44.875 0.666 -11.75 1 38.97 8 ILE B CA 1
ATOM 2806 C C . ILE B 1 8 ? 43.469 0.717 -12.375 1 38.97 8 ILE B C 1
ATOM 2808 O O . ILE B 1 8 ? 42.719 1.669 -12.148 1 38.97 8 ILE B O 1
ATOM 2812 N N . ALA B 1 9 ? 43.281 0.062 -13.383 1 37.41 9 ALA B N 1
ATOM 2813 C CA . ALA B 1 9 ? 41.938 -0.131 -13.945 1 37.41 9 ALA B CA 1
ATOM 2814 C C . ALA B 1 9 ? 40.938 -0.499 -12.859 1 37.41 9 ALA B C 1
ATOM 2816 O O . ALA B 1 9 ? 41.156 -1.434 -12.086 1 37.41 9 ALA B O 1
ATOM 2817 N N . LYS B 1 10 ? 40.156 0.413 -12.367 1 45.38 10 LYS B N 1
ATOM 2818 C CA . LYS B 1 10 ? 38.969 0.001 -11.625 1 45.38 10 LYS B CA 1
ATOM 2819 C C . LYS B 1 10 ? 38.406 -1.285 -12.195 1 45.38 10 LYS B C 1
ATOM 2821 O O . LYS B 1 10 ? 38 -1.324 -13.359 1 45.38 10 LYS B O 1
ATOM 2826 N N . THR B 1 11 ? 38.781 -2.422 -11.922 1 41 11 THR B N 1
ATOM 2827 C CA . THR B 1 11 ? 38.219 -3.67 -12.422 1 41 11 THR B CA 1
ATOM 2828 C C . THR B 1 11 ? 36.719 -3.662 -12.32 1 41 11 THR B C 1
ATOM 2830 O O . THR B 1 11 ? 36.156 -3.643 -11.219 1 41 11 THR B O 1
ATOM 2833 N N . ASP B 1 12 ? 35.938 -3.064 -13.094 1 50.69 12 ASP B N 1
ATOM 2834 C CA . ASP B 1 12 ? 34.5 -3.131 -13.297 1 50.69 12 ASP B CA 1
ATOM 2835 C C . ASP B 1 12 ? 34 -4.57 -13.203 1 50.69 12 ASP B C 1
ATOM 2837 O O . ASP B 1 12 ? 34.188 -5.363 -14.125 1 50.69 12 ASP B O 1
ATOM 2841 N N . THR B 1 13 ? 34.062 -5.223 -12.008 1 62.34 13 THR B N 1
ATOM 2842 C CA . THR B 1 13 ? 33.562 -6.582 -11.844 1 62.34 13 THR B CA 1
ATOM 2843 C C . THR B 1 13 ? 32.219 -6.75 -12.547 1 62.34 13 THR B C 1
ATOM 2845 O O . THR B 1 13 ? 31.359 -5.859 -12.5 1 62.34 13 THR B O 1
ATOM 2848 N N . ALA B 1 14 ? 32.094 -7.742 -13.438 1 85.25 14 ALA B N 1
ATOM 2849 C CA . ALA B 1 14 ? 30.938 -8.055 -14.258 1 85.25 14 ALA B CA 1
ATOM 2850 C C . ALA B 1 14 ? 29.688 -8.227 -13.398 1 85.25 14 ALA B C 1
ATOM 2852 O O . ALA B 1 14 ? 29.703 -8.953 -12.406 1 85.25 14 ALA B O 1
ATOM 2853 N N . LYS B 1 15 ? 28.703 -7.43 -13.57 1 94.88 15 LYS B N 1
ATOM 2854 C CA . LYS B 1 15 ? 27.438 -7.512 -12.844 1 94.88 15 LYS B CA 1
ATOM 2855 C C . LYS B 1 15 ? 26.812 -8.898 -12.992 1 94.88 15 LYS B C 1
ATOM 2857 O O . LYS B 1 15 ? 26.953 -9.539 -14.031 1 94.88 15 LYS B O 1
ATOM 2862 N N . ILE B 1 16 ? 26.25 -9.359 -11.953 1 97.81 16 ILE B N 1
ATOM 2863 C CA . ILE B 1 16 ? 25.469 -10.594 -11.969 1 97.81 16 ILE B CA 1
ATOM 2864 C C . ILE B 1 16 ? 24.156 -10.375 -12.719 1 97.81 16 ILE B C 1
ATOM 2866 O O . ILE B 1 16 ? 23.453 -9.398 -12.461 1 97.81 16 ILE B O 1
ATOM 2870 N N . GLU B 1 17 ? 23.812 -11.234 -13.641 1 98 17 GLU B N 1
ATOM 2871 C CA . GLU B 1 17 ? 22.594 -11.133 -14.43 1 98 17 GLU B CA 1
ATOM 2872 C C . GLU B 1 17 ? 21.656 -12.305 -14.156 1 98 17 GLU B C 1
ATOM 2874 O O . GLU B 1 17 ? 21.734 -13.336 -14.828 1 98 17 GLU B O 1
ATOM 2879 N N . PRO B 1 18 ? 20.781 -12.203 -13.203 1 98.81 18 PRO B N 1
ATOM 2880 C CA . PRO B 1 18 ? 19.797 -13.273 -13 1 98.81 18 PRO B CA 1
ATOM 2881 C C . PRO B 1 18 ? 18.953 -13.555 -14.242 1 98.81 18 PRO B C 1
ATOM 2883 O O . PRO B 1 18 ? 18.438 -12.625 -14.859 1 98.81 18 PRO B O 1
ATOM 2886 N N . LYS B 1 19 ? 18.828 -14.867 -14.609 1 98.94 19 LYS B N 1
ATOM 2887 C CA . LYS B 1 19 ? 17.969 -15.211 -15.742 1 98.94 19 LYS B CA 1
ATOM 2888 C C . LYS B 1 19 ? 16.5 -15.125 -15.359 1 98.94 19 LYS B C 1
ATOM 2890 O O . LYS B 1 19 ? 15.711 -14.469 -16.047 1 98.94 19 LYS B O 1
ATOM 2895 N N . VAL B 1 20 ? 16.156 -15.781 -14.305 1 98.94 20 VAL B N 1
ATOM 2896 C CA . VAL B 1 20 ? 14.789 -15.789 -13.781 1 98.94 20 VAL B CA 1
ATOM 2897 C C . VAL B 1 20 ? 14.812 -15.492 -12.281 1 98.94 20 VAL B C 1
ATOM 2899 O O . VAL B 1 20 ? 15.648 -16.016 -11.547 1 98.94 20 VAL B O 1
ATOM 2902 N N . ILE B 1 21 ? 13.984 -14.625 -11.812 1 98.94 21 ILE B N 1
ATOM 2903 C CA . ILE B 1 21 ? 13.789 -14.375 -10.391 1 98.94 21 ILE B CA 1
ATOM 2904 C C . ILE B 1 21 ? 12.352 -14.727 -10 1 98.94 21 ILE B C 1
ATOM 2906 O O . ILE B 1 21 ? 11.398 -14.117 -10.492 1 98.94 21 ILE B O 1
ATOM 2910 N N . ILE B 1 22 ? 12.211 -15.688 -9.148 1 98.94 22 ILE B N 1
ATOM 2911 C CA . ILE B 1 22 ? 10.922 -16.062 -8.578 1 98.94 22 ILE B CA 1
ATOM 2912 C C . ILE B 1 22 ? 10.68 -15.273 -7.293 1 98.94 22 ILE B C 1
ATOM 2914 O O . ILE B 1 22 ? 11.516 -15.266 -6.391 1 98.94 22 ILE B O 1
ATOM 2918 N N . VAL B 1 23 ? 9.539 -14.602 -7.195 1 98.94 23 VAL B N 1
ATOM 2919 C CA . VAL B 1 23 ? 9.234 -13.742 -6.051 1 98.94 23 VAL B CA 1
ATOM 2920 C C . VAL B 1 23 ? 7.984 -14.25 -5.344 1 98.94 23 VAL B C 1
ATOM 2922 O O . VAL B 1 23 ? 6.898 -14.273 -5.93 1 98.94 23 VAL B O 1
ATOM 2925 N N . ALA B 1 24 ? 8.109 -14.641 -4.098 1 98.38 24 ALA B N 1
ATOM 2926 C CA . ALA B 1 24 ? 6.996 -15.062 -3.258 1 98.38 24 ALA B CA 1
ATOM 2927 C C . ALA B 1 24 ? 6.703 -14.031 -2.17 1 98.38 24 ALA B C 1
ATOM 2929 O O . ALA B 1 24 ? 7.562 -13.211 -1.837 1 98.38 24 ALA B O 1
ATOM 2930 N N . GLY B 1 25 ? 5.523 -14.086 -1.603 1 96.19 25 GLY B N 1
ATOM 2931 C CA . GLY B 1 25 ? 5.09 -13.078 -0.646 1 96.19 25 GLY B CA 1
ATOM 2932 C C . GLY B 1 25 ? 5.457 -13.422 0.786 1 96.19 25 GLY B C 1
ATOM 2933 O O . GLY B 1 25 ? 5.617 -12.523 1.619 1 96.19 25 GLY B O 1
ATOM 2934 N N . TRP B 1 26 ? 5.535 -14.68 1.156 1 94.69 26 TRP B N 1
ATOM 2935 C CA . TRP B 1 26 ? 5.828 -15.062 2.535 1 94.69 26 TRP B CA 1
ATOM 2936 C C . TRP B 1 26 ? 6.305 -16.5 2.609 1 94.69 26 TRP B C 1
ATOM 2938 O O . TRP B 1 26 ? 6.18 -17.266 1.642 1 94.69 26 TRP B O 1
ATOM 2948 N N . GLU B 1 27 ? 6.941 -16.797 3.641 1 95.06 27 GLU B N 1
ATOM 2949 C CA . GLU B 1 27 ? 7.355 -18.156 3.971 1 95.06 27 GLU B CA 1
ATOM 2950 C C . GLU B 1 27 ? 7.207 -18.438 5.465 1 95.06 27 GLU B C 1
ATOM 2952 O O . GLU B 1 27 ? 7.418 -17.547 6.289 1 95.06 27 GLU B O 1
ATOM 2957 N N . ASN B 1 28 ? 6.82 -19.656 5.75 1 90.88 28 ASN B N 1
ATOM 2958 C CA . ASN B 1 28 ? 6.762 -20.109 7.137 1 90.88 28 ASN B CA 1
ATOM 2959 C C . ASN B 1 28 ? 8.125 -20.578 7.629 1 90.88 28 ASN B C 1
ATOM 2961 O O . ASN B 1 28 ? 8.695 -21.531 7.086 1 90.88 28 ASN B O 1
ATOM 2965 N N . GLY B 1 29 ? 8.625 -19.953 8.633 1 90.12 29 GLY B N 1
ATOM 2966 C CA . GLY B 1 29 ? 9.867 -20.438 9.219 1 90.12 29 GLY B CA 1
ATOM 2967 C C . GLY B 1 29 ? 11.031 -20.406 8.242 1 90.12 29 GLY B C 1
ATOM 2968 O O . GLY B 1 29 ? 11.305 -19.391 7.621 1 90.12 29 GLY B O 1
ATOM 2969 N N . ALA B 1 30 ? 11.641 -21.578 8.125 1 94 30 ALA B N 1
ATOM 2970 C CA . ALA B 1 30 ? 12.805 -21.703 7.254 1 94 30 ALA B CA 1
ATOM 2971 C C . ALA B 1 30 ? 12.383 -21.844 5.793 1 94 30 ALA B C 1
ATOM 2973 O O . ALA B 1 30 ? 11.25 -22.234 5.5 1 94 30 ALA B O 1
ATOM 2974 N N . ASP B 1 31 ? 13.297 -21.531 4.879 1 96.25 31 ASP B N 1
ATOM 2975 C CA . ASP B 1 31 ? 13.016 -21.609 3.449 1 96.25 31 ASP B CA 1
ATOM 2976 C C . ASP B 1 31 ? 12.922 -23.062 2.98 1 96.25 31 ASP B C 1
ATOM 2978 O O . ASP B 1 31 ? 12.5 -23.328 1.854 1 96.25 31 ASP B O 1
ATOM 2982 N N . THR B 1 32 ? 13.445 -24.016 3.814 1 97.06 32 THR B N 1
ATOM 2983 C CA . THR B 1 32 ? 13.453 -25.438 3.482 1 97.06 32 THR B CA 1
ATOM 2984 C C . THR B 1 32 ? 13.242 -26.281 4.734 1 97.06 32 THR B C 1
ATOM 2986 O O . THR B 1 32 ? 13.516 -25.828 5.848 1 97.06 32 THR B O 1
ATOM 2989 N N . GLY B 1 33 ? 12.703 -27.422 4.543 1 96.5 33 GLY B N 1
ATOM 2990 C CA . GLY B 1 33 ? 12.828 -28.469 5.535 1 96.5 33 GLY B CA 1
ATOM 2991 C C . GLY B 1 33 ? 11.711 -28.469 6.559 1 96.5 33 GLY B C 1
ATOM 2992 O O . GLY B 1 33 ? 11.625 -29.359 7.402 1 96.5 33 GLY B O 1
ATOM 2993 N N . ASP B 1 34 ? 10.836 -27.5 6.578 1 94.81 34 ASP B N 1
ATOM 2994 C CA . ASP B 1 34 ? 9.727 -27.453 7.523 1 94.81 34 ASP B CA 1
ATOM 2995 C C . ASP B 1 34 ? 8.398 -27.219 6.797 1 94.81 34 ASP B C 1
ATOM 2997 O O . ASP B 1 34 ? 8.227 -27.656 5.66 1 94.81 34 ASP B O 1
ATOM 3001 N N . LYS B 1 35 ? 7.379 -26.719 7.48 1 92.69 35 LYS B N 1
ATOM 3002 C CA . LYS B 1 35 ? 6.082 -26.5 6.836 1 92.69 35 LYS B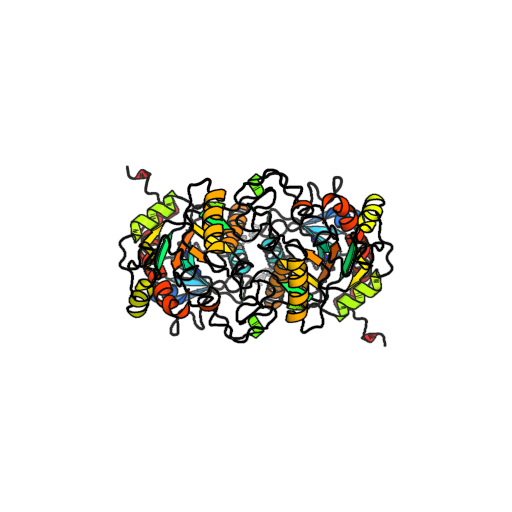 CA 1
ATOM 3003 C C . LYS B 1 35 ? 6.176 -25.438 5.75 1 92.69 35 LYS B C 1
ATOM 3005 O O . LYS B 1 35 ? 6.645 -24.328 6.004 1 92.69 35 LYS B O 1
ATOM 3010 N N . PRO B 1 36 ? 5.73 -25.75 4.652 1 95 36 PRO B N 1
ATOM 3011 C CA . PRO B 1 36 ? 5.895 -24.812 3.541 1 95 36 PRO B CA 1
ATOM 3012 C C . PRO B 1 36 ? 4.949 -23.625 3.635 1 95 36 PRO B C 1
ATOM 3014 O O . PRO B 1 36 ? 3.848 -23.734 4.176 1 95 36 PRO B O 1
ATOM 3017 N N . GLY B 1 37 ? 5.484 -22.516 3.137 1 95.38 37 GLY B N 1
ATOM 3018 C CA . GLY B 1 37 ? 4.668 -21.406 2.648 1 95.38 37 GLY B CA 1
ATOM 3019 C C . GLY B 1 37 ? 4.691 -21.266 1.137 1 95.38 37 GLY B C 1
ATOM 3020 O O . GLY B 1 37 ? 4.656 -22.281 0.418 1 95.38 37 GLY B O 1
ATOM 3021 N N . GLU B 1 38 ? 4.75 -20.062 0.664 1 97.31 38 GLU B N 1
ATOM 3022 C CA . GLU B 1 38 ? 4.695 -19.781 -0.769 1 97.31 38 GLU B CA 1
ATOM 3023 C C . GLU B 1 38 ? 6.059 -19.984 -1.423 1 97.31 38 GLU B C 1
ATOM 3025 O O . GLU B 1 38 ? 6.16 -20.062 -2.648 1 97.31 38 GLU B O 1
ATOM 3030 N N . TYR B 1 39 ? 7.086 -20.141 -0.674 1 98.31 39 TYR B N 1
ATOM 3031 C CA . TYR B 1 39 ? 8.453 -20 -1.155 1 98.31 39 TYR B CA 1
ATOM 3032 C C . TYR B 1 39 ? 9.172 -21.344 -1.17 1 98.31 39 TYR B C 1
ATOM 3034 O O . TYR B 1 39 ? 9.953 -21.625 -2.086 1 98.31 39 TYR B O 1
ATOM 3042 N N . GLN B 1 40 ? 8.945 -22.234 -0.258 1 98 40 GLN B N 1
ATOM 3043 C CA . GLN B 1 40 ? 9.766 -23.406 0.076 1 98 40 GLN B CA 1
ATOM 3044 C C . GLN B 1 40 ? 9.852 -24.375 -1.1 1 98 40 GLN B C 1
ATOM 3046 O O . GLN B 1 40 ? 10.93 -24.859 -1.437 1 98 40 GLN B O 1
ATOM 3051 N N . PHE B 1 41 ? 8.734 -24.656 -1.732 1 98.62 41 PHE B N 1
ATOM 3052 C CA . PHE B 1 41 ? 8.75 -25.641 -2.807 1 98.62 41 PHE B CA 1
ATOM 3053 C C . PHE B 1 41 ? 9.586 -25.156 -3.982 1 98.62 41 PHE B C 1
ATOM 3055 O O . PHE B 1 41 ? 10.258 -25.953 -4.641 1 98.62 41 PHE B O 1
ATOM 3062 N N . TRP B 1 42 ? 9.57 -23.844 -4.266 1 98.81 42 TRP B N 1
ATOM 3063 C CA . TRP B 1 42 ? 10.453 -23.297 -5.293 1 98.81 42 TRP B CA 1
ATOM 3064 C C . TRP B 1 42 ? 11.914 -23.5 -4.918 1 98.81 42 TRP B C 1
ATOM 3066 O O . TRP B 1 42 ? 12.719 -23.938 -5.746 1 98.81 42 TRP B O 1
ATOM 3076 N N . VAL B 1 43 ? 12.266 -23.188 -3.684 1 98.88 43 VAL B N 1
ATOM 3077 C CA . VAL B 1 43 ? 13.648 -23.266 -3.215 1 98.88 43 VAL B CA 1
ATOM 3078 C C . VAL B 1 43 ? 14.141 -24.703 -3.268 1 98.88 43 VAL B C 1
ATOM 3080 O O . VAL B 1 43 ? 15.227 -24.984 -3.791 1 98.88 43 VAL B O 1
ATOM 3083 N N . GLU B 1 44 ? 13.344 -25.625 -2.801 1 98.81 44 GLU B N 1
ATOM 3084 C CA . GLU B 1 44 ? 13.758 -27.031 -2.688 1 98.81 44 GLU B CA 1
ATOM 3085 C C . GLU B 1 44 ? 13.812 -27.703 -4.055 1 98.81 44 GLU B C 1
ATOM 3087 O O . GLU B 1 44 ? 14.805 -28.344 -4.398 1 98.81 44 GLU B O 1
ATOM 3092 N N . ARG B 1 45 ? 12.812 -27.547 -4.871 1 98.56 45 ARG B N 1
ATOM 3093 C CA . ARG B 1 45 ? 12.68 -28.312 -6.098 1 98.56 45 ARG B CA 1
ATOM 3094 C C . ARG B 1 45 ? 13.578 -27.75 -7.199 1 98.56 45 ARG B C 1
ATOM 3096 O O . ARG B 1 45 ? 14.047 -28.5 -8.07 1 98.56 45 ARG B O 1
ATOM 3103 N N . MET B 1 46 ? 13.867 -26.422 -7.117 1 98.56 46 MET B N 1
ATOM 3104 C CA . MET B 1 46 ? 14.773 -25.828 -8.094 1 98.56 46 MET B CA 1
ATOM 3105 C C . MET B 1 46 ? 16.203 -25.812 -7.57 1 98.56 46 MET B C 1
ATOM 3107 O O . MET B 1 46 ? 17.109 -25.297 -8.234 1 98.56 46 MET B O 1
ATOM 3111 N N . HIS B 1 47 ? 16.406 -26.344 -6.363 1 98.56 47 HIS B N 1
ATOM 3112 C CA . HIS B 1 47 ? 17.719 -26.453 -5.727 1 98.56 47 HIS B CA 1
ATOM 3113 C C . HIS B 1 47 ? 18.406 -25.094 -5.641 1 98.56 47 HIS B C 1
ATOM 3115 O O . HIS B 1 47 ? 19.547 -24.938 -6.086 1 98.56 47 HIS B O 1
ATOM 3121 N N . LEU B 1 48 ? 17.656 -24.141 -5.117 1 98.81 48 LEU B N 1
ATOM 3122 C CA . LEU B 1 48 ? 18.203 -22.797 -4.922 1 98.81 48 LEU B CA 1
ATOM 3123 C C . LEU B 1 48 ? 19.047 -22.734 -3.648 1 98.81 48 LEU B C 1
ATOM 3125 O O . LEU B 1 48 ? 18.703 -22 -2.715 1 98.81 48 LEU B O 1
ATOM 3129 N N . ASP B 1 49 ? 20.219 -23.297 -3.67 1 98.44 49 ASP B N 1
ATOM 3130 C CA . ASP B 1 49 ? 20.984 -23.641 -2.479 1 98.44 49 ASP B CA 1
ATOM 3131 C C . ASP B 1 49 ? 21.922 -22.5 -2.086 1 98.44 49 ASP B C 1
ATOM 3133 O O . ASP B 1 49 ? 22.344 -22.406 -0.932 1 98.44 49 ASP B O 1
ATOM 3137 N N . GLU B 1 50 ? 22.266 -21.641 -3.016 1 98.56 50 GLU B N 1
ATOM 3138 C CA . GLU B 1 50 ? 23.203 -20.562 -2.705 1 98.56 50 GLU B CA 1
ATOM 3139 C C . GLU B 1 50 ? 22.453 -19.312 -2.258 1 98.56 50 GLU B C 1
ATOM 3141 O O . GLU B 1 50 ? 21.391 -18.984 -2.795 1 98.56 50 GLU B O 1
ATOM 3146 N N . LYS B 1 51 ? 23.094 -18.625 -1.34 1 98 51 LYS B N 1
ATOM 3147 C CA . LYS B 1 51 ? 22.531 -17.375 -0.812 1 98 51 LYS B CA 1
ATOM 3148 C C . LYS B 1 51 ? 23.422 -16.188 -1.146 1 98 51 LYS B C 1
ATOM 3150 O O . LYS B 1 51 ? 24.656 -16.281 -1.061 1 98 51 LYS B O 1
ATOM 3155 N N . LEU B 1 52 ? 22.828 -15.109 -1.615 1 97.81 52 LEU B N 1
ATOM 3156 C CA . LEU B 1 52 ? 23.516 -13.859 -1.907 1 97.81 52 LEU B CA 1
ATOM 3157 C C . LEU B 1 52 ? 22.891 -12.703 -1.115 1 97.81 52 LEU B C 1
ATOM 3159 O O . LEU B 1 52 ? 21.672 -12.625 -0.98 1 97.81 52 LEU B O 1
ATOM 3163 N N . PRO B 1 53 ? 23.719 -11.883 -0.581 1 97.19 53 PRO B N 1
ATOM 3164 C CA . PRO B 1 53 ? 23.156 -10.68 0.046 1 97.19 53 PRO B CA 1
ATOM 3165 C C . PRO B 1 53 ? 22.625 -9.672 -0.974 1 97.19 53 PRO B C 1
ATOM 3167 O O . PRO B 1 53 ? 22.969 -9.75 -2.158 1 97.19 53 PRO B O 1
ATOM 3170 N N . ILE B 1 54 ? 21.75 -8.859 -0.615 1 97.62 54 ILE B N 1
ATOM 3171 C CA . ILE B 1 54 ? 21.312 -7.68 -1.354 1 97.62 54 ILE B CA 1
ATOM 3172 C C . ILE B 1 54 ? 21.812 -6.418 -0.658 1 97.62 54 ILE B C 1
ATOM 3174 O O . ILE B 1 54 ? 21.484 -6.168 0.503 1 97.62 54 ILE B O 1
ATOM 3178 N N . GLU B 1 55 ? 22.609 -5.715 -1.366 1 96.31 55 GLU B N 1
ATOM 3179 C CA . GLU B 1 55 ? 23.156 -4.496 -0.765 1 96.31 55 GLU B CA 1
ATOM 3180 C C . GLU B 1 55 ? 22.031 -3.561 -0.318 1 96.31 55 GLU B C 1
ATOM 3182 O O . GLU B 1 55 ? 21.062 -3.346 -1.052 1 96.31 55 GLU B O 1
ATOM 3187 N N . GLY B 1 56 ? 22.141 -3.078 0.87 1 94.62 56 GLY B N 1
ATOM 3188 C CA . GLY B 1 56 ? 21.219 -2.084 1.37 1 94.62 56 GLY B CA 1
ATOM 3189 C C . GLY B 1 56 ? 20.141 -2.67 2.279 1 94.62 56 GLY B C 1
ATOM 3190 O O . GLY B 1 56 ? 19.484 -1.938 3.018 1 94.62 56 GLY B O 1
ATOM 3191 N N . ILE B 1 57 ? 19.875 -3.947 2.111 1 96.75 57 ILE B N 1
ATOM 3192 C CA . ILE B 1 57 ? 18.859 -4.559 2.969 1 96.75 57 ILE B CA 1
ATOM 3193 C C . ILE B 1 57 ? 19.422 -5.82 3.613 1 96.75 57 ILE B C 1
ATOM 3195 O O . ILE B 1 57 ? 19.344 -6.91 3.037 1 96.75 57 ILE B O 1
ATOM 3199 N N . SER B 1 58 ? 19.828 -5.758 4.797 1 94.06 58 SER B N 1
ATOM 3200 C CA . SER B 1 58 ? 20.578 -6.812 5.477 1 94.06 58 SER B CA 1
ATOM 3201 C C . SER B 1 58 ? 19.656 -7.957 5.895 1 94.06 58 SER B C 1
ATOM 3203 O O . SER B 1 58 ? 20.125 -9.047 6.215 1 94.06 58 SER B O 1
ATOM 3205 N N . THR B 1 59 ? 18.391 -7.715 5.824 1 90.56 59 THR B N 1
ATOM 3206 C CA . THR B 1 59 ? 17.438 -8.719 6.293 1 90.56 59 THR B CA 1
ATOM 3207 C C . THR B 1 59 ? 17.062 -9.664 5.16 1 90.56 59 THR B C 1
ATOM 3209 O O . THR B 1 59 ? 16.344 -10.648 5.387 1 90.56 59 THR B O 1
ATOM 3212 N N . GLN B 1 60 ? 17.531 -9.391 3.977 1 91.88 60 GLN B N 1
ATOM 3213 C CA . GLN B 1 60 ? 17.109 -10.164 2.814 1 91.88 60 GLN B CA 1
ATOM 3214 C C . GLN B 1 60 ? 18.266 -11.008 2.273 1 91.88 60 GLN B C 1
ATOM 3216 O O . GLN B 1 60 ? 19.438 -10.648 2.447 1 91.88 60 GLN B O 1
ATOM 3221 N N . VAL B 1 61 ? 17.875 -12.102 1.707 1 95.31 61 VAL B N 1
ATOM 3222 C CA . VAL B 1 61 ? 18.828 -12.93 0.964 1 95.31 61 VAL B CA 1
ATOM 3223 C C . VAL B 1 61 ? 18.188 -13.391 -0.346 1 95.31 61 VAL B C 1
ATOM 3225 O O . VAL B 1 61 ? 17 -13.727 -0.381 1 95.31 61 VAL B O 1
ATOM 3228 N N . LEU B 1 62 ? 18.922 -13.297 -1.337 1 97.88 62 LEU B N 1
ATOM 3229 C CA . LEU B 1 62 ? 18.578 -13.867 -2.633 1 97.88 62 LEU B CA 1
ATOM 3230 C C . LEU B 1 62 ? 19.109 -15.281 -2.764 1 97.88 62 LEU B C 1
ATOM 3232 O O . LEU B 1 62 ? 20.281 -15.539 -2.465 1 97.88 62 LEU B O 1
ATOM 3236 N N . ARG B 1 63 ? 18.281 -16.219 -3.105 1 98.75 63 ARG B N 1
ATOM 3237 C CA . ARG B 1 63 ? 18.734 -17.578 -3.361 1 98.75 63 ARG B CA 1
ATOM 3238 C C . ARG B 1 63 ? 18.922 -17.812 -4.855 1 98.75 63 ARG B C 1
ATOM 3240 O O . ARG B 1 63 ? 18.234 -17.203 -5.68 1 98.75 63 ARG B O 1
ATOM 3247 N N . ARG B 1 64 ? 19.875 -18.75 -5.137 1 98.81 64 ARG B N 1
ATOM 3248 C CA . ARG B 1 64 ? 20.062 -19.047 -6.555 1 98.81 64 ARG B CA 1
ATOM 3249 C C . ARG B 1 64 ? 20.594 -20.453 -6.754 1 98.81 64 ARG B C 1
ATOM 3251 O O . ARG B 1 64 ? 21 -21.109 -5.797 1 98.81 64 ARG B O 1
ATOM 3258 N N . ASN B 1 65 ? 20.469 -20.984 -7.93 1 98.81 65 ASN B N 1
ATOM 3259 C CA . ASN B 1 65 ? 21.188 -22.156 -8.391 1 98.81 65 ASN B CA 1
ATOM 3260 C C . ASN B 1 65 ? 22.172 -21.812 -9.516 1 98.81 65 ASN B C 1
ATOM 3262 O O . ASN B 1 65 ? 22.297 -20.656 -9.891 1 98.81 65 ASN B O 1
ATOM 3266 N N . SER B 1 66 ? 22.891 -22.781 -9.992 1 98.06 66 SER B N 1
ATOM 3267 C CA . SER B 1 66 ? 23.953 -22.562 -10.961 1 98.06 66 SER B CA 1
ATOM 3268 C C . SER B 1 66 ? 23.391 -22.297 -12.352 1 98.06 66 SER B C 1
ATOM 3270 O O . SER B 1 66 ? 24.109 -21.844 -13.242 1 98.06 66 SER B O 1
ATOM 3272 N N . ASP B 1 67 ? 22.062 -22.562 -12.555 1 98.31 67 ASP B N 1
ATOM 3273 C CA . ASP B 1 67 ? 21.438 -22.391 -13.867 1 98.31 67 ASP B CA 1
ATOM 3274 C C . ASP B 1 67 ? 21.016 -20.938 -14.086 1 98.31 67 ASP B C 1
ATOM 3276 O O . ASP B 1 67 ? 20.562 -20.578 -15.172 1 98.31 67 ASP B O 1
ATOM 3280 N N . GLY B 1 68 ? 21.078 -20.094 -13.016 1 98.62 68 GLY B N 1
ATOM 3281 C CA . GLY B 1 68 ? 20.688 -18.688 -13.141 1 98.62 68 GLY B CA 1
ATOM 3282 C C . GLY B 1 68 ? 19.281 -18.406 -12.641 1 98.62 68 GLY B C 1
ATOM 3283 O O . GLY B 1 68 ? 18.719 -17.359 -12.93 1 98.62 68 GLY B O 1
ATOM 3284 N N . VAL B 1 69 ? 18.734 -19.406 -11.93 1 98.94 69 VAL B N 1
ATOM 3285 C CA . VAL B 1 69 ? 17.438 -19.188 -11.289 1 98.94 69 VAL B CA 1
ATOM 3286 C C . VAL B 1 69 ? 17.641 -18.594 -9.898 1 98.94 69 VAL B C 1
ATOM 3288 O O . VAL B 1 69 ? 18.453 -19.109 -9.109 1 98.94 69 VAL B O 1
ATOM 3291 N N . TYR B 1 70 ? 17 -17.516 -9.672 1 98.94 70 TYR B N 1
ATOM 3292 C CA . TYR B 1 70 ? 17.016 -16.828 -8.383 1 98.94 70 TYR B CA 1
ATOM 3293 C C . TYR B 1 70 ? 15.633 -16.797 -7.75 1 98.94 70 TYR B C 1
ATOM 3295 O O . TYR B 1 70 ? 14.625 -16.984 -8.438 1 98.94 70 TYR B O 1
ATOM 3303 N N . ALA B 1 71 ? 15.594 -16.562 -6.465 1 98.88 71 ALA B N 1
ATOM 3304 C CA . ALA B 1 71 ? 14.305 -16.406 -5.797 1 98.88 71 ALA B CA 1
ATOM 3305 C C . ALA B 1 71 ? 14.422 -15.469 -4.598 1 98.88 71 ALA B C 1
ATOM 3307 O O . ALA B 1 71 ? 15.469 -15.406 -3.951 1 98.88 71 ALA B O 1
ATOM 3308 N N . LEU B 1 72 ? 13.414 -14.797 -4.344 1 98.56 72 LEU B N 1
ATOM 3309 C CA . LEU B 1 72 ? 13.281 -13.836 -3.25 1 98.56 72 LEU B CA 1
ATOM 3310 C C . LEU B 1 72 ? 11.93 -13.977 -2.566 1 98.56 72 LEU B C 1
ATOM 3312 O O . LEU B 1 72 ? 10.891 -14 -3.23 1 98.56 72 LEU B O 1
ATOM 3316 N N . VAL B 1 73 ? 11.867 -14.188 -1.296 1 97.94 73 VAL B N 1
ATOM 3317 C CA . VAL B 1 73 ? 10.641 -14.062 -0.523 1 97.94 73 VAL B CA 1
ATOM 3318 C C . VAL B 1 73 ? 10.562 -12.68 0.116 1 97.94 73 VAL B C 1
ATOM 3320 O O . VAL B 1 73 ? 11.484 -12.266 0.822 1 97.94 73 VAL B O 1
ATOM 3323 N N . LEU B 1 74 ? 9.531 -11.961 -0.153 1 96.25 74 LEU B N 1
ATOM 3324 C CA . LEU B 1 74 ? 9.422 -10.57 0.285 1 96.25 74 LEU B CA 1
ATOM 3325 C C . LEU B 1 74 ? 9.172 -10.492 1.787 1 96.25 74 LEU B C 1
ATOM 3327 O O . LEU B 1 74 ? 8.227 -11.109 2.295 1 96.25 74 LEU B O 1
ATOM 3331 N N . LYS B 1 75 ? 9.984 -9.797 2.451 1 92.62 75 LYS B N 1
ATOM 3332 C CA . LYS B 1 75 ? 9.828 -9.523 3.877 1 92.62 75 LYS B CA 1
ATOM 3333 C C . LYS B 1 75 ? 9.328 -8.102 4.113 1 92.62 75 LYS B C 1
ATOM 3335 O O . LYS B 1 75 ? 8.547 -7.859 5.035 1 92.62 75 LYS B O 1
ATOM 3340 N N . ASP B 1 76 ? 9.766 -7.266 3.285 1 92.5 76 ASP B N 1
ATOM 3341 C CA . ASP B 1 76 ? 9.406 -5.859 3.43 1 92.5 76 ASP B CA 1
ATOM 3342 C C . ASP B 1 76 ? 8.805 -5.312 2.139 1 92.5 76 ASP B C 1
ATOM 3344 O O . ASP B 1 76 ? 8.93 -4.121 1.841 1 92.5 76 ASP B O 1
ATOM 3348 N N . GLY B 1 77 ? 8.281 -6.242 1.347 1 93.25 77 GLY B N 1
ATOM 3349 C CA . GLY B 1 77 ? 7.496 -5.883 0.176 1 93.25 77 GLY B CA 1
ATOM 3350 C C . GLY B 1 77 ? 8.281 -5.078 -0.845 1 93.25 77 GLY B C 1
ATOM 3351 O O . GLY B 1 77 ? 9.352 -5.5 -1.28 1 93.25 77 GLY B O 1
ATOM 3352 N N . ALA B 1 78 ? 7.762 -3.896 -1.188 1 94.69 78 ALA B N 1
ATOM 3353 C CA . ALA B 1 78 ? 8.312 -3.037 -2.232 1 94.69 78 ALA B CA 1
ATOM 3354 C C . ALA B 1 78 ? 9.742 -2.623 -1.901 1 94.69 78 ALA B C 1
ATOM 3356 O O . ALA B 1 78 ? 10.57 -2.459 -2.799 1 94.69 78 ALA B O 1
ATOM 3357 N N . THR B 1 79 ? 10.062 -2.486 -0.646 1 96.88 79 THR B N 1
ATOM 3358 C CA . THR B 1 79 ? 11.406 -2.107 -0.218 1 96.88 79 THR B CA 1
ATOM 3359 C C . THR B 1 79 ? 12.43 -3.127 -0.697 1 96.88 79 THR B C 1
ATOM 3361 O O . THR B 1 79 ? 13.508 -2.756 -1.163 1 96.88 79 THR B O 1
ATOM 3364 N N . ASP B 1 80 ? 12.094 -4.402 -0.603 1 97.81 80 ASP B N 1
ATOM 3365 C CA . ASP B 1 80 ? 12.977 -5.469 -1.056 1 97.81 80 ASP B CA 1
ATOM 3366 C C . ASP B 1 80 ? 13.242 -5.367 -2.557 1 97.81 80 ASP B C 1
ATOM 3368 O O . ASP B 1 80 ? 14.383 -5.508 -3.004 1 97.81 80 ASP B O 1
ATOM 3372 N N . LEU B 1 81 ? 12.203 -5.098 -3.283 1 98.5 81 LEU B N 1
ATOM 3373 C CA . LEU B 1 81 ? 12.32 -5.004 -4.734 1 98.5 81 LEU B CA 1
ATOM 3374 C C . LEU B 1 81 ? 13.141 -3.785 -5.137 1 98.5 81 LEU B C 1
ATOM 3376 O O . LEU B 1 81 ? 14.008 -3.875 -6.016 1 98.5 81 LEU B O 1
ATOM 3380 N N . THR B 1 82 ? 12.898 -2.682 -4.473 1 98.31 82 THR B N 1
ATOM 3381 C CA . THR B 1 82 ? 13.664 -1.468 -4.746 1 98.31 82 THR B CA 1
ATOM 3382 C C . THR B 1 82 ? 15.141 -1.674 -4.43 1 98.31 82 THR B C 1
ATOM 3384 O O . THR B 1 82 ? 16 -1.312 -5.23 1 98.31 82 THR B O 1
ATOM 3387 N N . ALA B 1 83 ? 15.414 -2.252 -3.283 1 98.06 83 ALA B N 1
ATOM 3388 C CA . ALA B 1 83 ? 16.797 -2.475 -2.885 1 98.06 83 ALA B CA 1
ATOM 3389 C C . ALA B 1 83 ? 17.531 -3.379 -3.883 1 98.06 83 ALA B C 1
ATOM 3391 O O . ALA B 1 83 ? 18.672 -3.117 -4.254 1 98.06 83 ALA B O 1
ATOM 3392 N N . LEU B 1 84 ? 16.828 -4.422 -4.305 1 98.5 84 LEU B N 1
ATOM 3393 C CA . LEU B 1 84 ? 17.438 -5.32 -5.285 1 98.5 84 LEU B CA 1
ATOM 3394 C C . LEU B 1 84 ? 17.734 -4.582 -6.582 1 98.5 84 LEU B C 1
ATOM 3396 O O . LEU B 1 84 ? 18.828 -4.746 -7.156 1 98.5 84 LEU B O 1
ATOM 3400 N N . ALA B 1 85 ? 16.844 -3.754 -7.027 1 98.38 85 ALA B N 1
ATOM 3401 C CA . ALA B 1 85 ? 17.016 -3.01 -8.273 1 98.38 85 ALA B CA 1
ATOM 3402 C C . ALA B 1 85 ? 18.172 -2.016 -8.164 1 98.38 85 ALA B C 1
ATOM 3404 O O . ALA B 1 85 ? 18.891 -1.782 -9.133 1 98.38 85 ALA B O 1
ATOM 3405 N N . LEU B 1 86 ? 18.359 -1.453 -6.992 1 97.69 86 LEU B N 1
ATOM 3406 C CA . LEU B 1 86 ? 19.359 -0.41 -6.805 1 97.69 86 LEU B CA 1
ATOM 3407 C C . LEU B 1 86 ? 20.734 -1.017 -6.508 1 97.69 86 LEU B C 1
ATOM 3409 O O . LEU B 1 86 ? 21.734 -0.311 -6.512 1 97.69 86 LEU B O 1
ATOM 3413 N N . ASP B 1 87 ? 20.797 -2.338 -6.184 1 97.44 87 ASP B N 1
ATOM 3414 C CA . ASP B 1 87 ? 22.062 -3.021 -5.926 1 97.44 87 ASP B CA 1
ATOM 3415 C C . ASP B 1 87 ? 22.906 -3.119 -7.199 1 97.44 87 ASP B C 1
ATOM 3417 O O . ASP B 1 87 ? 22.562 -3.857 -8.125 1 97.44 87 ASP B O 1
ATOM 3421 N N . LYS B 1 88 ? 24.047 -2.486 -7.23 1 96.19 88 LYS B N 1
ATOM 3422 C CA . LYS B 1 88 ? 24.859 -2.305 -8.43 1 96.19 88 LYS B CA 1
ATOM 3423 C C . LYS B 1 88 ? 25.562 -3.602 -8.82 1 96.19 88 LYS B C 1
ATOM 3425 O O . LYS B 1 88 ? 26.125 -3.705 -9.914 1 96.19 88 LYS B O 1
ATOM 3430 N N . HIS B 1 89 ? 25.469 -4.598 -8.023 1 97.31 89 HIS B N 1
ATOM 3431 C CA . HIS B 1 89 ? 26.078 -5.887 -8.344 1 97.31 89 HIS B CA 1
ATOM 3432 C C . HIS B 1 89 ? 25.234 -6.652 -9.352 1 97.31 89 HIS B C 1
ATOM 3434 O O . HIS B 1 89 ? 25.703 -7.625 -9.953 1 97.31 89 HIS B O 1
ATOM 3440 N N . PHE B 1 90 ? 23.984 -6.152 -9.555 1 98.25 90 PHE B N 1
ATOM 3441 C CA . PHE B 1 90 ? 23.078 -6.895 -10.422 1 98.25 90 PHE B CA 1
ATOM 3442 C C . PHE B 1 90 ? 22.703 -6.07 -11.648 1 98.25 90 PHE B C 1
ATOM 3444 O O . PHE B 1 90 ? 22.625 -4.84 -11.586 1 98.25 90 PHE B O 1
ATOM 3451 N N . ASP B 1 91 ? 22.578 -6.668 -12.734 1 98.38 91 ASP B N 1
ATOM 3452 C CA . ASP B 1 91 ? 21.906 -6.16 -13.938 1 98.38 91 ASP B CA 1
ATOM 3453 C C . ASP B 1 91 ? 20.609 -6.906 -14.203 1 98.38 91 ASP B C 1
ATOM 3455 O O . ASP B 1 91 ? 20.625 -8.07 -14.617 1 98.38 91 ASP B O 1
ATOM 3459 N N . LEU B 1 92 ? 19.5 -6.266 -14.039 1 98.88 92 LEU B N 1
ATOM 3460 C CA . LEU B 1 92 ? 18.203 -6.938 -14.047 1 98.88 92 LEU B CA 1
ATOM 3461 C C . LEU B 1 92 ? 17.469 -6.672 -15.352 1 98.88 92 LEU B C 1
ATOM 3463 O O . LEU B 1 92 ? 16.312 -7.094 -15.508 1 98.88 92 LEU B O 1
ATOM 3467 N N . LYS B 1 93 ? 18.047 -6.105 -16.312 1 98.31 93 LYS B N 1
ATOM 3468 C CA . LYS B 1 93 ? 17.391 -5.586 -17.516 1 98.31 93 LYS B CA 1
ATOM 3469 C C . LYS B 1 93 ? 16.828 -6.719 -18.375 1 98.31 93 LYS B C 1
ATOM 3471 O O . LYS B 1 93 ? 15.859 -6.527 -19.109 1 98.31 93 LYS B O 1
ATOM 3476 N N . HIS B 1 94 ? 17.438 -7.871 -18.297 1 98.69 94 HIS B N 1
ATOM 3477 C CA . HIS B 1 94 ? 16.984 -8.984 -19.125 1 98.69 94 HIS B CA 1
ATOM 3478 C C . HIS B 1 94 ? 16.359 -10.086 -18.266 1 98.69 94 HIS B C 1
ATOM 3480 O O . HIS B 1 94 ? 16.016 -11.148 -18.781 1 98.69 94 HIS B O 1
ATOM 3486 N N . SER B 1 95 ? 16.25 -9.867 -16.953 1 98.94 95 SER B N 1
ATOM 3487 C CA . SER B 1 95 ? 15.727 -10.883 -16.047 1 98.94 95 SER B CA 1
ATOM 3488 C C . SER B 1 95 ? 14.227 -11.078 -16.25 1 98.94 95 SER B C 1
ATOM 3490 O O . SER B 1 95 ? 13.484 -10.109 -16.438 1 98.94 95 SER B O 1
ATOM 3492 N N . TYR B 1 96 ? 13.836 -12.328 -16.281 1 98.94 96 TYR B N 1
ATOM 3493 C CA . TYR B 1 96 ? 12.414 -12.656 -16.172 1 98.94 96 TYR B CA 1
ATOM 3494 C C . TYR B 1 96 ? 11.984 -12.742 -14.711 1 98.94 96 TYR B C 1
ATOM 3496 O O . TYR B 1 96 ? 12.75 -13.188 -13.852 1 98.94 96 TYR B O 1
ATOM 3504 N N . TRP B 1 97 ? 10.828 -12.289 -14.5 1 98.94 97 TRP B N 1
ATOM 3505 C CA . TRP B 1 97 ? 10.25 -12.32 -13.156 1 98.94 97 TRP B CA 1
ATOM 3506 C C . TRP B 1 97 ? 9 -13.188 -13.125 1 98.94 97 TRP B C 1
ATOM 3508 O O . TRP B 1 97 ? 8.156 -13.109 -14.023 1 98.94 97 TRP B O 1
ATOM 3518 N N . ILE B 1 98 ? 8.859 -13.961 -12.133 1 98.94 98 ILE B N 1
ATOM 3519 C CA . ILE B 1 98 ? 7.613 -14.664 -11.844 1 98.94 98 ILE B CA 1
ATOM 3520 C C . ILE B 1 98 ? 7.152 -14.352 -10.43 1 98.94 98 ILE B C 1
ATOM 3522 O O . ILE B 1 98 ? 7.762 -14.797 -9.453 1 98.94 98 ILE B O 1
ATOM 3526 N N . PHE B 1 99 ? 6.137 -13.531 -10.312 1 98.94 99 PHE B N 1
ATOM 3527 C CA . PHE B 1 99 ? 5.477 -13.32 -9.031 1 98.94 99 PHE B CA 1
ATOM 3528 C C . PHE B 1 99 ? 4.484 -14.438 -8.734 1 98.94 99 PHE B C 1
ATOM 3530 O O . PHE B 1 99 ? 3.574 -14.688 -9.531 1 98.94 99 PHE B O 1
ATOM 3537 N N . THR B 1 100 ? 4.691 -15.078 -7.598 1 98.56 100 THR B N 1
ATOM 3538 C CA . THR B 1 100 ? 3.928 -16.281 -7.27 1 98.56 100 THR B CA 1
ATOM 3539 C C . THR B 1 100 ? 3.316 -16.156 -5.875 1 98.56 100 THR B C 1
ATOM 3541 O O . THR B 1 100 ? 3.832 -15.438 -5.023 1 98.56 100 THR B O 1
ATOM 3544 N N . GLY B 1 101 ? 2.215 -16.859 -5.652 1 97.88 101 GLY B N 1
ATOM 3545 C CA . GLY B 1 101 ? 1.566 -16.891 -4.352 1 97.88 101 GLY B CA 1
ATOM 3546 C C . GLY B 1 101 ? 0.161 -17.453 -4.398 1 97.88 101 GLY B C 1
ATOM 3547 O O . GLY B 1 101 ? -0.385 -17.688 -5.477 1 97.88 101 GLY B O 1
ATOM 3548 N N . ILE B 1 102 ? -0.386 -17.688 -3.215 1 97.38 102 ILE B N 1
ATOM 3549 C CA . ILE B 1 102 ? -1.736 -18.234 -3.125 1 97.38 102 ILE B CA 1
ATOM 3550 C C . ILE B 1 102 ? -2.754 -17.094 -3.135 1 97.38 102 ILE B C 1
ATOM 3552 O O . ILE B 1 102 ? -2.391 -15.93 -2.984 1 97.38 102 ILE B O 1
ATOM 3556 N N . SER B 1 103 ? -3.986 -17.453 -3.34 1 97.88 103 SER B N 1
ATOM 3557 C CA . SER B 1 103 ? -5.086 -16.516 -3.518 1 97.88 103 SER B CA 1
ATOM 3558 C C . SER B 1 103 ? -6.418 -17.141 -3.111 1 97.88 103 SER B C 1
ATOM 3560 O O . SER B 1 103 ? -6.527 -18.359 -2.988 1 97.88 103 SER B O 1
ATOM 3562 N N . GLY B 1 104 ? -7.375 -16.25 -2.859 1 98 104 GLY B N 1
ATOM 3563 C CA . GLY B 1 104 ? -8.758 -16.672 -3.039 1 98 104 GLY B CA 1
ATOM 3564 C C . GLY B 1 104 ? -9.141 -16.844 -4.496 1 98 104 GLY B C 1
ATOM 3565 O O . GLY B 1 104 ? -8.773 -16.031 -5.34 1 98 104 GLY B O 1
ATOM 3566 N N . VAL B 1 105 ? -9.883 -17.906 -4.777 1 98.69 105 VAL B N 1
ATOM 3567 C CA . VAL B 1 105 ? -10.242 -18.188 -6.16 1 98.69 105 VAL B CA 1
ATOM 3568 C C . VAL B 1 105 ? -11.742 -17.953 -6.367 1 98.69 105 VAL B C 1
ATOM 3570 O O . VAL B 1 105 ? -12.547 -18.266 -5.496 1 98.69 105 VAL B O 1
ATOM 3573 N N . ASN B 1 106 ? -12.086 -17.344 -7.461 1 98.88 106 ASN B N 1
ATOM 3574 C CA . ASN B 1 106 ? -13.469 -17.141 -7.883 1 98.88 106 ASN B CA 1
ATOM 3575 C C . ASN B 1 106 ? -14.156 -18.453 -8.211 1 98.88 106 ASN B C 1
ATOM 3577 O O . ASN B 1 106 ? -13.836 -19.094 -9.219 1 98.88 106 ASN B O 1
ATOM 3581 N N . PRO B 1 107 ? -15.141 -18.844 -7.461 1 98.56 107 PRO B N 1
ATOM 3582 C CA . PRO B 1 107 ? -15.773 -20.141 -7.715 1 98.56 107 PRO B CA 1
ATOM 3583 C C . PRO B 1 107 ? -16.516 -20.172 -9.047 1 98.56 107 PRO B C 1
ATOM 3585 O O . PRO B 1 107 ? -16.859 -21.25 -9.531 1 98.56 107 PRO B O 1
ATOM 3588 N N . ASN B 1 108 ? -16.766 -19.047 -9.625 1 98.69 108 ASN B N 1
ATOM 3589 C CA . ASN B 1 108 ? -17.422 -19.016 -10.93 1 98.69 108 ASN B CA 1
ATOM 3590 C C . ASN B 1 108 ? -16.484 -19.484 -12.039 1 98.69 108 ASN B C 1
ATOM 3592 O O . ASN B 1 108 ? -16.938 -19.781 -13.148 1 98.69 108 ASN B O 1
ATOM 3596 N N . LEU B 1 109 ? -15.141 -19.625 -11.695 1 98.81 109 LEU B N 1
ATOM 3597 C CA . LEU B 1 109 ? -14.242 -19.812 -12.828 1 98.81 109 LEU B CA 1
ATOM 3598 C C . LEU B 1 109 ? -13.273 -20.953 -12.555 1 98.81 109 LEU B C 1
ATOM 3600 O O . LEU B 1 109 ? -12.672 -21.5 -13.484 1 98.81 109 LEU B O 1
ATOM 3604 N N . ALA B 1 110 ? -13.07 -21.281 -11.266 1 98.69 110 ALA B N 1
ATOM 3605 C CA . ALA B 1 110 ? -12.078 -22.312 -10.992 1 98.69 110 ALA B CA 1
ATOM 3606 C C . ALA B 1 110 ? -12.273 -22.906 -9.594 1 98.69 110 ALA B C 1
ATOM 3608 O O . ALA B 1 110 ? -13.102 -22.406 -8.82 1 98.69 110 ALA B O 1
ATOM 3609 N N . SER B 1 111 ? -11.539 -23.953 -9.266 1 98.38 111 SER B N 1
ATOM 3610 C CA . SER B 1 111 ? -11.609 -24.656 -7.988 1 98.38 111 SER B CA 1
ATOM 3611 C C . SER B 1 111 ? -10.367 -24.391 -7.141 1 98.38 111 SER B C 1
ATOM 3613 O O . SER B 1 111 ? -9.375 -23.844 -7.637 1 98.38 111 SER B O 1
ATOM 3615 N N . VAL B 1 112 ? -10.492 -24.734 -5.906 1 97.94 112 VAL B N 1
ATOM 3616 C CA . VAL B 1 112 ? -9.336 -24.688 -5.016 1 97.94 112 VAL B CA 1
ATOM 3617 C C . VAL B 1 112 ? -8.227 -25.594 -5.555 1 97.94 112 VAL B C 1
ATOM 3619 O O . VAL B 1 112 ? -8.5 -26.703 -6.012 1 97.94 112 VAL B O 1
ATOM 3622 N N . GLY B 1 113 ? -7.004 -25.109 -5.527 1 98.19 113 GLY B N 1
ATOM 3623 C CA . GLY B 1 113 ? -5.867 -25.828 -6.07 1 98.19 113 GLY B CA 1
ATOM 3624 C C . GLY B 1 113 ? -5.531 -25.438 -7.496 1 98.19 113 GLY B C 1
ATOM 3625 O O . GLY B 1 113 ? -4.445 -25.75 -7.992 1 98.19 113 GLY B O 1
ATOM 3626 N N . SER B 1 114 ? -6.469 -24.781 -8.156 1 98.81 114 SER B N 1
ATOM 3627 C CA . SER B 1 114 ? -6.223 -24.312 -9.516 1 98.81 114 SER B CA 1
ATOM 3628 C C . SER B 1 114 ? -5.172 -23.219 -9.547 1 98.81 114 SER B C 1
ATOM 3630 O O . SER B 1 114 ? -4.898 -22.578 -8.523 1 98.81 114 SER B O 1
ATOM 3632 N N . VAL B 1 115 ? -4.586 -23.062 -10.703 1 98.94 115 VAL B N 1
ATOM 3633 C CA . VAL B 1 115 ? -3.51 -22.109 -10.922 1 98.94 115 VAL B CA 1
ATOM 3634 C C . VAL B 1 115 ? -3.844 -21.219 -12.125 1 98.94 115 VAL B C 1
ATOM 3636 O O . VAL B 1 115 ? -4.363 -21.703 -13.133 1 98.94 115 VAL B O 1
ATOM 3639 N N . ALA B 1 116 ? -3.559 -19.906 -12.016 1 98.94 116 ALA B N 1
ATOM 3640 C CA . ALA B 1 116 ? -3.91 -19.016 -13.109 1 98.94 116 ALA B CA 1
ATOM 3641 C C . ALA B 1 116 ? -2.742 -18.094 -13.469 1 98.94 116 ALA B C 1
ATOM 3643 O O . ALA B 1 116 ? -2.119 -17.5 -12.586 1 98.94 116 ALA B O 1
ATOM 3644 N N . TRP B 1 117 ? -2.404 -18.031 -14.75 1 98.94 117 TRP B N 1
ATOM 3645 C CA . TRP B 1 117 ? -1.551 -16.984 -15.297 1 98.94 117 TRP B CA 1
ATOM 3646 C C . TRP B 1 117 ? -2.352 -15.703 -15.547 1 98.94 117 TRP B C 1
ATOM 3648 O O . TRP B 1 117 ? -3.391 -15.742 -16.203 1 98.94 117 TRP B O 1
ATOM 3658 N N . SER B 1 118 ? -1.873 -14.609 -15.055 1 98.94 118 SER B N 1
ATOM 3659 C CA . SER B 1 118 ? -2.611 -13.352 -15.195 1 98.94 118 SER B CA 1
ATOM 3660 C C . SER B 1 118 ? -2.191 -12.602 -16.453 1 98.94 118 SER B C 1
ATOM 3662 O O . SER B 1 118 ? -1.009 -12.578 -16.797 1 98.94 118 SER B O 1
ATOM 3664 N N . ARG B 1 119 ? -3.141 -11.93 -17.141 1 98.75 119 ARG B N 1
ATOM 3665 C CA . ARG B 1 119 ? -2.889 -11.023 -18.25 1 98.75 119 ARG B CA 1
ATOM 3666 C C . ARG B 1 119 ? -2.836 -9.578 -17.781 1 98.75 119 ARG B C 1
ATOM 3668 O O . ARG B 1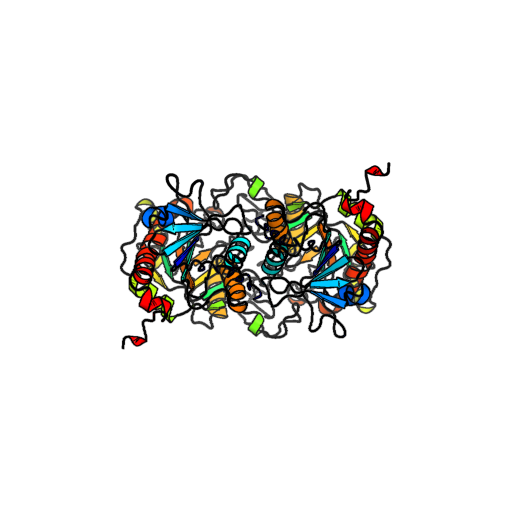 119 ? -2.258 -8.719 -18.469 1 98.75 119 ARG B O 1
ATOM 3675 N N . TRP B 1 120 ? -3.479 -9.289 -16.656 1 98.81 120 TRP B N 1
ATOM 3676 C CA . TRP B 1 120 ? -3.455 -8.023 -15.922 1 98.81 120 TRP B CA 1
ATOM 3677 C C . TRP B 1 120 ? -3.281 -8.266 -14.422 1 98.81 120 TRP B C 1
ATOM 3679 O O . TRP B 1 120 ? -3.738 -9.281 -13.891 1 98.81 120 TRP B O 1
ATOM 3689 N N . VAL B 1 121 ? -2.627 -7.398 -13.797 1 98.94 121 VAL B N 1
ATOM 3690 C CA . VAL B 1 121 ? -2.807 -7.211 -12.359 1 98.94 121 VAL B CA 1
ATOM 3691 C C . VAL B 1 121 ? -3.74 -6.027 -12.102 1 98.94 121 VAL B C 1
ATOM 3693 O O . VAL B 1 121 ? -3.49 -4.918 -12.586 1 98.94 121 VAL B O 1
ATOM 3696 N N . VAL B 1 122 ? -4.812 -6.32 -11.453 1 98.94 122 VAL B N 1
ATOM 3697 C CA . VAL B 1 122 ? -5.805 -5.273 -11.219 1 98.94 122 VAL B CA 1
ATOM 3698 C C . VAL B 1 122 ? -5.758 -4.828 -9.758 1 98.94 122 VAL B C 1
ATOM 3700 O O . VAL B 1 122 ? -5.742 -5.66 -8.852 1 98.94 122 VAL B O 1
ATOM 3703 N N . ASP B 1 123 ? -5.727 -3.506 -9.609 1 98.5 123 ASP B N 1
ATOM 3704 C CA . ASP B 1 123 ? -5.598 -2.859 -8.305 1 98.5 123 ASP B CA 1
ATOM 3705 C C . ASP B 1 123 ? -6.969 -2.594 -7.691 1 98.5 123 ASP B C 1
ATOM 3707 O O . ASP B 1 123 ? -7.77 -1.832 -8.242 1 98.5 123 ASP B O 1
ATOM 3711 N N . GLY B 1 124 ? -7.188 -3.189 -6.504 1 98.25 124 GLY B N 1
ATOM 3712 C CA . GLY B 1 124 ? -8.469 -3.033 -5.828 1 98.25 124 GLY B CA 1
ATOM 3713 C C . GLY B 1 124 ? -8.383 -2.143 -4.602 1 98.25 124 GLY B C 1
ATOM 3714 O O . GLY B 1 124 ? -9.242 -2.211 -3.721 1 98.25 124 GLY B O 1
ATOM 3715 N N . ASP B 1 125 ? -7.348 -1.302 -4.43 1 96.44 125 ASP B N 1
ATOM 3716 C CA . ASP B 1 125 ? -7.137 -0.54 -3.203 1 96.44 125 ASP B CA 1
ATOM 3717 C C . ASP B 1 125 ? -7.652 0.891 -3.35 1 96.44 125 ASP B C 1
ATOM 3719 O O . ASP B 1 125 ? -8.602 1.287 -2.672 1 96.44 125 ASP B O 1
ATOM 3723 N N . ALA B 1 126 ? -7.078 1.698 -4.246 1 91.56 126 ALA B N 1
ATOM 3724 C CA . ALA B 1 126 ? -7.41 3.115 -4.359 1 91.56 126 ALA B CA 1
ATOM 3725 C C . ALA B 1 126 ? -8.758 3.309 -5.047 1 91.56 126 ALA B C 1
ATOM 3727 O O . ALA B 1 126 ? -8.836 3.309 -6.277 1 91.56 126 ALA B O 1
ATOM 3728 N N . LEU B 1 127 ? -9.797 3.428 -4.332 1 96.12 127 LEU B N 1
ATOM 3729 C CA . LEU B 1 127 ? -11.164 3.674 -4.789 1 96.12 127 LEU B CA 1
ATOM 3730 C C . LEU B 1 127 ? -11.969 4.402 -3.721 1 96.12 127 LEU B C 1
ATOM 3732 O O . LEU B 1 127 ? -11.5 4.586 -2.596 1 96.12 127 LEU B O 1
ATOM 3736 N N . ARG B 1 128 ? -13.086 4.902 -4.074 1 95.81 128 ARG B N 1
ATOM 3737 C CA . ARG B 1 128 ? -14.008 5.52 -3.123 1 95.81 128 ARG B CA 1
ATOM 3738 C C . ARG B 1 128 ? -14.836 4.465 -2.4 1 95.81 128 ARG B C 1
ATOM 3740 O O . ARG B 1 128 ? -15.219 3.457 -2.994 1 95.81 128 ARG B O 1
ATOM 3747 N N . GLU B 1 129 ? -15.102 4.734 -1.172 1 98.38 129 GLU B N 1
ATOM 3748 C CA . GLU B 1 129 ? -15.828 3.779 -0.34 1 98.38 129 GLU B CA 1
ATOM 3749 C C . GLU B 1 129 ? -16.891 4.48 0.502 1 98.38 129 GLU B C 1
ATOM 3751 O O . GLU B 1 129 ? -16.594 5.434 1.224 1 98.38 129 GLU B O 1
ATOM 3756 N N . ILE B 1 130 ? -18.109 4.039 0.404 1 98.25 130 ILE B N 1
ATOM 3757 C CA . ILE B 1 130 ? -19.234 4.387 1.247 1 98.25 130 ILE B CA 1
ATOM 3758 C C . ILE B 1 130 ? -19.844 3.121 1.852 1 98.25 130 ILE B C 1
ATOM 3760 O O . ILE B 1 130 ? -19.859 2.064 1.215 1 98.25 130 ILE B O 1
ATOM 3764 N N . ASP B 1 131 ? -20.266 3.191 3.104 1 98.56 131 ASP B N 1
ATOM 3765 C CA . ASP B 1 131 ? -21.016 2.072 3.678 1 98.56 131 ASP B CA 1
ATOM 3766 C C . ASP B 1 131 ? -22.125 1.615 2.74 1 98.56 131 ASP B C 1
ATOM 3768 O O . ASP B 1 131 ? -22.906 2.434 2.256 1 98.56 131 ASP B O 1
ATOM 3772 N N . ASP B 1 132 ? -22.156 0.289 2.549 1 98.44 132 ASP B N 1
ATOM 3773 C CA . ASP B 1 132 ? -23.062 -0.276 1.556 1 98.44 132 ASP B CA 1
ATOM 3774 C C . ASP B 1 132 ? -24.531 -0.018 1.934 1 98.44 132 ASP B C 1
ATOM 3776 O O . ASP B 1 132 ? -25.422 -0.171 1.103 1 98.44 132 ASP B O 1
ATOM 3780 N N . ARG B 1 133 ? -24.859 0.406 3.154 1 97.94 133 ARG B N 1
ATOM 3781 C CA . ARG B 1 133 ? -26.219 0.679 3.635 1 97.94 133 ARG B CA 1
ATOM 3782 C C . ARG B 1 133 ? -26.594 2.139 3.402 1 97.94 133 ARG B C 1
ATOM 3784 O O . ARG B 1 133 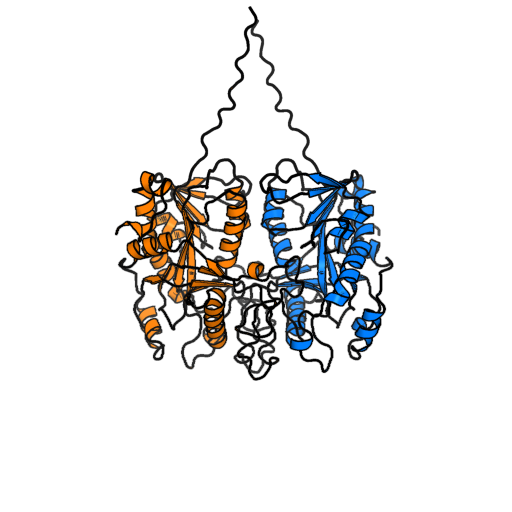? -27.766 2.51 3.533 1 97.94 133 ARG B O 1
ATOM 3791 N N . ASP B 1 134 ? -25.562 2.99 2.986 1 96.81 134 ASP B N 1
ATOM 3792 C CA . ASP B 1 134 ? -25.797 4.422 2.836 1 96.81 134 ASP B CA 1
ATOM 3793 C C . ASP B 1 134 ? -25.734 4.84 1.369 1 96.81 134 ASP B C 1
ATOM 3795 O O . ASP B 1 134 ? -25.562 6.023 1.063 1 96.81 134 ASP B O 1
ATOM 3799 N N . ILE B 1 135 ? -25.828 3.924 0.475 1 97.75 135 ILE B N 1
ATOM 3800 C CA . ILE B 1 135 ? -25.688 4.219 -0.947 1 97.75 135 ILE B CA 1
ATOM 3801 C C . ILE B 1 135 ? -27.062 4.383 -1.575 1 97.75 135 ILE B C 1
ATOM 3803 O O . ILE B 1 135 ? -28.078 3.93 -1.016 1 97.75 135 ILE B O 1
ATOM 3807 N N . PRO B 1 136 ? -27.109 5.066 -2.77 1 97.62 136 PRO B N 1
ATOM 3808 C CA . PRO B 1 136 ? -28.359 5.078 -3.52 1 97.62 136 PRO B CA 1
ATOM 3809 C C . PRO B 1 136 ? -28.906 3.674 -3.771 1 97.62 136 PRO B C 1
ATOM 3811 O O . PRO B 1 136 ? -28.141 2.727 -3.941 1 97.62 136 PRO B O 1
ATOM 3814 N N . LYS B 1 137 ? -30.203 3.59 -3.877 1 97.19 137 LYS B N 1
ATOM 3815 C CA . LYS B 1 137 ? -30.906 2.305 -3.928 1 97.19 137 LYS B CA 1
ATOM 3816 C C . LYS B 1 137 ? -30.484 1.507 -5.16 1 97.19 137 LYS B C 1
ATOM 3818 O O . LYS B 1 137 ? -30.484 0.275 -5.137 1 97.19 137 LYS B O 1
ATOM 3823 N N . ASP B 1 138 ? -30.109 2.18 -6.188 1 97.62 138 ASP B N 1
ATOM 3824 C CA . ASP B 1 138 ? -29.812 1.479 -7.434 1 97.62 138 ASP B CA 1
ATOM 3825 C C . ASP B 1 138 ? -28.328 1.117 -7.527 1 97.62 138 ASP B C 1
ATOM 3827 O O . ASP B 1 138 ? -27.906 0.509 -8.508 1 97.62 138 ASP B O 1
ATOM 3831 N N . TRP B 1 139 ? -27.562 1.512 -6.574 1 98.31 139 TRP B N 1
ATOM 3832 C CA . TRP B 1 139 ? -26.156 1.129 -6.559 1 98.31 139 TRP B CA 1
ATOM 3833 C C . TRP B 1 139 ? -25.984 -0.294 -6.035 1 98.31 139 TRP B C 1
ATOM 3835 O O . TRP B 1 139 ? -26.609 -0.675 -5.039 1 98.31 139 TRP B O 1
ATOM 3845 N N . PRO B 1 140 ? -25.156 -1.086 -6.684 1 98.44 140 PRO B N 1
ATOM 3846 C CA . PRO B 1 140 ? -24.922 -2.447 -6.195 1 98.44 140 PRO B CA 1
ATOM 3847 C C . PRO B 1 140 ? -24.031 -2.49 -4.957 1 98.44 140 PRO B C 1
ATOM 3849 O O . PRO B 1 140 ? -24.125 -3.432 -4.164 1 98.44 140 PRO B O 1
ATOM 3852 N N . TYR B 1 141 ? -23.172 -1.599 -4.738 1 98.44 141 TYR B N 1
ATOM 3853 C CA . TYR B 1 141 ? -22.25 -1.48 -3.613 1 98.44 141 TYR B CA 1
ATOM 3854 C C . TYR B 1 141 ? -21.672 -0.074 -3.531 1 98.44 141 TYR B C 1
ATOM 3856 O O . TYR B 1 141 ? -21.828 0.726 -4.457 1 98.44 141 TYR B O 1
ATOM 3864 N N . GLY B 1 142 ? -21.047 0.238 -2.414 1 98.31 142 GLY B N 1
ATOM 3865 C CA . GLY B 1 142 ? -20.516 1.57 -2.178 1 98.31 142 GLY B CA 1
ATOM 3866 C C . GLY B 1 142 ? -19.047 1.701 -2.559 1 98.31 142 GLY B C 1
ATOM 3867 O O . GLY B 1 142 ? -18.312 2.496 -1.966 1 98.31 142 GLY B O 1
ATOM 3868 N N . LEU B 1 143 ? -18.516 0.874 -3.49 1 98.56 143 LEU B N 1
ATOM 3869 C CA . LEU B 1 143 ? -17.141 0.91 -4.004 1 98.56 143 LEU B CA 1
ATOM 3870 C C . LEU B 1 143 ? -17.125 1.383 -5.453 1 98.56 143 LEU B C 1
ATOM 3872 O O . LEU B 1 143 ? -17.781 0.792 -6.316 1 98.56 143 LEU B O 1
ATOM 3876 N N . TYR B 1 144 ? -16.406 2.471 -5.688 1 96.69 144 TYR B N 1
ATOM 3877 C CA . TYR B 1 144 ? -16.375 2.971 -7.059 1 96.69 144 TYR B CA 1
ATOM 3878 C C . TYR B 1 144 ? -15.109 3.771 -7.324 1 96.69 144 TYR B C 1
ATOM 3880 O O . TYR B 1 144 ? -14.414 4.164 -6.387 1 96.69 144 TYR B O 1
ATOM 3888 N N . ALA B 1 145 ? -14.773 3.924 -8.57 1 95.31 145 ALA B N 1
ATOM 3889 C CA . ALA B 1 145 ? -13.508 4.52 -8.984 1 95.31 145 ALA B CA 1
ATOM 3890 C C . ALA B 1 145 ? -13.414 5.977 -8.539 1 95.31 145 ALA B C 1
ATOM 3892 O O . ALA B 1 145 ? -14.398 6.719 -8.617 1 95.31 145 ALA B O 1
ATOM 3893 N N . ILE B 1 146 ? -12.25 6.387 -8.047 1 92.75 146 ILE B N 1
ATOM 3894 C CA . ILE B 1 146 ? -11.984 7.809 -7.84 1 92.75 146 ILE B CA 1
ATOM 3895 C C . ILE B 1 146 ? -12.195 8.57 -9.148 1 92.75 146 ILE B C 1
ATOM 3897 O O . ILE B 1 146 ? -11.68 8.172 -10.195 1 92.75 146 ILE B O 1
ATOM 3901 N N . GLY B 1 147 ? -12.984 9.602 -9.102 1 89.94 147 GLY B N 1
ATOM 3902 C CA . GLY B 1 147 ? -13.266 10.398 -10.289 1 89.94 147 GLY B CA 1
ATOM 3903 C C . GLY B 1 147 ? -14.531 9.961 -11.008 1 89.94 147 GLY B C 1
ATOM 3904 O O . GLY B 1 147 ? -14.984 10.641 -11.938 1 89.94 147 GLY B O 1
ATOM 3905 N N . ALA B 1 148 ? -15.109 8.789 -10.594 1 92.81 148 ALA B N 1
ATOM 3906 C CA . ALA B 1 148 ? -16.375 8.336 -11.164 1 92.81 148 ALA B CA 1
ATOM 3907 C C . ALA B 1 148 ? -17.562 8.844 -10.352 1 92.81 148 ALA B C 1
ATOM 3909 O O . ALA B 1 148 ? -17.406 9.219 -9.188 1 92.81 148 ALA B O 1
ATOM 3910 N N . ASP B 1 149 ? -18.781 8.773 -10.93 1 91.38 149 ASP B N 1
ATOM 3911 C CA . ASP B 1 149 ? -19.969 9.281 -10.258 1 91.38 149 ASP B CA 1
ATOM 3912 C C . ASP B 1 149 ? -20.734 8.141 -9.586 1 91.38 149 ASP B C 1
ATOM 3914 O O . ASP B 1 149 ? -21.609 8.391 -8.75 1 91.38 149 ASP B O 1
ATOM 3918 N N . ARG B 1 150 ? -20.375 6.957 -10.008 1 95.75 150 ARG B N 1
ATOM 3919 C CA . ARG B 1 150 ? -21.094 5.797 -9.484 1 95.75 150 ARG B CA 1
ATOM 3920 C C . ARG B 1 150 ? -20.297 4.52 -9.688 1 95.75 150 ARG B C 1
ATOM 3922 O O . ARG B 1 150 ? -19.312 4.504 -10.438 1 95.75 150 ARG B O 1
ATOM 3929 N N . PRO B 1 151 ? -20.672 3.426 -9 1 98 151 PRO B N 1
ATOM 3930 C CA . PRO B 1 151 ? -20 2.146 -9.234 1 98 151 PRO B CA 1
ATOM 3931 C C . PRO B 1 151 ? -20.078 1.692 -10.688 1 98 151 PRO B C 1
ATOM 3933 O O . PRO B 1 151 ? -21.031 2.045 -11.398 1 98 151 PRO B O 1
ATOM 3936 N N . ASP B 1 152 ? -19.047 0.914 -11.094 1 98.12 152 ASP B N 1
ATOM 3937 C CA . ASP B 1 152 ? -18.969 0.259 -12.398 1 98.12 152 ASP B CA 1
ATOM 3938 C C . ASP B 1 152 ? -18.906 1.287 -13.523 1 98.12 152 ASP B C 1
ATOM 3940 O O . ASP B 1 152 ? -19.406 1.044 -14.625 1 98.12 152 ASP B O 1
ATOM 3944 N N . SER B 1 153 ? -18.406 2.453 -13.188 1 96.25 153 SER B N 1
ATOM 3945 C CA . SER B 1 153 ? -18.172 3.504 -14.172 1 96.25 153 SER B CA 1
ATOM 3946 C C . SER B 1 153 ? -16.734 4.023 -14.094 1 96.25 153 SER B C 1
ATOM 3948 O O . SER B 1 153 ? -16.141 4.078 -13.008 1 96.25 153 SER B O 1
ATOM 3950 N N . LEU B 1 154 ? -16.219 4.344 -15.281 1 94.56 154 LEU B N 1
ATOM 3951 C CA . LEU B 1 154 ? -14.883 4.922 -15.336 1 94.56 154 LEU B CA 1
ATOM 3952 C C . LEU B 1 154 ? -14.898 6.375 -14.883 1 94.56 154 LEU B C 1
ATOM 3954 O O . LEU B 1 154 ? -15.93 7.043 -14.945 1 94.56 154 LEU B O 1
ATOM 3958 N N . PRO B 1 155 ? -13.711 6.816 -14.406 1 92.12 155 PRO B N 1
ATOM 3959 C CA . PRO B 1 155 ? -13.641 8.234 -14.039 1 92.12 155 PRO B CA 1
ATOM 3960 C C . PRO B 1 155 ? -13.945 9.164 -15.211 1 92.12 155 PRO B C 1
ATOM 3962 O O . PRO B 1 155 ? -13.547 8.883 -16.344 1 92.12 155 PRO B O 1
ATOM 3965 N N . VAL B 1 156 ? -14.641 10.234 -14.969 1 87.38 156 VAL B N 1
ATOM 3966 C CA . VAL B 1 156 ? -14.922 11.242 -15.984 1 87.38 156 VAL B CA 1
ATOM 3967 C C . VAL B 1 156 ? -14.141 12.516 -15.672 1 87.38 156 VAL B C 1
ATOM 3969 O O . VAL B 1 156 ? -13.922 13.352 -16.562 1 87.38 156 VAL B O 1
ATOM 3972 N N . ASP B 1 157 ? -13.688 12.648 -14.43 1 81.88 157 ASP B N 1
ATOM 3973 C CA . ASP B 1 157 ? -12.953 13.812 -13.938 1 81.88 157 ASP B CA 1
ATOM 3974 C C . ASP B 1 157 ? -12.008 13.422 -12.805 1 81.88 157 ASP B C 1
ATOM 3976 O O . ASP B 1 157 ? -12.438 12.844 -11.797 1 81.88 157 ASP B O 1
ATOM 3980 N N . PRO B 1 158 ? -10.773 13.75 -13.07 1 72.19 158 PRO B N 1
ATOM 3981 C CA . PRO B 1 158 ? -9.883 13.359 -11.977 1 72.19 158 PRO B CA 1
ATOM 3982 C C . PRO B 1 158 ? -10.156 14.141 -10.688 1 72.19 158 PRO B C 1
ATOM 3984 O O . PRO B 1 158 ? -9.664 13.766 -9.625 1 72.19 158 PRO B O 1
ATOM 3987 N N . ASN B 1 159 ? -11.32 14.938 -10.719 1 63.41 159 ASN B N 1
ATOM 3988 C CA . ASN B 1 159 ? -11.766 15.766 -9.602 1 63.41 159 ASN B CA 1
ATOM 3989 C C . ASN B 1 159 ? -10.594 16.297 -8.797 1 63.41 159 ASN B C 1
ATOM 3991 O O . ASN B 1 159 ? -10.648 16.344 -7.566 1 63.41 159 ASN B O 1
ATOM 3995 N N . HIS B 1 160 ? -9.492 16.797 -9.344 1 60.97 160 HIS B N 1
ATOM 3996 C CA . HIS B 1 160 ? -8.312 17.453 -8.781 1 60.97 160 HIS B CA 1
ATOM 3997 C C . HIS B 1 160 ? -7.738 16.641 -7.621 1 60.97 160 HIS B C 1
ATOM 3999 O O . HIS B 1 160 ? -7.215 17.203 -6.664 1 60.97 160 HIS B O 1
ATOM 4005 N N . TYR B 1 161 ? -8 15.383 -7.672 1 60.91 161 TYR B N 1
ATOM 4006 C CA . TYR B 1 161 ? -7.375 14.508 -6.688 1 60.91 161 TYR B CA 1
ATOM 4007 C C . TYR B 1 161 ? -5.863 14.477 -6.875 1 60.91 161 TYR B C 1
ATOM 4009 O O . TYR B 1 161 ? -5.367 14.039 -7.914 1 60.91 161 TYR B O 1
ATOM 4017 N N . GLY B 1 162 ? -5.254 15.102 -5.918 1 63.28 162 GLY B N 1
ATOM 4018 C CA . GLY B 1 162 ? -3.803 15.109 -6.039 1 63.28 162 GLY B CA 1
ATOM 4019 C C . GLY B 1 162 ? -3.311 15.844 -7.27 1 63.28 162 GLY B C 1
ATOM 4020 O O . GLY B 1 162 ? -3.865 16.875 -7.645 1 63.28 162 GLY B O 1
ATOM 4021 N N . SER B 1 163 ? -2.201 15.5 -7.828 1 70.12 163 SER B N 1
ATOM 4022 C CA . SER B 1 163 ? -1.548 16.062 -9 1 70.12 163 SER B CA 1
ATOM 4023 C C . SER B 1 163 ? -2.055 15.414 -10.281 1 70.12 163 SER B C 1
ATOM 4025 O O . SER B 1 163 ? -1.543 15.688 -11.367 1 70.12 163 SER B O 1
ATOM 4027 N N . VAL B 1 164 ? -3.223 14.695 -10.156 1 78.19 164 VAL B N 1
ATOM 4028 C CA . VAL B 1 164 ? -3.678 13.945 -11.32 1 78.19 164 VAL B CA 1
ATOM 4029 C C . VAL B 1 164 ? -4.523 14.844 -12.211 1 78.19 164 VAL B C 1
ATOM 4031 O O . VAL B 1 164 ? -5.547 15.383 -11.781 1 78.19 164 VAL B O 1
ATOM 4034 N N . THR B 1 165 ? -4.07 15.016 -13.445 1 77.5 165 THR B N 1
ATOM 4035 C CA . THR B 1 165 ? -4.781 15.883 -14.375 1 77.5 165 THR B CA 1
ATOM 4036 C C . THR B 1 165 ? -5.359 15.078 -15.539 1 77.5 165 THR B C 1
ATOM 4038 O O . THR B 1 165 ? -6.18 15.586 -16.312 1 77.5 165 THR B O 1
ATOM 4041 N N . ASP B 1 166 ? -4.941 13.812 -15.617 1 82.31 166 ASP B N 1
ATOM 4042 C CA . ASP B 1 166 ? -5.371 12.906 -16.672 1 82.31 166 ASP B CA 1
ATOM 4043 C C . ASP B 1 166 ? -6.039 11.656 -16.094 1 82.31 166 ASP B C 1
ATOM 4045 O O . ASP B 1 166 ? -5.426 10.922 -15.32 1 82.31 166 ASP B O 1
ATOM 4049 N N . VAL B 1 167 ? -7.23 11.438 -16.609 1 81 167 VAL B N 1
ATOM 4050 C CA . VAL B 1 167 ? -8.023 10.312 -16.125 1 81 167 VAL B CA 1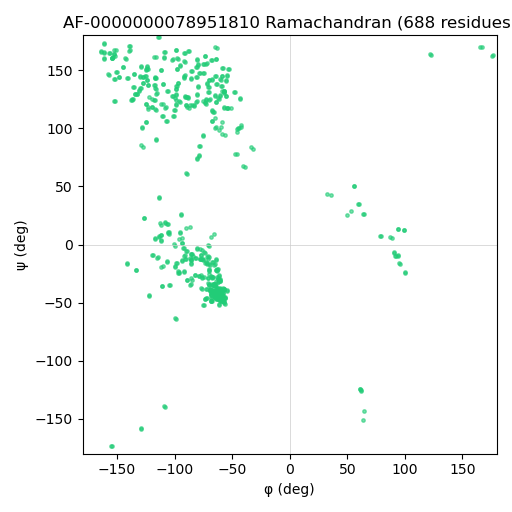
ATOM 4051 C C . VAL B 1 167 ? -7.289 9 -16.406 1 81 167 VAL B C 1
ATOM 4053 O O . VAL B 1 167 ? -7.434 8.031 -15.656 1 81 167 VAL B O 1
ATOM 4056 N N . ALA B 1 168 ? -6.484 8.961 -17.375 1 80.62 168 ALA B N 1
ATOM 4057 C CA . ALA B 1 168 ? -5.742 7.75 -17.719 1 80.62 168 ALA B CA 1
ATOM 4058 C C . ALA B 1 168 ? -4.789 7.359 -16.594 1 80.62 168 ALA B C 1
ATOM 4060 O O . ALA B 1 168 ? -4.492 6.18 -16.406 1 80.62 168 ALA B O 1
ATOM 4061 N N . GLN B 1 169 ? -4.391 8.305 -15.695 1 83.19 169 GLN B N 1
ATOM 4062 C CA . GLN B 1 169 ? -3.48 8.07 -14.578 1 83.19 169 GLN B CA 1
ATOM 4063 C C . GLN B 1 169 ? -4.191 7.355 -13.43 1 83.19 169 GLN B C 1
ATOM 4065 O O . GLN B 1 169 ? -3.543 6.832 -12.523 1 83.19 169 GLN B O 1
ATOM 4070 N N . LEU B 1 170 ? -5.457 7.281 -13.625 1 87.06 170 LEU B N 1
ATOM 4071 C CA . LEU B 1 170 ? -6.258 6.676 -12.562 1 87.06 170 LEU B CA 1
ATOM 4072 C C . LEU B 1 170 ? -6.496 5.195 -12.844 1 87.06 170 LEU B C 1
ATOM 4074 O O . LEU B 1 170 ? -7.266 4.543 -12.133 1 87.06 170 LEU B O 1
ATOM 4078 N N . THR B 1 171 ? -5.84 4.641 -13.812 1 90.44 171 THR B N 1
ATOM 4079 C CA . THR B 1 171 ? -6.059 3.246 -14.188 1 90.44 171 THR B CA 1
ATOM 4080 C C . THR B 1 171 ? -5.777 2.324 -13 1 90.44 171 THR B C 1
ATOM 4082 O O . THR B 1 171 ? -4.852 2.568 -12.227 1 90.44 171 THR B O 1
ATOM 4085 N N . LYS B 1 172 ? -6.574 1.286 -12.984 1 96.69 172 LYS B N 1
ATOM 4086 C CA . LYS B 1 172 ? -6.418 0.276 -11.938 1 96.69 172 LYS B CA 1
ATOM 4087 C C . LYS B 1 172 ? -6.039 -1.076 -12.539 1 96.69 172 LYS B C 1
ATOM 4089 O O . LYS B 1 172 ? -5.973 -2.078 -11.82 1 96.69 172 LYS B O 1
ATOM 4094 N N . ALA B 1 173 ? -5.816 -1.153 -13.773 1 98.06 173 ALA B N 1
ATOM 4095 C CA . ALA B 1 173 ? -5.391 -2.387 -14.43 1 98.06 173 ALA B CA 1
ATOM 4096 C C . ALA B 1 173 ? -4.004 -2.23 -15.047 1 98.06 173 ALA B C 1
ATOM 4098 O O . ALA B 1 173 ? -3.768 -1.313 -15.836 1 98.06 173 ALA B O 1
ATOM 4099 N N . TYR B 1 174 ? -3.123 -3.076 -14.68 1 98.12 174 TYR B N 1
ATOM 4100 C CA . TYR B 1 174 ? -1.748 -3.094 -15.172 1 98.12 174 TYR B CA 1
ATOM 4101 C C . TYR B 1 174 ? -1.521 -4.262 -16.125 1 98.12 174 TYR B C 1
ATOM 4103 O O . TYR B 1 174 ? -1.402 -5.41 -15.688 1 98.12 174 TYR B O 1
ATOM 4111 N N . PRO B 1 175 ? -1.422 -3.99 -17.375 1 98.19 175 PRO B N 1
ATOM 4112 C CA . PRO B 1 175 ? -1.271 -5.098 -18.328 1 98.19 175 PRO B CA 1
ATOM 4113 C C . PRO B 1 175 ? 0.094 -5.773 -18.234 1 98.19 175 PRO B C 1
ATOM 4115 O O . PRO B 1 175 ? 1.108 -5.098 -18.031 1 98.19 175 PRO B O 1
ATOM 4118 N N . LEU B 1 176 ? 0.103 -7.039 -18.359 1 98.69 176 LEU B N 1
ATOM 4119 C CA . LEU B 1 176 ? 1.308 -7.836 -18.562 1 98.69 176 LEU B CA 1
ATOM 4120 C C . LEU B 1 176 ? 1.487 -8.18 -20.031 1 98.69 176 LEU B C 1
ATOM 4122 O O . LEU B 1 176 ? 0.61 -7.898 -20.859 1 98.69 176 LEU B O 1
ATOM 4126 N N . ASN B 1 177 ? 2.691 -8.672 -20.359 1 98.62 177 ASN B N 1
ATOM 4127 C CA . ASN B 1 177 ? 2.967 -9.062 -21.734 1 98.62 177 ASN B CA 1
ATOM 4128 C C . ASN B 1 177 ? 2.146 -10.281 -22.156 1 98.62 177 ASN B C 1
ATOM 4130 O O . ASN B 1 177 ? 2.465 -11.406 -21.781 1 98.62 177 ASN B O 1
ATOM 4134 N N . ARG B 1 178 ? 1.134 -10.07 -22.984 1 98 178 ARG B N 1
ATOM 4135 C CA . ARG B 1 178 ? 0.199 -11.117 -23.391 1 98 178 ARG B CA 1
ATOM 4136 C C . ARG B 1 178 ? 0.915 -12.242 -24.125 1 98 178 ARG B C 1
ATOM 4138 O O . ARG B 1 178 ? 0.587 -13.414 -23.953 1 98 178 ARG B O 1
ATOM 4145 N N . GLY B 1 179 ? 1.821 -11.867 -24.984 1 98.44 179 GLY B N 1
ATOM 4146 C CA . GLY B 1 179 ? 2.584 -12.883 -25.688 1 98.44 179 GLY B CA 1
ATOM 4147 C C . GLY B 1 179 ? 3.346 -13.812 -24.766 1 98.44 179 GLY B C 1
ATOM 4148 O O . GLY B 1 179 ? 3.287 -15.039 -24.922 1 98.44 179 GLY B O 1
ATOM 4149 N N . LEU B 1 180 ? 4.066 -13.234 -23.797 1 98.88 180 LEU B N 1
ATOM 4150 C CA . LEU B 1 180 ? 4.82 -14.016 -22.812 1 98.88 180 LEU B CA 1
ATOM 4151 C C . LEU B 1 180 ? 3.883 -14.852 -21.953 1 98.88 180 LEU B C 1
ATOM 4153 O O . LEU B 1 180 ? 4.16 -16.016 -21.688 1 98.88 180 LEU B O 1
ATOM 4157 N N . GLU B 1 181 ? 2.822 -14.242 -21.531 1 98.75 181 GLU B N 1
ATOM 4158 C CA . GLU B 1 181 ? 1.845 -14.922 -20.688 1 98.75 181 GLU B CA 1
ATOM 4159 C C . GLU B 1 181 ? 1.242 -16.125 -21.406 1 98.75 181 GLU B C 1
ATOM 4161 O O . GLU B 1 181 ? 1.175 -17.219 -20.844 1 98.75 181 GLU B O 1
ATOM 4166 N N . GLN B 1 182 ? 0.847 -15.984 -22.625 1 98.5 182 GLN B N 1
ATOM 4167 C CA . GLN B 1 182 ? 0.258 -17.078 -23.391 1 98.5 182 GLN B CA 1
ATOM 4168 C C . GLN B 1 182 ? 1.276 -18.188 -23.641 1 98.5 182 GLN B C 1
ATOM 4170 O O . GLN B 1 182 ? 0.927 -19.375 -23.641 1 98.5 182 GLN B O 1
ATOM 4175 N N . TRP B 1 183 ? 2.475 -17.766 -23.938 1 98.75 183 TRP B N 1
ATOM 4176 C CA . TRP B 1 183 ? 3.564 -18.719 -24.078 1 98.75 183 TRP B CA 1
ATOM 4177 C C . TRP B 1 183 ? 3.736 -19.562 -22.812 1 98.75 183 TRP B C 1
ATOM 4179 O O . TRP B 1 183 ? 3.812 -20.781 -22.875 1 98.75 183 TRP B O 1
ATOM 4189 N N . ALA B 1 184 ? 3.723 -18.969 -21.656 1 98.88 184 ALA B N 1
ATOM 4190 C CA . ALA B 1 184 ? 3.846 -19.656 -20.375 1 98.88 184 ALA B CA 1
ATOM 4191 C C . ALA B 1 184 ? 2.668 -20.609 -20.141 1 98.88 184 ALA B C 1
ATOM 4193 O O . ALA B 1 184 ? 2.852 -21.734 -19.703 1 98.88 184 ALA B O 1
ATOM 4194 N N . TYR B 1 185 ? 1.507 -20.109 -20.5 1 98.81 185 TYR B N 1
ATOM 4195 C CA . TYR B 1 185 ? 0.313 -20.938 -20.375 1 98.81 185 TYR B CA 1
ATOM 4196 C C . TYR B 1 185 ? 0.428 -22.188 -21.25 1 98.81 185 TYR B C 1
ATOM 4198 O O . TYR B 1 185 ? 0.129 -23.297 -20.812 1 98.81 185 TYR B O 1
ATOM 4206 N N . THR B 1 186 ? 0.849 -22.031 -22.406 1 98.44 186 THR B N 1
ATOM 4207 C CA . THR B 1 186 ? 0.957 -23.141 -23.344 1 98.44 186 THR B CA 1
ATOM 4208 C C . THR B 1 186 ? 1.947 -24.188 -22.844 1 98.44 186 THR B C 1
ATOM 4210 O O . THR B 1 186 ? 1.69 -25.391 -22.938 1 98.44 186 THR B O 1
ATOM 4213 N N . ILE B 1 187 ? 3.02 -23.766 -22.281 1 97.88 187 ILE B N 1
ATOM 4214 C CA . ILE B 1 187 ? 4.043 -24.656 -21.75 1 97.88 187 ILE B CA 1
ATOM 4215 C C . ILE B 1 187 ? 3.488 -25.453 -20.578 1 97.88 187 ILE B C 1
ATOM 4217 O O . ILE B 1 187 ? 3.811 -26.625 -20.391 1 97.88 187 ILE B O 1
ATOM 4221 N N . SER B 1 188 ? 2.58 -24.812 -19.797 1 98.44 188 SER B N 1
ATOM 4222 C CA . SER B 1 188 ? 2.252 -25.359 -18.484 1 98.44 188 SER B CA 1
ATOM 4223 C C . SER B 1 188 ? 0.866 -26 -18.484 1 98.44 188 SER B C 1
ATOM 4225 O O . SER B 1 188 ? 0.521 -26.75 -17.578 1 98.44 188 SER B O 1
ATOM 4227 N N . ARG B 1 189 ? 0.019 -25.812 -19.422 1 97.62 189 ARG B N 1
ATOM 4228 C CA . ARG B 1 189 ? -1.423 -26.031 -19.359 1 97.62 189 ARG B CA 1
ATOM 4229 C C . ARG B 1 189 ? -1.748 -27.5 -19.109 1 97.62 189 ARG B C 1
ATOM 4231 O O . ARG B 1 189 ? -2.838 -27.828 -18.641 1 97.62 189 ARG B O 1
ATOM 4238 N N . ASN B 1 190 ? -0.812 -28.422 -19.406 1 96.81 190 ASN B N 1
ATOM 4239 C CA . ASN B 1 190 ? -1.107 -29.844 -19.266 1 96.81 190 ASN B CA 1
ATOM 4240 C C . ASN B 1 190 ? -0.303 -30.469 -18.141 1 96.81 190 ASN B C 1
ATOM 4242 O O . ASN B 1 190 ? -0.264 -31.703 -18 1 96.81 190 ASN B O 1
ATOM 4246 N N . VAL B 1 191 ? 0.375 -29.656 -17.375 1 98.38 191 VAL B N 1
ATOM 4247 C CA . VAL B 1 191 ? 1.096 -30.172 -16.219 1 98.38 191 VAL B CA 1
ATOM 4248 C C . VAL B 1 191 ? 0.114 -30.828 -15.242 1 98.38 191 VAL B C 1
ATOM 4250 O O . VAL B 1 191 ? -0.925 -30.25 -14.922 1 98.38 191 VAL B O 1
ATOM 4253 N N . PRO B 1 192 ? 0.404 -32.062 -14.836 1 98 192 PRO B N 1
ATOM 4254 C CA . PRO B 1 192 ? -0.476 -32.656 -13.828 1 98 192 PRO B CA 1
ATOM 4255 C C . PRO B 1 192 ? -0.431 -31.906 -12.492 1 98 192 PRO B C 1
ATOM 4257 O O . PRO B 1 192 ? 0.644 -31.734 -11.914 1 98 192 PRO B O 1
ATOM 4260 N N . LEU B 1 193 ? -1.563 -31.453 -12.062 1 98.62 193 LEU B N 1
ATOM 4261 C CA . LEU B 1 193 ? -1.689 -30.828 -10.758 1 98.62 193 LEU B CA 1
ATOM 4262 C C . LEU B 1 193 ? -2.145 -31.828 -9.703 1 98.62 193 LEU B C 1
ATOM 4264 O O . LEU B 1 193 ? -2.738 -32.844 -10.039 1 98.62 193 LEU B O 1
ATOM 4268 N N . LYS B 1 194 ? -1.796 -31.547 -8.508 1 97.81 194 LYS B N 1
ATOM 4269 C CA . LYS B 1 194 ? -2.273 -32.344 -7.398 1 97.81 194 LYS B CA 1
ATOM 4270 C C . LYS B 1 194 ? -3.711 -32 -7.031 1 97.81 194 LYS B C 1
ATOM 4272 O O . LYS B 1 194 ? -4.133 -30.859 -7.207 1 97.81 194 LYS B O 1
ATOM 4277 N N . ASP B 1 195 ? -4.348 -33.031 -6.594 1 96.69 195 ASP B N 1
ATOM 4278 C CA . ASP B 1 195 ? -5.641 -32.844 -5.938 1 96.69 195 ASP B CA 1
ATOM 4279 C C . ASP B 1 195 ? -5.633 -33.469 -4.539 1 96.69 195 ASP B C 1
ATOM 4281 O O . ASP B 1 195 ? -4.73 -34.25 -4.199 1 96.69 195 ASP B O 1
ATOM 4285 N N . ASP B 1 196 ? -6.441 -32.969 -3.662 1 94.69 196 ASP B N 1
ATOM 4286 C CA . ASP B 1 196 ? -6.566 -33.438 -2.291 1 94.69 196 ASP B CA 1
ATOM 4287 C C . ASP B 1 196 ? -7.965 -34 -2.035 1 94.69 196 ASP B C 1
ATOM 4289 O O . ASP B 1 196 ? -8.969 -33.344 -2.311 1 94.69 196 ASP B O 1
ATOM 4293 N N . PRO B 1 197 ? -8.023 -35.281 -1.449 1 95.12 197 PRO B N 1
ATOM 4294 C CA . PRO B 1 197 ? -9.336 -35.906 -1.262 1 95.12 197 PRO B CA 1
ATOM 4295 C C . PRO B 1 197 ? -10.258 -35.094 -0.363 1 95.12 197 PRO B C 1
ATOM 4297 O O . PRO B 1 197 ? -11.469 -35.062 -0.562 1 95.12 197 PRO B O 1
ATOM 4300 N N . VAL B 1 198 ? -9.758 -34.5 0.636 1 93.75 198 VAL B N 1
ATOM 4301 C CA . VAL B 1 198 ? -10.57 -33.688 1.53 1 93.75 198 VAL B CA 1
ATOM 4302 C C . VAL B 1 198 ? -11.141 -32.469 0.768 1 93.75 198 VAL B C 1
ATOM 4304 O O . VAL B 1 198 ? -12.32 -32.156 0.887 1 93.75 198 VAL B O 1
ATOM 4307 N N . ILE B 1 199 ? -10.273 -31.859 0.008 1 94.75 199 ILE B N 1
ATOM 4308 C CA . ILE B 1 199 ? -10.688 -30.703 -0.781 1 94.75 199 ILE B CA 1
ATOM 4309 C C . ILE B 1 199 ? -11.703 -31.125 -1.834 1 94.75 199 ILE B C 1
ATOM 4311 O O . ILE B 1 199 ? -12.688 -30.422 -2.084 1 94.75 199 ILE B O 1
ATOM 4315 N N . ALA B 1 200 ? -11.453 -32.281 -2.436 1 95.94 200 ALA B N 1
ATOM 4316 C CA . ALA B 1 200 ? -12.367 -32.812 -3.43 1 95.94 200 ALA B CA 1
ATOM 4317 C C . ALA B 1 200 ? -13.766 -33.031 -2.834 1 95.94 200 ALA B C 1
ATOM 4319 O O . ALA B 1 200 ? -14.766 -32.719 -3.482 1 95.94 200 ALA B O 1
ATOM 4320 N N . ARG B 1 201 ? -13.875 -33.469 -1.633 1 94.75 201 ARG B N 1
ATOM 4321 C CA . ARG B 1 201 ? -15.164 -33.656 -0.97 1 94.75 201 ARG B CA 1
ATOM 4322 C C . ARG B 1 201 ? -15.82 -32.312 -0.667 1 94.75 201 ARG B C 1
ATOM 4324 O O . ARG B 1 201 ? -17.031 -32.156 -0.849 1 94.75 201 ARG B O 1
ATOM 4331 N N . GLN B 1 202 ? -15.016 -31.391 -0.272 1 92.25 202 GLN B N 1
ATOM 4332 C CA . GLN B 1 202 ? -15.531 -30.078 0.099 1 92.25 202 GLN B CA 1
ATOM 4333 C C . GLN B 1 202 ? -16.125 -29.359 -1.11 1 92.25 202 GLN B C 1
ATOM 4335 O O . GLN B 1 202 ? -17.125 -28.641 -0.99 1 92.25 202 GLN B O 1
ATOM 4340 N N . ARG B 1 203 ? -15.469 -29.5 -2.262 1 94.38 203 ARG B N 1
ATOM 4341 C CA . ARG B 1 203 ? -15.906 -28.719 -3.414 1 94.38 203 ARG B CA 1
ATOM 4342 C C . ARG B 1 203 ? -17.234 -29.234 -3.949 1 94.38 203 ARG B C 1
ATOM 4344 O O . ARG B 1 203 ? -17.922 -28.547 -4.711 1 94.38 203 ARG B O 1
ATOM 4351 N N . GLN B 1 204 ? -17.656 -30.391 -3.426 1 93.31 204 GLN B N 1
ATOM 4352 C CA . GLN B 1 204 ? -18.953 -30.922 -3.859 1 93.31 204 GLN B CA 1
ATOM 4353 C C . GLN B 1 204 ? -20.094 -30.062 -3.33 1 93.31 204 GLN B C 1
ATOM 4355 O O . GLN B 1 204 ? -21.219 -30.125 -3.855 1 93.31 204 GLN B O 1
ATOM 4360 N N . LYS B 1 205 ? -19.875 -29.266 -2.377 1 91.75 205 LYS B N 1
ATOM 4361 C CA . LYS B 1 205 ? -20.891 -28.391 -1.793 1 91.75 205 LYS B CA 1
ATOM 4362 C C . LYS B 1 205 ? -21.25 -27.25 -2.738 1 91.75 205 LYS B C 1
ATOM 4364 O O . LYS B 1 205 ? -22.25 -26.562 -2.547 1 91.75 205 LYS B O 1
ATOM 4369 N N . TRP B 1 206 ? -20.453 -27.031 -3.678 1 96.75 206 TRP B N 1
ATOM 4370 C CA . TRP B 1 206 ? -20.609 -25.875 -4.57 1 96.75 206 TRP B CA 1
ATOM 4371 C C . TRP B 1 206 ? -21.5 -26.234 -5.758 1 96.75 206 TRP B C 1
ATOM 4373 O O . TRP B 1 206 ? -21.109 -26.016 -6.91 1 96.75 206 TRP B O 1
ATOM 4383 N N . THR B 1 207 ? -22.672 -26.594 -5.508 1 95.19 207 THR B N 1
ATOM 4384 C CA . THR B 1 207 ? -23.547 -27.234 -6.484 1 95.19 207 THR B CA 1
ATOM 4385 C C . THR B 1 207 ? -23.969 -26.234 -7.559 1 95.19 207 THR B C 1
ATOM 4387 O O . THR B 1 207 ? -24.266 -26.609 -8.688 1 95.19 207 THR B O 1
ATOM 4390 N N . ASP B 1 208 ? -24 -24.953 -7.336 1 95.25 208 ASP B N 1
ATOM 4391 C CA . ASP B 1 208 ? -24.406 -23.969 -8.312 1 95.25 208 ASP B CA 1
ATOM 4392 C C . ASP B 1 208 ? -23.203 -23.406 -9.078 1 95.25 208 ASP B C 1
ATOM 4394 O O . ASP B 1 208 ? -23.344 -22.5 -9.891 1 95.25 208 ASP B O 1
ATOM 4398 N N . TYR B 1 209 ? -22.062 -23.938 -8.844 1 97.69 209 TYR B N 1
ATOM 4399 C CA . TYR B 1 209 ? -20.812 -23.438 -9.414 1 97.69 209 TYR B CA 1
ATOM 4400 C C . TYR B 1 209 ? -20.031 -24.578 -10.062 1 97.69 209 TYR B C 1
ATOM 4402 O O . TYR B 1 209 ? -19.094 -25.109 -9.469 1 97.69 209 TYR B O 1
ATOM 4410 N N . PRO B 1 210 ? -20.312 -24.875 -11.25 1 97.44 210 PRO B N 1
ATOM 4411 C CA . PRO B 1 210 ? -19.75 -26.047 -11.906 1 97.44 210 PRO B CA 1
ATOM 4412 C C . PRO B 1 210 ? -18.219 -26.031 -11.914 1 97.44 210 PRO B C 1
ATOM 4414 O O . PRO B 1 210 ? -17.578 -27.078 -11.75 1 97.44 210 PRO B O 1
ATOM 4417 N N . TYR B 1 211 ? -17.594 -24.906 -12.102 1 98.19 211 TYR B N 1
ATOM 4418 C CA . TYR B 1 211 ? -16.141 -24.859 -12.148 1 98.19 211 TYR B CA 1
ATOM 4419 C C . TYR B 1 211 ? -15.539 -25.109 -10.773 1 98.19 211 TYR B C 1
ATOM 4421 O O . TYR B 1 211 ? -14.461 -25.688 -10.656 1 98.19 211 TYR B O 1
ATOM 4429 N N . ALA B 1 212 ? -16.203 -24.672 -9.742 1 98.19 212 ALA B N 1
ATOM 4430 C CA . ALA B 1 212 ? -15.719 -24.844 -8.375 1 98.19 212 ALA B CA 1
ATOM 4431 C C . ALA B 1 212 ? -15.641 -26.328 -8.008 1 98.19 212 ALA B C 1
ATOM 4433 O O . ALA B 1 212 ? -14.883 -26.719 -7.113 1 98.19 212 ALA B O 1
ATOM 4434 N N . GLN B 1 213 ? -16.406 -27.156 -8.727 1 97.88 213 GLN B N 1
ATOM 4435 C CA . GLN B 1 213 ? -16.5 -28.562 -8.367 1 97.88 213 GLN B CA 1
ATOM 4436 C C . GLN B 1 213 ? -15.43 -29.391 -9.094 1 97.88 213 GLN B C 1
ATOM 4438 O O . GLN B 1 213 ? -15.227 -30.562 -8.781 1 97.88 213 GLN B O 1
ATOM 4443 N N . LYS B 1 214 ? -14.828 -28.828 -10.031 1 98 214 LYS B N 1
ATOM 4444 C CA . LYS B 1 214 ? -13.867 -29.547 -10.852 1 98 214 LYS B CA 1
ATOM 4445 C C . LYS B 1 214 ? -12.562 -29.797 -10.094 1 98 214 LYS B C 1
ATOM 4447 O O . LYS B 1 214 ? -12.297 -29.141 -9.086 1 98 214 LYS B O 1
ATOM 4452 N N . ALA B 1 215 ? -11.789 -30.766 -10.641 1 98.06 215 ALA B N 1
ATOM 4453 C CA . ALA B 1 215 ? -10.406 -30.891 -10.18 1 98.06 215 ALA B CA 1
ATOM 4454 C C . ALA B 1 215 ? -9.594 -29.641 -10.523 1 98.06 215 ALA B C 1
ATOM 4456 O O . ALA B 1 215 ? -9.977 -28.875 -11.406 1 98.06 215 ALA B O 1
ATOM 4457 N N . PRO B 1 216 ? -8.484 -29.469 -9.797 1 98.56 216 PRO B N 1
ATOM 4458 C CA . PRO B 1 216 ? -7.637 -28.312 -10.102 1 98.56 216 PRO B CA 1
ATOM 4459 C C . PRO B 1 216 ? -7.23 -28.25 -11.578 1 98.56 216 PRO B C 1
ATOM 4461 O O . PRO B 1 216 ? -6.977 -29.297 -12.195 1 98.56 216 PRO B O 1
ATOM 4464 N N . MET B 1 217 ? -7.125 -27.078 -12.102 1 98.62 217 MET B N 1
ATOM 4465 C CA . MET B 1 217 ? -6.766 -26.844 -13.5 1 98.62 217 MET B CA 1
ATOM 4466 C C . MET B 1 217 ? -5.867 -25.625 -13.641 1 98.62 217 MET B C 1
ATOM 4468 O O . MET B 1 217 ? -5.777 -24.812 -12.727 1 98.62 217 MET B O 1
ATOM 4472 N N . ILE B 1 218 ? -5.176 -25.547 -14.711 1 98.94 218 ILE B N 1
ATOM 4473 C CA . ILE B 1 218 ? -4.406 -24.375 -15.078 1 98.94 218 ILE B CA 1
ATOM 4474 C C . ILE B 1 218 ? -5.191 -23.531 -16.078 1 98.94 218 ILE B C 1
ATOM 4476 O O . ILE B 1 218 ? -5.695 -24.047 -17.078 1 98.94 218 ILE B O 1
ATOM 4480 N N . LEU B 1 219 ? -5.402 -22.281 -15.781 1 98.81 219 LEU B N 1
ATOM 4481 C CA . LEU B 1 219 ? -6.172 -21.406 -16.656 1 98.81 219 LEU B CA 1
ATOM 4482 C C . LEU B 1 219 ? -5.543 -20.031 -16.75 1 98.81 219 LEU B C 1
ATOM 4484 O O . LEU B 1 219 ? -4.523 -19.766 -16.094 1 98.81 219 LEU B O 1
ATOM 4488 N N . GLU B 1 220 ? -6.031 -19.188 -17.656 1 98.75 220 GLU B N 1
ATOM 4489 C CA . GLU B 1 220 ? -5.707 -17.766 -17.719 1 98.75 220 GLU B CA 1
ATOM 4490 C C . GLU B 1 220 ? -6.789 -16.922 -17.062 1 98.75 220 GLU B C 1
ATOM 4492 O O . GLU B 1 220 ? -7.977 -17.219 -17.188 1 98.75 220 GLU B O 1
ATOM 4497 N N . GLY B 1 221 ? -6.363 -15.953 -16.297 1 98.75 221 GLY B N 1
ATOM 4498 C CA . GLY B 1 221 ? -7.293 -15.031 -15.664 1 98.75 221 GLY B CA 1
ATOM 4499 C C . GLY B 1 221 ? -6.617 -14.039 -14.734 1 98.75 221 GLY B C 1
ATOM 4500 O O . GLY B 1 221 ? -5.488 -14.266 -14.289 1 98.75 221 GLY B O 1
ATOM 4501 N N . GLU B 1 222 ? -7.289 -12.961 -14.398 1 98.88 222 GLU B N 1
ATOM 4502 C CA . GLU B 1 222 ? -6.676 -11.805 -13.742 1 98.88 222 GLU B CA 1
ATOM 4503 C C . GLU B 1 222 ? -6.613 -12 -12.227 1 98.88 222 GLU B C 1
ATOM 4505 O O . GLU B 1 222 ? -7.422 -12.734 -11.656 1 98.88 222 GLU B O 1
ATOM 4510 N N . THR B 1 223 ? -5.637 -11.43 -11.695 1 98.94 223 THR B N 1
ATOM 4511 C CA . THR B 1 223 ? -5.539 -11.297 -10.242 1 98.94 223 THR B CA 1
ATOM 4512 C C . THR B 1 223 ? -5.926 -9.891 -9.797 1 98.94 223 THR B C 1
ATOM 4514 O O . THR B 1 223 ? -5.512 -8.906 -10.414 1 98.94 223 THR B O 1
ATOM 4517 N N . LEU B 1 224 ? -6.812 -9.836 -8.891 1 98.94 224 LEU B N 1
ATOM 4518 C CA . LEU B 1 224 ? -7.141 -8.594 -8.195 1 98.94 224 LEU B CA 1
ATOM 4519 C C . LEU B 1 224 ? -6.473 -8.539 -6.828 1 98.94 224 LEU B C 1
ATOM 4521 O O . LEU B 1 224 ? -6.727 -9.398 -5.977 1 98.94 224 LEU B O 1
ATOM 4525 N N . GLY B 1 225 ? -5.566 -7.566 -6.691 1 98.62 225 GLY B N 1
ATOM 4526 C CA . GLY B 1 225 ? -4.922 -7.359 -5.406 1 98.62 225 GLY B CA 1
ATOM 4527 C C . GLY B 1 225 ? -5.562 -6.262 -4.582 1 98.62 225 GLY B C 1
ATOM 4528 O O . GLY B 1 225 ? -5.922 -5.207 -5.117 1 98.62 225 GLY B O 1
ATOM 4529 N N . ALA B 1 226 ? -5.703 -6.492 -3.297 1 97.94 226 ALA B N 1
ATOM 4530 C CA . ALA B 1 226 ? -6.195 -5.5 -2.346 1 97.94 226 ALA B CA 1
ATOM 4531 C C . ALA B 1 226 ? -5.637 -5.754 -0.949 1 97.94 226 ALA B C 1
ATOM 4533 O O . ALA B 1 226 ? -5.543 -6.902 -0.51 1 97.94 226 ALA B O 1
ATOM 4534 N N . HIS B 1 227 ? -5.328 -4.66 -0.25 1 96 227 HIS B N 1
ATOM 4535 C CA . HIS B 1 227 ? -4.91 -4.809 1.14 1 96 227 HIS B CA 1
ATOM 4536 C C . HIS B 1 227 ? -6.027 -5.414 1.987 1 96 227 HIS B C 1
ATOM 4538 O O . HIS B 1 227 ? -5.758 -6.121 2.959 1 96 227 HIS B O 1
ATOM 4544 N N . ARG B 1 228 ? -7.195 -5.098 1.604 1 96.81 228 ARG B N 1
ATOM 4545 C CA . ARG B 1 228 ? -8.352 -5.645 2.303 1 96.81 228 ARG B CA 1
ATOM 4546 C C . ARG B 1 228 ? -8.5 -7.141 2.041 1 96.81 228 ARG B C 1
ATOM 4548 O O . ARG B 1 228 ? -8.477 -7.578 0.89 1 96.81 228 ARG B O 1
ATOM 4555 N N . TYR B 1 229 ? -8.547 -7.871 3.1 1 95.69 229 TYR B N 1
ATOM 4556 C CA . TYR B 1 229 ? -8.992 -9.258 3.002 1 95.69 229 TYR B CA 1
ATOM 4557 C C . TYR B 1 229 ? -10.516 -9.336 2.908 1 95.69 229 TYR B C 1
ATOM 4559 O O . TYR B 1 229 ? -11.188 -9.641 3.893 1 95.69 229 TYR B O 1
ATOM 4567 N N . TRP B 1 230 ? -11.023 -9.203 1.743 1 97.88 230 TRP B N 1
ATOM 4568 C CA . TRP B 1 230 ? -12.469 -9.18 1.537 1 97.88 230 TRP B CA 1
ATOM 4569 C C . TRP B 1 230 ? -13 -10.578 1.257 1 97.88 230 TRP B C 1
ATOM 4571 O O . TRP B 1 230 ? -12.25 -11.469 0.854 1 97.88 230 TRP B O 1
ATOM 4581 N N . HIS B 1 231 ? -14.258 -10.773 1.485 1 97.94 231 HIS B N 1
ATOM 4582 C CA . HIS B 1 231 ? -14.922 -12.062 1.293 1 97.94 231 HIS B CA 1
ATOM 4583 C C . HIS B 1 231 ? -16.422 -11.883 1.102 1 97.94 231 HIS B C 1
ATOM 4585 O O . HIS B 1 231 ? -17 -10.906 1.585 1 97.94 231 HIS B O 1
ATOM 4591 N N . GLY B 1 232 ? -17 -12.742 0.291 1 98.19 232 GLY B N 1
ATOM 4592 C CA . GLY B 1 232 ? -18.453 -12.766 0.184 1 98.19 232 GLY B CA 1
ATOM 4593 C C . GLY B 1 232 ? -18.953 -12.531 -1.229 1 98.19 232 GLY B C 1
ATOM 4594 O O . GLY B 1 232 ? -18.234 -11.977 -2.064 1 98.19 232 GLY B O 1
ATOM 4595 N N . GLU B 1 233 ? -20.203 -12.875 -1.43 1 97.94 233 GLU B N 1
ATOM 4596 C CA . GLU B 1 233 ? -20.797 -12.859 -2.76 1 97.94 233 GLU B CA 1
ATOM 4597 C C . GLU B 1 233 ? -20.828 -11.445 -3.334 1 97.94 233 GLU B C 1
ATOM 4599 O O . GLU B 1 233 ? -20.484 -11.234 -4.5 1 97.94 233 GLU B O 1
ATOM 4604 N N . ARG B 1 234 ? -21.203 -10.477 -2.543 1 98.31 234 ARG B N 1
ATOM 4605 C CA . ARG B 1 234 ? -21.312 -9.109 -3.047 1 98.31 234 ARG B CA 1
ATOM 4606 C C . ARG B 1 234 ? -19.938 -8.531 -3.375 1 98.31 234 ARG B C 1
ATOM 4608 O O . ARG B 1 234 ? -19.781 -7.805 -4.355 1 98.31 234 ARG B O 1
ATOM 4615 N N . ARG B 1 235 ? -18.953 -8.836 -2.572 1 98.69 235 ARG B N 1
ATOM 4616 C CA . ARG B 1 235 ? -17.594 -8.391 -2.869 1 98.69 235 ARG B CA 1
ATOM 4617 C C . ARG B 1 235 ? -17.016 -9.133 -4.07 1 98.69 235 ARG B C 1
ATOM 4619 O O . ARG B 1 235 ? -16.234 -8.57 -4.844 1 98.69 235 ARG B O 1
ATOM 4626 N N . ASN B 1 236 ? -17.375 -10.391 -4.188 1 98.75 236 ASN B N 1
ATOM 4627 C CA . ASN B 1 236 ? -16.984 -11.133 -5.383 1 98.75 236 ASN B CA 1
ATOM 4628 C C . ASN B 1 236 ? -17.562 -10.5 -6.645 1 98.75 236 ASN B C 1
ATOM 4630 O O . ASN B 1 236 ? -16.859 -10.352 -7.648 1 98.75 236 ASN B O 1
ATOM 4634 N N . GLN B 1 237 ? -18.844 -10.133 -6.559 1 98.75 237 GLN B N 1
ATOM 4635 C CA . GLN B 1 237 ? -19.469 -9.43 -7.676 1 98.75 237 GLN B CA 1
ATOM 4636 C C . GLN B 1 237 ? -18.734 -8.125 -7.977 1 98.75 237 GLN B C 1
ATOM 4638 O O . GLN B 1 237 ? -18.484 -7.801 -9.141 1 98.75 237 GLN B O 1
ATOM 4643 N N . TRP B 1 238 ? -18.422 -7.379 -6.965 1 98.88 238 TRP B N 1
ATOM 4644 C CA . TRP B 1 238 ? -17.656 -6.152 -7.152 1 98.88 238 TRP B CA 1
ATOM 4645 C C . TRP B 1 238 ? -16.328 -6.445 -7.867 1 98.88 238 TRP B C 1
ATOM 4647 O O . TRP B 1 238 ? -15.969 -5.75 -8.812 1 98.88 238 TRP B O 1
ATOM 4657 N N . ALA B 1 239 ? -15.633 -7.473 -7.441 1 98.94 239 ALA B N 1
ATOM 4658 C CA . ALA B 1 239 ? -14.344 -7.824 -8.031 1 98.94 239 ALA B CA 1
ATOM 4659 C C . ALA B 1 239 ? -14.492 -8.172 -9.508 1 98.94 239 ALA B C 1
ATOM 4661 O O . ALA B 1 239 ? -13.695 -7.73 -10.336 1 98.94 239 ALA B O 1
ATOM 4662 N N . GLU B 1 240 ? -15.5 -8.938 -9.812 1 98.94 240 GLU B N 1
ATOM 4663 C CA . GLU B 1 240 ? -15.758 -9.281 -11.211 1 98.94 240 GLU B CA 1
ATOM 4664 C C . GLU B 1 240 ? -16.016 -8.039 -12.047 1 98.94 240 GLU B C 1
ATOM 4666 O O . GLU B 1 240 ? -15.422 -7.879 -13.125 1 98.94 240 GLU B O 1
ATOM 4671 N N . ASN B 1 241 ? -16.859 -7.156 -11.562 1 98.88 241 ASN B N 1
ATOM 4672 C CA . ASN B 1 241 ? -17.203 -5.938 -12.289 1 98.88 241 ASN B CA 1
ATOM 4673 C C . ASN B 1 241 ? -16 -4.996 -12.391 1 98.88 241 ASN B C 1
ATOM 4675 O O . ASN B 1 241 ? -15.797 -4.348 -13.422 1 98.88 241 ASN B O 1
ATOM 4679 N N . TRP B 1 242 ? -15.25 -4.914 -11.32 1 98.88 242 TRP B N 1
ATOM 4680 C CA . TRP B 1 242 ? -14.078 -4.047 -11.258 1 98.88 242 TRP B CA 1
ATOM 4681 C C . TRP B 1 242 ? -13.031 -4.469 -12.289 1 98.88 242 TRP B C 1
ATOM 4683 O O . TRP B 1 242 ? -12.516 -3.639 -13.031 1 98.88 242 TRP B O 1
ATOM 4693 N N . VAL B 1 243 ? -12.742 -5.754 -12.359 1 98.88 243 VAL B N 1
ATOM 4694 C CA . VAL B 1 243 ? -11.789 -6.277 -13.336 1 98.88 243 VAL B CA 1
ATOM 4695 C C . VAL B 1 243 ? -12.305 -6.031 -14.75 1 98.88 243 VAL B C 1
ATOM 4697 O O . VAL B 1 243 ? -11.57 -5.543 -15.609 1 98.88 243 VAL B O 1
ATOM 4700 N N . LYS B 1 244 ? -13.562 -6.352 -14.945 1 98.75 244 LYS B N 1
ATOM 4701 C CA . LYS B 1 244 ? -14.164 -6.125 -16.266 1 98.75 244 LYS B CA 1
ATOM 4702 C C . LYS B 1 244 ? -14.062 -4.656 -16.656 1 98.75 244 LYS B C 1
ATOM 4704 O O . LYS B 1 244 ? -13.656 -4.34 -17.781 1 98.75 244 LYS B O 1
ATOM 4709 N N . LEU B 1 245 ? -14.414 -3.762 -15.773 1 98.38 245 LEU B N 1
ATOM 4710 C CA . LEU B 1 245 ? -14.414 -2.324 -16.031 1 98.38 245 LEU B CA 1
ATOM 4711 C C . LEU B 1 245 ? -13.031 -1.85 -16.469 1 98.38 245 LEU B C 1
ATOM 4713 O O . LEU B 1 245 ? -12.883 -1.244 -17.531 1 98.38 245 LEU B O 1
ATOM 4717 N N . TRP B 1 246 ? -11.992 -2.23 -15.742 1 98.19 246 TRP B N 1
ATOM 4718 C CA . TRP B 1 246 ? -10.68 -1.629 -15.914 1 98.19 246 TRP B CA 1
ATOM 4719 C C . TRP B 1 246 ? -9.898 -2.33 -17.016 1 98.19 246 TRP B C 1
ATOM 4721 O O . TRP B 1 246 ? -8.875 -1.819 -17.484 1 98.19 246 TRP B O 1
ATOM 4731 N N . THR B 1 247 ? -10.367 -3.441 -17.453 1 98.19 247 THR B N 1
ATOM 4732 C CA . THR B 1 247 ? -9.727 -4.129 -18.562 1 98.19 247 THR B CA 1
ATOM 4733 C C . THR B 1 247 ? -10.562 -3.979 -19.844 1 98.19 247 THR B C 1
ATOM 4735 O O . THR B 1 247 ? -10.359 -4.711 -20.812 1 98.19 247 THR B O 1
ATOM 4738 N N . LYS B 1 248 ? -11.562 -3.105 -19.797 1 96.94 248 LYS B N 1
ATOM 4739 C CA . LYS B 1 248 ? -12.422 -2.787 -20.922 1 96.94 248 LYS B CA 1
ATOM 4740 C C . LYS B 1 248 ? -13.148 -4.031 -21.438 1 96.94 248 LYS B C 1
ATOM 4742 O O . LYS B 1 248 ? -13.219 -4.266 -22.641 1 96.94 248 LYS B O 1
ATOM 4747 N N . GLY B 1 249 ? -13.461 -4.84 -20.516 1 98.12 249 GLY B N 1
ATOM 4748 C CA . GLY B 1 249 ? -14.273 -6.008 -20.812 1 98.12 249 GLY B CA 1
ATOM 4749 C C . GLY B 1 249 ? -13.445 -7.211 -21.25 1 98.12 249 GLY B C 1
ATOM 4750 O O . GLY B 1 249 ? -14 -8.273 -21.547 1 98.12 249 GLY B O 1
ATOM 4751 N N . GLN B 1 250 ? -12.148 -7.125 -21.188 1 98.38 250 GLN B N 1
ATOM 4752 C CA . GLN B 1 250 ? -11.32 -8.188 -21.766 1 98.38 250 GLN B CA 1
ATOM 4753 C C . GLN B 1 250 ? -10.828 -9.141 -20.672 1 98.38 250 GLN B C 1
ATOM 4755 O O . GLN B 1 250 ? -10.352 -10.234 -20.969 1 98.38 250 GLN B O 1
ATOM 4760 N N . GLY B 1 251 ? -10.852 -8.68 -19.406 1 98.62 251 GLY B N 1
ATOM 4761 C CA . GLY B 1 251 ? -10.336 -9.492 -18.312 1 98.62 251 GLY B CA 1
ATOM 4762 C C . GLY B 1 251 ? -11.422 -10.18 -17.516 1 98.62 251 GLY B C 1
ATOM 4763 O O . GLY B 1 251 ? -12.586 -9.758 -17.547 1 98.62 251 GLY B O 1
ATOM 4764 N N . ARG B 1 252 ? -11.016 -11.203 -16.828 1 98.75 252 ARG B N 1
ATOM 4765 C CA . ARG B 1 252 ? -11.891 -11.914 -15.898 1 98.75 252 ARG B CA 1
ATOM 4766 C C . ARG B 1 252 ? -11.219 -12.086 -14.539 1 98.75 252 ARG B C 1
ATOM 4768 O O . ARG B 1 252 ? -10.039 -12.453 -14.469 1 98.75 252 ARG B O 1
ATOM 4775 N N . PHE B 1 253 ? -11.992 -11.812 -13.578 1 98.94 253 PHE B N 1
ATOM 4776 C CA . PHE B 1 253 ? -11.492 -11.992 -12.227 1 98.94 253 PHE B CA 1
ATOM 4777 C C . PHE B 1 253 ? -11.398 -13.469 -11.867 1 98.94 253 PHE B C 1
ATOM 4779 O O . PHE B 1 253 ? -12.414 -14.164 -11.82 1 98.94 253 PHE B O 1
ATOM 4786 N N . VAL B 1 254 ? -10.18 -13.984 -11.508 1 98.94 254 VAL B N 1
ATOM 4787 C CA . VAL B 1 254 ? -10 -15.391 -11.156 1 98.94 254 VAL B CA 1
ATOM 4788 C C . VAL B 1 254 ? -9.422 -15.492 -9.742 1 98.94 254 VAL B C 1
ATOM 4790 O O . VAL B 1 254 ? -9.859 -16.312 -8.945 1 98.94 254 VAL B O 1
ATOM 4793 N N . MET B 1 255 ? -8.438 -14.672 -9.422 1 98.94 255 MET B N 1
ATOM 4794 C CA . MET B 1 255 ? -7.688 -14.766 -8.172 1 98.94 255 MET B CA 1
ATOM 4795 C C . MET B 1 255 ? -7.711 -13.445 -7.418 1 98.94 255 MET B C 1
ATOM 4797 O O . MET B 1 255 ? -7.652 -12.375 -8.031 1 98.94 255 MET B O 1
ATOM 4801 N N . THR B 1 256 ? -7.75 -13.508 -6.094 1 98.75 256 THR B N 1
ATOM 4802 C CA . THR B 1 256 ? -7.555 -12.32 -5.27 1 98.75 256 THR B CA 1
ATOM 4803 C C . THR B 1 256 ? -6.52 -12.578 -4.18 1 98.75 256 THR B C 1
ATOM 4805 O O . THR B 1 256 ? -6.406 -13.703 -3.68 1 98.75 256 THR B O 1
ATOM 4808 N N . ASN B 1 257 ? -5.812 -11.672 -3.891 1 97.81 257 ASN B N 1
ATOM 4809 C CA . ASN B 1 257 ? -4.742 -11.695 -2.902 1 97.81 257 ASN B CA 1
ATOM 4810 C C . ASN B 1 257 ? -4.465 -10.297 -2.346 1 97.81 257 ASN B C 1
ATOM 4812 O O . ASN B 1 257 ? -5.188 -9.352 -2.65 1 97.81 257 ASN B O 1
ATOM 4816 N N . GLU B 1 258 ? -3.424 -10.156 -1.53 1 96.25 258 GLU B N 1
ATOM 4817 C CA . GLU B 1 258 ? -3.26 -8.891 -0.82 1 96.25 258 GLU B CA 1
ATOM 4818 C C . GLU B 1 258 ? -2.016 -8.148 -1.3 1 96.25 258 GLU B C 1
ATOM 4820 O O . GLU B 1 258 ? -1.686 -7.082 -0.779 1 96.25 258 GLU B O 1
ATOM 4825 N N . GLU B 1 259 ? -1.312 -8.641 -2.381 1 96.75 259 GLU B N 1
ATOM 4826 C CA . GLU B 1 259 ? -0.004 -8.023 -2.578 1 96.75 259 GLU B CA 1
ATOM 4827 C C . GLU B 1 259 ? 0.291 -7.816 -4.062 1 96.75 259 GLU B C 1
ATOM 4829 O O . GLU B 1 259 ? 1.227 -7.098 -4.418 1 96.75 259 GLU B O 1
ATOM 4834 N N . SER B 1 260 ? -0.424 -8.453 -4.977 1 98.38 260 SER B N 1
ATOM 4835 C CA . SER B 1 260 ? -0.049 -8.406 -6.387 1 98.38 260 SER B CA 1
ATOM 4836 C C . SER B 1 260 ? -0.049 -6.973 -6.91 1 98.38 260 SER B C 1
ATOM 4838 O O . SER B 1 260 ? 0.825 -6.59 -7.691 1 98.38 260 SER B O 1
ATOM 4840 N N . GLN B 1 261 ? -1.043 -6.152 -6.473 1 98 261 GLN B N 1
ATOM 4841 C CA . GLN B 1 261 ? -1.136 -4.773 -6.941 1 98 261 GLN B CA 1
ATOM 4842 C C . GLN B 1 261 ? 0.046 -3.941 -6.453 1 98 261 GLN B C 1
ATOM 4844 O O . GLN B 1 261 ? 0.536 -3.066 -7.168 1 98 261 GLN B O 1
ATOM 4849 N N . ILE B 1 262 ? 0.523 -4.219 -5.277 1 97.06 262 ILE B N 1
ATOM 4850 C CA . ILE B 1 262 ? 1.668 -3.521 -4.703 1 97.06 262 ILE B CA 1
ATOM 4851 C C . ILE B 1 262 ? 2.934 -3.879 -5.48 1 97.06 262 ILE B C 1
ATOM 4853 O O . ILE B 1 262 ? 3.695 -2.994 -5.875 1 97.06 262 ILE B O 1
ATOM 4857 N N . ASN B 1 263 ? 3.113 -5.184 -5.688 1 98.31 263 ASN B N 1
ATOM 4858 C CA . ASN B 1 263 ? 4.285 -5.652 -6.414 1 98.31 263 ASN B CA 1
ATOM 4859 C C . ASN B 1 263 ? 4.332 -5.086 -7.832 1 98.31 263 ASN B C 1
ATOM 4861 O O . ASN B 1 263 ? 5.375 -4.609 -8.281 1 98.31 263 ASN B O 1
ATOM 4865 N N . GLN B 1 264 ? 3.207 -5.129 -8.453 1 98.25 264 GLN B N 1
ATOM 4866 C CA . GLN B 1 264 ? 3.182 -4.691 -9.844 1 98.25 264 GLN B CA 1
ATOM 4867 C C . GLN B 1 264 ? 3.398 -3.184 -9.953 1 98.25 264 GLN B C 1
ATOM 4869 O O . GLN B 1 264 ? 4.062 -2.709 -10.875 1 98.25 264 GLN B O 1
ATOM 4874 N N . ARG B 1 265 ? 2.82 -2.412 -9.039 1 96.75 265 ARG B N 1
ATOM 4875 C CA . ARG B 1 265 ? 3.078 -0.977 -9.031 1 96.75 265 ARG B CA 1
ATOM 4876 C C . ARG B 1 265 ? 4.562 -0.687 -8.852 1 96.75 265 ARG B C 1
ATOM 4878 O O . ARG B 1 265 ? 5.125 0.168 -9.539 1 96.75 265 ARG B O 1
ATOM 4885 N N . GLU B 1 266 ? 5.172 -1.411 -7.949 1 97.94 266 GLU B N 1
ATOM 4886 C CA . GLU B 1 266 ? 6.602 -1.224 -7.727 1 97.94 266 GLU B CA 1
ATOM 4887 C C . GLU B 1 266 ? 7.406 -1.568 -8.977 1 97.94 266 GLU B C 1
ATOM 4889 O O . GLU B 1 266 ? 8.297 -0.816 -9.375 1 97.94 266 GLU B O 1
ATOM 4894 N N . MET B 1 267 ? 7.078 -2.645 -9.617 1 98.69 267 MET B N 1
ATOM 4895 C CA . MET B 1 267 ? 7.812 -3.074 -10.805 1 98.69 267 MET B CA 1
ATOM 4896 C C . MET B 1 267 ? 7.66 -2.066 -11.938 1 98.69 267 MET B C 1
ATOM 4898 O O . MET B 1 267 ? 8.586 -1.857 -12.719 1 98.69 267 MET B O 1
ATOM 4902 N N . ARG B 1 268 ? 6.523 -1.479 -12.039 1 97.31 268 ARG B N 1
ATOM 4903 C CA . ARG B 1 268 ? 6.301 -0.456 -13.055 1 97.31 268 ARG B CA 1
ATOM 4904 C C . ARG B 1 268 ? 7.16 0.774 -12.789 1 97.31 268 ARG B C 1
ATOM 4906 O O . ARG B 1 268 ? 7.707 1.369 -13.727 1 97.31 268 ARG B O 1
ATOM 4913 N N . VAL B 1 269 ? 7.305 1.171 -11.523 1 97.44 269 VAL B N 1
ATOM 4914 C CA . VAL B 1 269 ? 8.188 2.275 -11.172 1 97.44 269 VAL B CA 1
ATOM 4915 C C . VAL B 1 269 ? 9.625 1.928 -11.547 1 97.44 269 VAL B C 1
ATOM 4917 O O . VAL B 1 269 ? 10.32 2.73 -12.18 1 97.44 269 VAL B O 1
ATOM 4920 N N . LEU B 1 270 ? 10.055 0.72 -11.227 1 98.5 270 LEU B N 1
ATOM 4921 C CA . LEU B 1 270 ? 11.422 0.29 -11.5 1 98.5 270 LEU B CA 1
ATOM 4922 C C . LEU B 1 270 ? 11.68 0.211 -13 1 98.5 270 LEU B C 1
ATOM 4924 O O . LEU B 1 270 ? 12.789 0.491 -13.461 1 98.5 270 LEU B O 1
ATOM 4928 N N . ALA B 1 271 ? 10.641 -0.18 -13.734 1 98.5 271 ALA B N 1
ATOM 4929 C CA . ALA B 1 271 ? 10.742 -0.185 -15.188 1 98.5 271 ALA B CA 1
ATOM 4930 C C . ALA B 1 271 ? 10.914 1.23 -15.734 1 98.5 271 ALA B C 1
ATOM 4932 O O . ALA B 1 271 ? 11.758 1.469 -16.594 1 98.5 271 ALA B O 1
ATOM 4933 N N . GLN B 1 272 ? 10.117 2.162 -15.219 1 96.75 272 GLN B N 1
ATOM 4934 C CA . GLN B 1 272 ? 10.203 3.559 -15.633 1 96.75 272 GLN B CA 1
ATOM 4935 C C . GLN B 1 272 ? 11.586 4.137 -15.344 1 96.75 272 GLN B C 1
ATOM 4937 O O . GLN B 1 272 ? 12.078 4.98 -16.094 1 96.75 272 GLN B O 1
ATOM 4942 N N . LEU B 1 273 ? 12.219 3.635 -14.312 1 97.06 273 LEU B N 1
ATOM 4943 C CA . LEU B 1 273 ? 13.539 4.098 -13.922 1 97.06 273 LEU B CA 1
ATOM 4944 C C . LEU B 1 273 ? 14.625 3.355 -14.695 1 97.06 273 LEU B C 1
ATOM 4946 O O . LEU B 1 273 ? 15.812 3.668 -14.562 1 97.06 273 LEU B O 1
ATOM 4950 N N . GLY B 1 274 ? 14.281 2.32 -15.461 1 97.75 274 GLY B N 1
ATOM 4951 C CA . GLY B 1 274 ? 15.203 1.659 -16.375 1 97.75 274 GLY B CA 1
ATOM 4952 C C . GLY B 1 274 ? 15.891 0.459 -15.758 1 97.75 274 GLY B C 1
ATOM 4953 O O . GLY B 1 274 ? 16.859 -0.064 -16.328 1 97.75 274 GLY B O 1
ATOM 4954 N N . TYR B 1 275 ? 15.391 -0.017 -14.609 1 98.5 275 TYR B N 1
ATOM 4955 C CA . TYR B 1 275 ? 16.094 -1.083 -13.906 1 98.5 275 TYR B CA 1
ATOM 4956 C C . TYR B 1 275 ? 15.68 -2.451 -14.438 1 98.5 275 TYR B C 1
ATOM 4958 O O . TYR B 1 275 ? 16.453 -3.412 -14.359 1 98.5 275 TYR B O 1
ATOM 4966 N N . ILE B 1 276 ? 14.469 -2.555 -14.93 1 98.81 276 ILE B N 1
ATOM 4967 C CA . ILE B 1 276 ? 13.961 -3.844 -15.383 1 98.81 276 ILE B CA 1
ATOM 4968 C C . ILE B 1 276 ? 13.164 -3.658 -16.672 1 98.81 276 ILE B C 1
ATOM 4970 O O . ILE B 1 276 ? 12.875 -2.527 -17.078 1 98.81 276 ILE B O 1
ATOM 4974 N N . ASP B 1 277 ? 12.875 -4.727 -17.344 1 98.81 277 ASP B N 1
ATOM 4975 C CA . ASP B 1 277 ? 11.961 -4.777 -18.5 1 98.81 277 ASP B CA 1
ATOM 4976 C C . ASP B 1 277 ? 10.594 -5.301 -18.078 1 98.81 277 ASP B C 1
ATOM 4978 O O . ASP B 1 277 ? 10.445 -6.484 -17.766 1 98.81 277 ASP B O 1
ATOM 4982 N N . PRO B 1 278 ? 9.594 -4.445 -18.078 1 98.5 278 PRO B N 1
ATOM 4983 C CA . PRO B 1 278 ? 8.281 -4.879 -17.578 1 98.5 278 PRO B CA 1
ATOM 4984 C C . PRO B 1 278 ? 7.652 -5.961 -18.453 1 98.5 278 PRO B C 1
ATOM 4986 O O . PRO B 1 278 ? 6.738 -6.664 -18.016 1 98.5 278 PRO B O 1
ATOM 4989 N N . ASP B 1 279 ? 8.117 -6.148 -19.688 1 98.69 279 ASP B N 1
ATOM 4990 C CA . ASP B 1 279 ? 7.562 -7.148 -20.594 1 98.69 279 ASP B CA 1
ATOM 4991 C C . ASP B 1 279 ? 8.031 -8.555 -20.219 1 98.69 279 ASP B C 1
ATOM 4993 O O . ASP B 1 279 ? 7.59 -9.539 -20.812 1 98.69 279 ASP B O 1
ATOM 4997 N N . ARG B 1 280 ? 8.906 -8.625 -19.234 1 98.88 280 ARG B N 1
ATOM 4998 C CA . ARG B 1 280 ? 9.453 -9.914 -18.828 1 98.88 280 ARG B CA 1
ATOM 4999 C C . ARG B 1 280 ? 8.852 -10.367 -17.516 1 98.88 280 ARG B C 1
ATOM 5001 O O . ARG B 1 280 ? 9.367 -11.281 -16.875 1 98.88 280 ARG B O 1
ATOM 5008 N N . ILE B 1 281 ? 7.719 -9.789 -17.094 1 98.94 281 ILE B N 1
ATOM 5009 C CA . ILE B 1 281 ? 7.062 -10.117 -15.836 1 98.94 281 ILE B CA 1
ATOM 5010 C C . ILE B 1 281 ? 5.918 -11.094 -16.094 1 98.94 281 ILE B C 1
ATOM 5012 O O . ILE B 1 281 ? 5.07 -10.859 -16.953 1 98.94 281 ILE B O 1
ATOM 5016 N N . LEU B 1 282 ? 5.902 -12.164 -15.352 1 98.94 282 LEU B N 1
ATOM 5017 C CA . LEU B 1 282 ? 4.805 -13.117 -15.258 1 98.94 282 LEU B CA 1
ATOM 5018 C C . LEU B 1 282 ? 4.223 -13.148 -13.852 1 98.94 282 LEU B C 1
ATOM 5020 O O . LEU B 1 282 ? 4.953 -12.977 -12.867 1 98.94 282 LEU B O 1
ATOM 5024 N N . VAL B 1 283 ? 2.902 -13.32 -13.773 1 99 283 VAL B N 1
ATOM 5025 C CA . VAL B 1 283 ? 2.225 -13.469 -12.484 1 99 283 VAL B CA 1
ATOM 5026 C C . VAL B 1 283 ? 1.423 -14.766 -12.477 1 99 283 VAL B C 1
ATOM 5028 O O . VAL B 1 283 ? 0.566 -14.984 -13.336 1 99 283 VAL B O 1
ATOM 5031 N N . LEU B 1 284 ? 1.759 -15.602 -11.547 1 98.94 284 LEU B N 1
ATOM 5032 C CA . LEU B 1 284 ? 1.159 -16.922 -11.375 1 98.94 284 LEU B CA 1
ATOM 5033 C C . LEU B 1 284 ? 0.564 -17.078 -9.977 1 98.94 284 LEU B C 1
ATOM 5035 O O . LEU B 1 284 ? 1.285 -17 -8.977 1 98.94 284 LEU B O 1
ATOM 5039 N N . ARG B 1 285 ? -0.741 -17.266 -9.875 1 98.88 285 ARG B N 1
ATOM 5040 C CA . ARG B 1 285 ? -1.412 -17.391 -8.586 1 98.88 285 ARG B CA 1
ATOM 5041 C C . ARG B 1 285 ? -2.182 -18.703 -8.508 1 98.88 285 ARG B C 1
ATOM 5043 O O . ARG B 1 285 ? -2.625 -19.234 -9.523 1 98.88 285 ARG B O 1
ATOM 5050 N N . SER B 1 286 ? -2.324 -19.234 -7.324 1 98.81 286 SER B N 1
ATOM 5051 C CA . SER B 1 286 ? -3.09 -20.453 -7.086 1 98.81 286 SER B CA 1
ATOM 5052 C C . SER B 1 286 ? -4.172 -20.234 -6.035 1 98.81 286 SER B C 1
ATOM 5054 O O . SER B 1 286 ? -4.012 -19.391 -5.141 1 98.81 286 SER B O 1
ATOM 5056 N N . GLY B 1 287 ? -5.262 -20.969 -6.16 1 98.25 287 GLY B N 1
ATOM 5057 C CA . GLY B 1 287 ? -6.383 -20.828 -5.242 1 98.25 287 GLY B CA 1
ATOM 5058 C C . GLY B 1 287 ? -6.258 -21.688 -4 1 98.25 287 GLY B C 1
ATOM 5059 O O . GLY B 1 287 ? -6.27 -22.922 -4.09 1 98.25 287 GLY B O 1
ATOM 5060 N N . SER B 1 288 ? -6.18 -21.016 -2.824 1 96.81 288 SER B N 1
ATOM 5061 C CA . SER B 1 288 ? -6.121 -21.766 -1.568 1 96.81 288 SER B CA 1
ATOM 5062 C C . SER B 1 288 ? -7.504 -21.891 -0.934 1 96.81 288 SER B C 1
ATOM 5064 O O . SER B 1 288 ? -7.727 -22.75 -0.082 1 96.81 288 SER B O 1
ATOM 5066 N N . ASN B 1 289 ? -8.398 -21.047 -1.215 1 96.06 289 ASN B N 1
ATOM 5067 C CA . ASN B 1 289 ? -9.789 -20.969 -0.775 1 96.06 289 ASN B CA 1
ATOM 5068 C C . ASN B 1 289 ? -10.648 -20.188 -1.765 1 96.06 289 ASN B C 1
ATOM 5070 O O . ASN B 1 289 ? -10.125 -19.547 -2.682 1 96.06 289 ASN B O 1
ATOM 5074 N N . PHE B 1 290 ? -11.922 -20.344 -1.597 1 97.38 290 PHE B N 1
ATOM 5075 C CA . PHE B 1 290 ? -12.812 -19.562 -2.451 1 97.38 290 PHE B CA 1
ATOM 5076 C C . PHE B 1 290 ? -12.961 -18.141 -1.921 1 97.38 290 PHE B C 1
ATOM 5078 O O . PHE B 1 290 ? -12.891 -17.922 -0.712 1 97.38 290 PHE B O 1
ATOM 5085 N N . SER B 1 291 ? -13.242 -17.172 -2.754 1 98.06 291 SER B N 1
ATOM 5086 C CA . SER B 1 291 ? -13.367 -15.758 -2.416 1 98.06 291 SER B CA 1
ATOM 5087 C C . SER B 1 291 ? -14.742 -15.453 -1.823 1 98.06 291 SER B C 1
ATOM 5089 O O . SER B 1 291 ? -15.023 -14.32 -1.428 1 98.06 291 SER B O 1
ATOM 5091 N N . MET B 1 292 ? -15.57 -16.391 -1.762 1 97.81 292 MET B N 1
ATOM 5092 C CA . MET B 1 292 ? -16.906 -16.281 -1.184 1 97.81 292 MET B CA 1
ATOM 5093 C C . MET B 1 292 ? -17.375 -17.625 -0.659 1 97.81 292 MET B C 1
ATOM 5095 O O . MET B 1 292 ? -16.812 -18.672 -1 1 97.81 292 MET B O 1
ATOM 5099 N N . PRO B 1 293 ? -18.453 -17.609 0.216 1 96.44 293 PRO B N 1
ATOM 5100 C CA . PRO B 1 293 ? -18.969 -18.875 0.72 1 96.44 293 PRO B CA 1
ATOM 5101 C C . PRO B 1 293 ? -19.875 -19.578 -0.285 1 96.44 293 PRO B C 1
ATOM 5103 O O . PRO B 1 293 ? -20.391 -18.953 -1.217 1 96.44 293 PRO B O 1
ATOM 5106 N N . PRO B 1 294 ? -19.969 -20.922 -0.138 1 95.19 294 PRO B N 1
ATOM 5107 C CA . PRO B 1 294 ? -21.031 -21.562 -0.906 1 95.19 294 PRO B CA 1
ATOM 5108 C C . PRO B 1 294 ? -22.438 -21.125 -0.466 1 95.19 294 PRO B C 1
ATOM 5110 O O . PRO B 1 294 ? -22.578 -20.453 0.554 1 95.19 294 PRO B O 1
ATOM 5113 N N . LYS B 1 295 ? -23.375 -21.531 -1.272 1 94.44 295 LYS B N 1
ATOM 5114 C CA . LYS B 1 295 ? -24.75 -21.172 -0.964 1 94.44 295 LYS B CA 1
ATOM 5115 C C . LYS B 1 295 ? -25.172 -21.656 0.421 1 94.44 295 LYS B C 1
ATOM 5117 O O . LYS B 1 295 ? -24.859 -22.797 0.795 1 94.44 295 LYS B O 1
ATOM 5122 N N . GLY B 1 296 ? -25.75 -20.766 1.197 1 93.5 296 GLY B N 1
ATOM 5123 C CA . GLY B 1 296 ? -26.328 -21.141 2.479 1 93.5 296 GLY B CA 1
ATOM 5124 C C . GLY B 1 296 ? -25.359 -21 3.633 1 93.5 296 GLY B C 1
ATOM 5125 O O . GLY B 1 296 ? -25.734 -21.156 4.797 1 93.5 296 GLY B O 1
ATOM 5126 N N . VAL B 1 297 ? -24.172 -20.781 3.365 1 94.31 297 VAL B N 1
ATOM 5127 C CA . VAL B 1 297 ? -23.188 -20.609 4.418 1 94.31 297 VAL B CA 1
ATOM 5128 C C . VAL B 1 297 ? -22.938 -19.109 4.648 1 94.31 297 VAL B C 1
ATOM 5130 O O . VAL B 1 297 ? -22.766 -18.344 3.697 1 94.31 297 VAL B O 1
ATOM 5133 N N . ALA B 1 298 ? -22.922 -18.703 5.965 1 94.75 298 ALA B N 1
ATOM 5134 C CA . ALA B 1 298 ? -22.703 -17.312 6.305 1 94.75 298 ALA B CA 1
ATOM 5135 C C . ALA B 1 298 ? -21.281 -16.875 5.957 1 94.75 298 ALA B C 1
ATOM 5137 O O . ALA B 1 298 ? -20.328 -17.641 6.148 1 94.75 298 ALA B O 1
ATOM 5138 N N . THR B 1 299 ? -21.125 -15.648 5.461 1 96 299 THR B N 1
ATOM 5139 C CA . THR B 1 299 ? -19.828 -15.109 5.059 1 96 299 THR B CA 1
ATOM 5140 C C . THR B 1 299 ? -18.844 -15.156 6.219 1 96 299 THR B C 1
ATOM 5142 O O . THR B 1 299 ? -17.672 -15.5 6.031 1 96 299 THR B O 1
ATOM 5145 N N . THR B 1 300 ? -19.266 -14.891 7.418 1 95.12 300 THR B N 1
ATOM 5146 C CA . THR B 1 300 ? -18.391 -14.867 8.594 1 95.12 300 THR B CA 1
ATOM 5147 C C . THR B 1 300 ? -17.875 -16.266 8.914 1 95.12 300 THR B C 1
ATOM 5149 O O . THR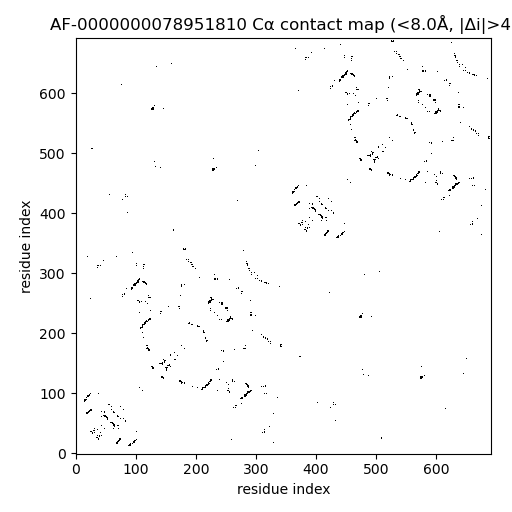 B 1 300 ? -16.766 -16.422 9.422 1 95.12 300 THR B O 1
ATOM 5152 N N . ASP B 1 301 ? -18.625 -17.312 8.562 1 92.94 301 ASP B N 1
ATOM 5153 C CA . ASP B 1 301 ? -18.234 -18.703 8.836 1 92.94 301 ASP B CA 1
ATOM 5154 C C . ASP B 1 301 ? -17.156 -19.156 7.852 1 92.94 301 ASP B C 1
ATOM 5156 O O . ASP B 1 301 ? -16.328 -20.016 8.18 1 92.94 301 ASP B O 1
ATOM 5160 N N . SER B 1 302 ? -17.219 -18.562 6.723 1 92.94 302 SER B N 1
ATOM 5161 C CA . SER B 1 302 ? -16.312 -18.969 5.652 1 92.94 302 SER B CA 1
ATOM 5162 C C . SER B 1 302 ? -15.055 -18.109 5.633 1 92.94 302 SER B C 1
ATOM 5164 O O . SER B 1 302 ? -14.055 -18.469 5.008 1 92.94 302 SER B O 1
ATOM 5166 N N . MET B 1 303 ? -15.078 -16.984 6.355 1 92.06 303 MET B N 1
ATOM 5167 C CA . MET B 1 303 ? -13.953 -16.047 6.348 1 92.06 303 MET B CA 1
ATOM 5168 C C . MET B 1 303 ? -12.695 -16.703 6.895 1 92.06 303 MET B C 1
ATOM 5170 O O . MET B 1 303 ? -12.711 -17.281 7.988 1 92.06 303 MET B O 1
ATOM 5174 N N . GLY B 1 304 ? -11.586 -16.656 6.113 1 81.38 304 GLY B N 1
ATOM 5175 C CA . GLY B 1 304 ? -10.289 -17.109 6.578 1 81.38 304 GLY B CA 1
ATOM 5176 C C . GLY B 1 304 ? -10.133 -18.625 6.535 1 81.38 304 GLY B C 1
ATOM 5177 O O . GLY B 1 304 ? -9.156 -19.172 7.059 1 81.38 304 GLY B O 1
ATOM 5178 N N . ASP B 1 305 ? -11.086 -19.312 5.973 1 80.56 305 ASP B N 1
ATOM 5179 C CA . ASP B 1 305 ? -11.008 -20.766 5.879 1 80.56 305 ASP B CA 1
ATOM 5180 C C . ASP B 1 305 ? -10.094 -21.188 4.73 1 80.56 305 ASP B C 1
ATOM 5182 O O . ASP B 1 305 ? -10.57 -21.703 3.709 1 80.56 305 ASP B O 1
ATOM 5186 N N . GLU B 1 306 ? -8.766 -21.078 4.969 1 78.06 306 GLU B N 1
ATOM 5187 C CA . GLU B 1 306 ? -7.82 -21.328 3.881 1 78.06 306 GLU B CA 1
ATOM 5188 C C . GLU B 1 306 ? -6.883 -22.484 4.223 1 78.06 306 GLU B C 1
ATOM 5190 O O . GLU B 1 306 ? -6.172 -23 3.354 1 78.06 306 GLU B O 1
ATOM 5195 N N . GLU B 1 307 ? -6.902 -22.938 5.363 1 77.62 307 GLU B N 1
ATOM 5196 C CA . GLU B 1 307 ? -5.859 -23.844 5.828 1 77.62 307 GLU B CA 1
ATOM 5197 C C . GLU B 1 307 ? -5.859 -25.141 5.023 1 77.62 307 GLU B C 1
ATOM 5199 O O . GLU B 1 307 ? -4.801 -25.609 4.594 1 77.62 307 GLU B O 1
ATOM 5204 N N . SER B 1 308 ? -6.965 -25.625 4.68 1 84 308 SER B N 1
ATOM 5205 C CA . SER B 1 308 ? -7.051 -26.938 4.039 1 84 308 SER B CA 1
ATOM 5206 C C . SER B 1 308 ? -6.504 -26.891 2.615 1 84 308 SER B C 1
ATOM 5208 O O . SER B 1 308 ? -5.973 -27.875 2.115 1 84 308 SER B O 1
ATOM 5210 N N . GLY B 1 309 ? -6.605 -25.734 2.008 1 92.94 309 GLY B N 1
ATOM 5211 C CA . GLY B 1 309 ? -6.219 -25.656 0.609 1 92.94 309 GLY B CA 1
ATOM 5212 C C . GLY B 1 309 ? -4.84 -25.062 0.409 1 92.94 309 GLY B C 1
ATOM 5213 O O . GLY B 1 309 ? -4.336 -25 -0.715 1 92.94 309 GLY B O 1
ATOM 5214 N N . GLN B 1 310 ? -4.133 -24.688 1.44 1 93.19 310 GLN B N 1
ATOM 5215 C CA . GLN B 1 310 ? -2.891 -23.938 1.323 1 93.19 310 GLN B CA 1
ATOM 5216 C C . GLN B 1 310 ? -1.784 -24.781 0.702 1 93.19 310 GLN B C 1
ATOM 5218 O O . GLN B 1 310 ? -1.161 -24.375 -0.281 1 93.19 310 GLN B O 1
ATOM 5223 N N . VAL B 1 311 ? -1.616 -25.953 1.202 1 94.5 311 VAL B N 1
ATOM 5224 C CA . VAL B 1 311 ? -0.461 -26.75 0.796 1 94.5 311 VAL B CA 1
ATOM 5225 C C . VAL B 1 311 ? -0.609 -27.172 -0.665 1 94.5 311 VAL B C 1
ATOM 5227 O O . VAL B 1 311 ? 0.357 -27.125 -1.431 1 94.5 311 VAL B O 1
ATOM 5230 N N . ILE B 1 312 ? -1.816 -27.594 -1.036 1 97.19 312 ILE B N 1
ATOM 5231 C CA . ILE B 1 312 ? -2.01 -28 -2.426 1 97.19 312 ILE B CA 1
ATOM 5232 C C . ILE B 1 312 ? -1.837 -26.781 -3.34 1 97.19 312 ILE B C 1
ATOM 5234 O O . ILE B 1 312 ? -1.35 -26.922 -4.465 1 97.19 312 ILE B O 1
ATOM 5238 N N . ALA B 1 313 ? -2.24 -25.594 -2.877 1 97.75 313 ALA B N 1
ATOM 5239 C CA . ALA B 1 313 ? -2.045 -24.375 -3.658 1 97.75 313 ALA B CA 1
ATOM 5240 C C . ALA B 1 313 ? -0.56 -24.047 -3.824 1 97.75 313 ALA B C 1
ATOM 5242 O O . ALA B 1 313 ? -0.114 -23.688 -4.914 1 97.75 313 ALA B O 1
ATOM 5243 N N . PHE B 1 314 ? 0.248 -24.219 -2.74 1 97.81 314 PHE B N 1
ATOM 5244 C CA . PHE B 1 314 ? 1.693 -24.047 -2.85 1 97.81 314 PHE B CA 1
ATOM 5245 C C . PHE B 1 314 ? 2.27 -25 -3.891 1 97.81 314 PHE B C 1
ATOM 5247 O O . PHE B 1 314 ? 3.037 -24.578 -4.762 1 97.81 314 PHE B O 1
ATOM 5254 N N . ASP B 1 315 ? 1.891 -26.203 -3.77 1 98.38 315 ASP B N 1
ATOM 5255 C CA . ASP B 1 315 ? 2.412 -27.281 -4.605 1 98.38 315 ASP B CA 1
ATOM 5256 C C . ASP B 1 315 ? 2.088 -27.047 -6.078 1 98.38 315 ASP B C 1
ATOM 5258 O O . ASP B 1 315 ? 2.986 -27.031 -6.922 1 98.38 315 ASP B O 1
ATOM 5262 N N . ASN B 1 316 ? 0.852 -26.812 -6.328 1 98.88 316 ASN B N 1
ATOM 5263 C CA . ASN B 1 316 ? 0.385 -26.656 -7.703 1 98.88 316 ASN B CA 1
ATOM 5264 C C . ASN B 1 316 ? 0.949 -25.406 -8.352 1 98.88 316 ASN B C 1
ATOM 5266 O O . ASN B 1 316 ? 1.19 -25.375 -9.562 1 98.88 316 ASN B O 1
ATOM 5270 N N . ASN B 1 317 ? 1.116 -24.344 -7.551 1 98.88 317 ASN B N 1
ATOM 5271 C CA . ASN B 1 317 ? 1.738 -23.125 -8.078 1 98.88 317 ASN B CA 1
ATOM 5272 C C . ASN B 1 317 ? 3.121 -23.422 -8.656 1 98.88 317 ASN B C 1
ATOM 5274 O O . ASN B 1 317 ? 3.4 -23.078 -9.812 1 98.88 317 ASN B O 1
ATOM 5278 N N . GLU B 1 318 ? 3.945 -24.094 -7.871 1 98.88 318 GLU B N 1
ATOM 5279 C CA . GLU B 1 318 ? 5.293 -24.453 -8.305 1 98.88 318 GLU B CA 1
ATOM 5280 C C . GLU B 1 318 ? 5.258 -25.422 -9.477 1 98.88 318 GLU B C 1
ATOM 5282 O O . GLU B 1 318 ? 6.016 -25.281 -10.438 1 98.88 318 GLU B O 1
ATOM 5287 N N . ARG B 1 319 ? 4.379 -26.438 -9.469 1 98.81 319 ARG B N 1
ATOM 5288 C CA . ARG B 1 319 ? 4.262 -27.422 -10.539 1 98.81 319 ARG B CA 1
ATOM 5289 C C . ARG B 1 319 ? 3.965 -26.734 -11.875 1 98.81 319 ARG B C 1
ATOM 5291 O O . ARG B 1 319 ? 4.531 -27.109 -12.906 1 98.81 319 ARG B O 1
ATOM 5298 N N . ALA B 1 320 ? 3.09 -25.75 -11.828 1 98.94 320 ALA B N 1
ATOM 5299 C CA . ALA B 1 320 ? 2.703 -25.047 -13.047 1 98.94 320 ALA B CA 1
ATOM 5300 C C . ALA B 1 320 ? 3.832 -24.156 -13.539 1 98.94 320 ALA B C 1
ATOM 5302 O O . ALA B 1 320 ? 4.035 -24.016 -14.75 1 98.94 320 ALA B O 1
ATOM 5303 N N . GLY B 1 321 ? 4.566 -23.5 -12.617 1 98.88 321 GLY B N 1
ATOM 5304 C CA . GLY B 1 321 ? 5.566 -22.5 -12.984 1 98.88 321 GLY B CA 1
ATOM 5305 C C . GLY B 1 321 ? 6.898 -23.109 -13.375 1 98.88 321 GLY B C 1
ATOM 5306 O O . GLY B 1 321 ? 7.641 -22.547 -14.172 1 98.88 321 GLY B O 1
ATOM 5307 N N . GLU B 1 322 ? 7.246 -24.328 -12.867 1 98.75 322 GLU B N 1
ATOM 5308 C CA . GLU B 1 322 ? 8.562 -24.922 -13.016 1 98.75 322 GLU B CA 1
ATOM 5309 C C . GLU B 1 322 ? 8.914 -25.125 -14.492 1 98.75 322 GLU B C 1
ATOM 5311 O O . GLU B 1 322 ? 10.016 -24.797 -14.93 1 98.75 322 GLU B O 1
ATOM 5316 N N . PRO B 1 323 ? 8.008 -25.719 -15.336 1 98.81 323 PRO B N 1
ATOM 5317 C CA . PRO B 1 323 ? 8.375 -25.938 -16.734 1 98.81 323 PRO B CA 1
ATOM 5318 C C . PRO B 1 323 ? 8.68 -24.656 -17.484 1 98.81 323 PRO B C 1
ATOM 5320 O O . PRO B 1 323 ? 9.5 -24.641 -18.406 1 98.81 323 PRO B O 1
ATOM 5323 N N . VAL B 1 324 ? 8.016 -23.531 -17.094 1 98.88 324 VAL B N 1
ATOM 5324 C CA . VAL B 1 324 ? 8.25 -22.234 -17.703 1 98.88 324 VAL B CA 1
ATOM 5325 C C . VAL B 1 324 ? 9.664 -21.75 -17.359 1 98.88 324 VAL B C 1
ATOM 5327 O O . VAL B 1 324 ? 10.406 -21.328 -18.25 1 98.88 324 VAL B O 1
ATOM 5330 N N . VAL B 1 325 ? 10.023 -21.859 -16.094 1 98.94 325 VAL B N 1
ATOM 5331 C CA . VAL B 1 325 ? 11.359 -21.469 -15.641 1 98.94 325 VAL B CA 1
ATOM 5332 C C . VAL B 1 325 ? 12.414 -22.312 -16.344 1 98.94 325 VAL B C 1
ATOM 5334 O O . VAL B 1 325 ? 13.391 -21.766 -16.875 1 98.94 325 VAL B O 1
ATOM 5337 N N . LYS B 1 326 ? 12.211 -23.594 -16.453 1 98.75 326 LYS B N 1
ATOM 5338 C CA . LYS B 1 326 ? 13.172 -24.516 -17.062 1 98.75 326 LYS B CA 1
ATOM 5339 C C . LYS B 1 326 ? 13.352 -24.203 -18.547 1 98.75 326 LYS B C 1
ATOM 5341 O O . LYS B 1 326 ? 14.469 -24.25 -19.062 1 98.75 326 LYS B O 1
ATOM 5346 N N . GLU B 1 327 ? 12.266 -23.891 -19.188 1 98.69 327 GLU B N 1
ATOM 5347 C CA . GLU B 1 327 ? 12.352 -23.562 -20.609 1 98.69 327 GLU B CA 1
ATOM 5348 C C . GLU B 1 327 ? 13.148 -22.297 -20.828 1 98.69 327 GLU B C 1
ATOM 5350 O O . GLU B 1 327 ? 13.992 -22.234 -21.734 1 98.69 327 GLU B O 1
ATOM 5355 N N . LEU B 1 328 ? 12.891 -21.203 -20 1 98.81 328 LEU B N 1
ATOM 5356 C CA . LEU B 1 328 ? 13.609 -19.953 -20.109 1 98.81 328 LEU B CA 1
ATOM 5357 C C . LEU B 1 328 ? 15.109 -20.156 -19.938 1 98.81 328 LEU B C 1
ATOM 5359 O O . LEU B 1 328 ? 15.906 -19.641 -20.719 1 98.81 328 LEU B O 1
ATOM 5363 N N . VAL B 1 329 ? 15.453 -20.969 -18.938 1 98.69 329 VAL B N 1
ATOM 5364 C CA . VAL B 1 329 ? 16.859 -21.125 -18.594 1 98.69 329 VAL B CA 1
ATOM 5365 C C . VAL B 1 329 ? 17.531 -22.031 -19.625 1 98.69 329 VAL B C 1
ATOM 5367 O O . VAL B 1 329 ? 18.688 -21.797 -20.016 1 98.69 329 VAL B O 1
ATOM 5370 N N . LYS B 1 330 ? 16.844 -23.078 -20.094 1 98.31 330 LYS B N 1
ATOM 5371 C CA . LYS B 1 330 ? 17.391 -24 -21.094 1 98.31 330 LYS B CA 1
ATOM 5372 C C . LYS B 1 330 ? 17.703 -23.281 -22.391 1 98.31 330 LYS B C 1
ATOM 5374 O O . LYS B 1 330 ? 18.719 -23.578 -23.047 1 98.31 330 LYS B O 1
ATOM 5379 N N . ASN B 1 331 ? 16.891 -22.344 -22.797 1 98.5 331 ASN B N 1
ATOM 5380 C CA . ASN B 1 331 ? 17.062 -21.625 -24.062 1 98.5 331 ASN B CA 1
ATOM 5381 C C . ASN B 1 331 ? 17.391 -20.156 -23.828 1 98.5 331 ASN B C 1
ATOM 5383 O O . ASN B 1 331 ? 16.906 -19.281 -24.547 1 98.5 331 ASN B O 1
ATOM 5387 N N . TRP B 1 332 ? 18.203 -19.891 -22.859 1 98.5 332 TRP B N 1
ATOM 5388 C CA . TRP B 1 332 ? 18.484 -18.531 -22.391 1 98.5 332 TRP B CA 1
ATOM 5389 C C . TRP B 1 332 ? 19.047 -17.672 -23.516 1 98.5 332 TRP B C 1
ATOM 5391 O O . TRP B 1 332 ? 18.688 -16.5 -23.641 1 98.5 332 TRP B O 1
ATOM 5401 N N . ASN B 1 333 ? 19.953 -18.234 -24.281 1 98 333 ASN B N 1
ATOM 5402 C CA . ASN B 1 333 ? 20.547 -17.422 -25.344 1 98 333 ASN B CA 1
ATOM 5403 C C . ASN B 1 333 ? 19.484 -16.812 -26.25 1 98 333 ASN B C 1
ATOM 5405 O O . ASN B 1 333 ? 19.594 -15.648 -26.625 1 98 333 ASN B O 1
ATOM 5409 N N . LYS B 1 334 ? 18.547 -17.594 -26.484 1 98.19 334 LYS B N 1
ATOM 5410 C CA . LYS B 1 334 ? 17.422 -17.125 -27.297 1 98.19 334 LYS B CA 1
ATOM 5411 C C . LYS B 1 334 ? 16.562 -16.141 -26.516 1 98.19 334 LYS B C 1
ATOM 5413 O O . LYS B 1 334 ? 16.281 -15.031 -27 1 98.19 334 LYS B O 1
ATOM 5418 N N . TYR B 1 335 ? 16.234 -16.438 -25.297 1 98.5 335 TYR B N 1
ATOM 5419 C CA . TYR B 1 335 ? 15.211 -15.703 -24.578 1 98.5 335 TYR B CA 1
ATOM 5420 C C . TYR B 1 335 ? 15.797 -14.477 -23.906 1 98.5 335 TYR B C 1
ATOM 5422 O O . TYR B 1 335 ? 15.055 -13.578 -23.484 1 98.5 335 TYR B O 1
ATOM 5430 N N . ARG B 1 336 ? 17.125 -14.461 -23.781 1 98.56 336 ARG B N 1
ATOM 5431 C CA . ARG B 1 336 ? 17.75 -13.211 -23.391 1 98.56 336 ARG B CA 1
ATOM 5432 C C . ARG B 1 336 ? 17.547 -12.133 -24.438 1 98.56 336 ARG B C 1
ATOM 5434 O O . ARG B 1 336 ? 17.281 -10.977 -24.109 1 98.56 336 ARG B O 1
ATOM 5441 N N . ALA B 1 337 ? 17.625 -12.547 -25.703 1 97.88 337 ALA B N 1
ATOM 5442 C CA . ALA B 1 337 ? 17.594 -11.617 -26.844 1 97.88 337 ALA B CA 1
ATOM 5443 C C . ALA B 1 337 ? 16.156 -11.32 -27.25 1 97.88 337 ALA B C 1
ATOM 5445 O O . ALA B 1 337 ? 15.836 -10.195 -27.656 1 97.88 337 ALA B O 1
ATOM 5446 N N . TYR B 1 338 ? 15.266 -12.367 -27.109 1 97.56 338 TYR B N 1
ATOM 5447 C CA . TYR B 1 338 ? 13.891 -12.25 -27.578 1 97.56 338 TYR B 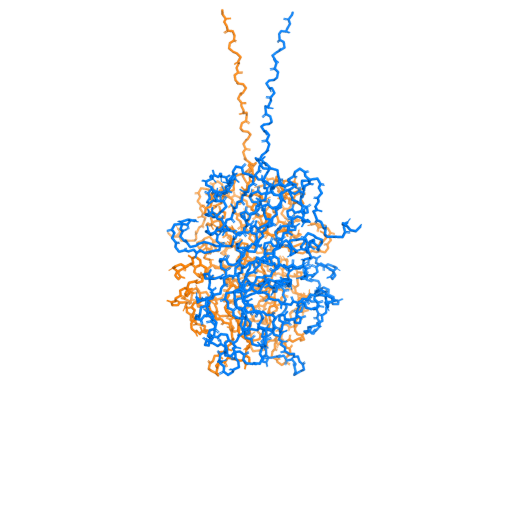CA 1
ATOM 5448 C C . TYR B 1 338 ? 12.914 -12.773 -26.531 1 97.56 338 TYR B C 1
ATOM 5450 O O . TYR B 1 338 ? 13.078 -13.883 -26.031 1 97.56 338 TYR B O 1
ATOM 5458 N N . ILE B 1 339 ? 11.969 -12.016 -26.25 1 98.56 339 ILE B N 1
ATOM 5459 C CA . ILE B 1 339 ? 10.922 -12.469 -25.328 1 98.56 339 ILE B CA 1
ATOM 5460 C C . ILE B 1 339 ? 10 -13.445 -26.047 1 98.56 339 ILE B C 1
ATOM 5462 O O . ILE B 1 339 ? 9.461 -13.141 -27.125 1 98.56 339 ILE B O 1
ATOM 5466 N N . PRO B 1 340 ? 9.828 -14.602 -25.562 1 97.81 340 PRO B N 1
ATOM 5467 C CA . PRO B 1 340 ? 9 -15.586 -26.266 1 97.81 340 PRO B CA 1
ATOM 5468 C C . PRO B 1 340 ? 7.539 -15.172 -26.375 1 97.81 340 PRO B C 1
ATOM 5470 O O . PRO B 1 340 ? 7.031 -14.477 -25.484 1 97.81 340 PRO B O 1
ATOM 5473 N N . SER B 1 341 ? 6.906 -15.539 -27.516 1 94.81 341 SER B N 1
ATOM 5474 C CA . SER B 1 341 ? 5.488 -15.32 -27.781 1 94.81 341 SER B CA 1
ATOM 5475 C C . SER B 1 341 ? 4.914 -16.422 -28.672 1 94.81 341 SER B C 1
ATOM 5477 O O . SER B 1 341 ? 5.656 -17.109 -29.375 1 94.81 341 SER B O 1
ATOM 5479 N N . ASN B 1 342 ? 3.717 -16.844 -28.5 1 81.81 342 ASN B N 1
ATOM 5480 C CA . ASN B 1 342 ? 3.113 -17.812 -29.406 1 81.81 342 ASN B CA 1
ATOM 5481 C C . ASN B 1 342 ? 2.818 -17.203 -30.766 1 81.81 342 ASN B C 1
ATOM 5483 O O . ASN B 1 342 ? 2.512 -17.922 -31.719 1 81.81 342 ASN B O 1
ATOM 5487 N N . GLN B 1 343 ? 2.695 -15.984 -31.031 1 60.16 343 GLN B N 1
ATOM 5488 C CA . GLN B 1 343 ? 2.379 -15.414 -32.344 1 60.16 343 GLN B CA 1
ATOM 5489 C C . GLN B 1 343 ? 3.447 -15.766 -33.375 1 60.16 343 GLN B C 1
ATOM 5491 O O . GLN B 1 343 ? 3.186 -15.742 -34.562 1 60.16 343 GLN B O 1
ATOM 5496 N N . GLY B 1 344 ? 4.707 -15.719 -33.25 1 44.62 344 GLY B N 1
ATOM 5497 C CA . GLY B 1 344 ? 5.59 -15.891 -34.375 1 44.62 344 GLY B CA 1
ATOM 5498 C C . GLY B 1 344 ? 5.508 -17.281 -35 1 44.62 344 GLY B C 1
ATOM 5499 O O . GLY B 1 344 ? 6.184 -17.562 -36 1 44.62 344 GLY B O 1
ATOM 5500 N N . GLN B 1 345 ? 5.234 -18.297 -34.25 1 36.22 345 GLN B N 1
ATOM 5501 C CA . GLN B 1 345 ? 5.496 -19.562 -34.938 1 36.22 345 GLN B CA 1
ATOM 5502 C C . GLN B 1 345 ? 4.48 -19.812 -36.062 1 36.22 345 GLN B C 1
ATOM 5504 O O . GLN B 1 345 ? 4.492 -20.875 -36.688 1 36.22 345 GLN B O 1
ATOM 5509 N N . ASN B 1 346 ? 3.531 -18.969 -36.281 1 28.98 346 ASN B N 1
ATOM 5510 C CA . ASN B 1 346 ? 3.025 -19.188 -37.625 1 28.98 346 ASN B CA 1
ATOM 5511 C C . ASN B 1 346 ? 3.852 -18.422 -38.656 1 28.98 346 ASN B C 1
ATOM 5513 O O . ASN B 1 346 ? 4.266 -17.281 -38.406 1 28.98 346 ASN B O 1
#

Nearest PDB structures (foldseek):
  1z5o-assembly1_B  TM=6.574E-01  e=1.912E-09  Escherichia coli
  5ue1-assembly1_B  TM=6.663E-01  e=5.073E-09  Aliivibrio fischeri ES114
  4f1w-assembly1_B  TM=6.535E-01  e=5.392E-09  Salmonella enterica subsp. enterica serovar Choleraesuis str. SCSA50
  4kn5-assembly1_A  TM=5.644E-01  e=2.160E-09  Weissella paramesenteroides ATCC 33313
  1pr6-assembly1_A-2  TM=5.590E-01  e=3.505E-05  Escherichia coli O157:H7

InterPro domains:
  IPR009486 Purine nucleoside permease [PF06516] (17-339)
  IPR009486 Purine nucleoside permease [PIRSF013171] (10-341)
  IPR009486 Purine nucleoside permease [PTHR38643] (12-335)

Radius of gyration: 26.31 Å; Cα contacts (8 Å, |Δi|>4): 1590; chains: 2; bounding box: 96×69×73 Å